Protein 5CL2 (pdb70)

Structure (mmCIF, N/CA/C/O backbone):
data_5CL2
#
_entry.id   5CL2
#
_cell.length_a   65.995
_cell.length_b   74.228
_cell.length_c   133.075
_cell.angle_alpha   90.00
_cell.angle_beta   90.00
_cell.angle_gamma   90.00
#
_symmetry.space_group_name_H-M   'P 21 21 21'
#
loop_
_entity.id
_entity.type
_entity.pdbx_description
1 polymer 'Sporulation-control protein spo0M'
2 non-polymer 'SODIUM ION'
3 water water
#
loop_
_atom_site.group_PDB
_atom_site.id
_atom_site.type_symbol
_atom_site.label_atom_id
_atom_site.label_alt_id
_atom_site.label_comp_id
_atom_site.label_asym_id
_atom_site.label_entity_id
_atom_site.label_seq_id
_atom_site.pdbx_PDB_ins_code
_atom_site.Cartn_x
_atom_site.Cartn_y
_atom_site.Cartn_z
_atom_site.occupancy
_atom_site.B_iso_or_equiv
_atom_site.auth_seq_id
_atom_site.auth_comp_id
_atom_site.auth_asym_id
_atom_site.auth_atom_id
_atom_site.pdbx_PDB_model_num
ATOM 1 N N . ILE A 1 7 ? -15.267 -10.243 -31.730 1.00 75.14 13 ILE A N 1
ATOM 2 C CA . ILE A 1 7 ? -16.498 -10.901 -31.310 1.00 79.28 13 ILE A CA 1
ATOM 3 C C . ILE A 1 7 ? -17.715 -10.087 -31.811 1.00 83.78 13 ILE A C 1
ATOM 4 O O . ILE A 1 7 ? -17.782 -8.864 -31.643 1.00 85.11 13 ILE A O 1
ATOM 9 N N . GLY A 1 8 ? -18.629 -10.763 -32.507 1.00 80.17 14 GLY A N 1
ATOM 10 C CA . GLY A 1 8 ? -19.898 -10.186 -32.927 1.00 69.60 14 GLY A CA 1
ATOM 11 C C . GLY A 1 8 ? -21.065 -10.713 -32.087 1.00 71.51 14 GLY A C 1
ATOM 12 O O . GLY A 1 8 ? -22.205 -10.738 -32.560 1.00 68.06 14 GLY A O 1
ATOM 13 N N . ALA A 1 9 ? -20.766 -11.173 -30.867 1.00 72.03 15 ALA A N 1
ATOM 14 C CA . ALA A 1 9 ? -21.732 -11.811 -29.936 1.00 70.17 15 ALA A CA 1
ATOM 15 C C . ALA A 1 9 ? -22.656 -10.871 -29.134 1.00 61.27 15 ALA A C 1
ATOM 16 O O . ALA A 1 9 ? -22.423 -9.657 -29.059 1.00 60.76 15 ALA A O 1
ATOM 18 N N . ALA A 1 10 ? -23.686 -11.448 -28.510 1.00 56.39 16 ALA A N 1
ATOM 19 C CA . ALA A 1 10 ? -24.650 -10.652 -27.737 1.00 57.65 16 ALA A CA 1
ATOM 20 C C . ALA A 1 10 ? -23.957 -9.958 -26.567 1.00 57.52 16 ALA A C 1
ATOM 21 O O . ALA A 1 10 ? -23.060 -10.514 -25.938 1.00 57.52 16 ALA A O 1
ATOM 23 N N . LYS A 1 11 ? -24.351 -8.713 -26.323 1.00 55.21 17 LYS A N 1
ATOM 24 C CA . LYS A 1 11 ? -23.644 -7.850 -25.385 1.00 58.32 17 LYS A CA 1
ATOM 25 C C . LYS A 1 11 ? -24.569 -7.247 -24.306 1.00 56.43 17 LYS A C 1
ATOM 26 O O . LYS A 1 11 ? -25.715 -6.882 -24.579 1.00 55.00 17 LYS A O 1
ATOM 32 N N . VAL A 1 12 ? -24.083 -7.150 -23.078 1.00 52.57 18 VAL A N 1
ATOM 33 C CA . VAL A 1 12 ? -24.870 -6.525 -22.036 1.00 51.00 18 VAL A CA 1
ATOM 34 C C . VAL A 1 12 ? -24.052 -5.439 -21.345 1.00 48.07 18 VAL A C 1
ATOM 35 O O . VAL A 1 12 ? -22.869 -5.599 -21.128 1.00 55.36 18 VAL A O 1
ATOM 39 N N . ASP A 1 13 ? -24.679 -4.305 -21.070 1.00 48.45 19 ASP A N 1
ATOM 40 C CA . ASP A 1 13 ? -24.021 -3.184 -20.428 1.00 50.48 19 ASP A CA 1
ATOM 41 C C . ASP A 1 13 ? -24.981 -2.542 -19.421 1.00 51.97 19 ASP A C 1
ATOM 42 O O . ASP A 1 13 ? -25.997 -2.005 -19.823 1.00 50.12 19 ASP A O 1
ATOM 47 N N . THR A 1 14 ? -24.648 -2.548 -18.130 1.00 52.80 20 THR A N 1
ATOM 48 C CA . THR A 1 14 ? -25.527 -1.951 -17.122 1.00 47.68 20 THR A CA 1
ATOM 49 C C . THR A 1 14 ? -24.988 -0.580 -16.750 1.00 49.09 20 THR A C 1
ATOM 50 O O . THR A 1 14 ? -23.790 -0.415 -16.551 1.00 52.19 20 THR A O 1
ATOM 54 N N . ILE A 1 15 ? -25.865 0.409 -16.655 1.00 49.17 21 ILE A N 1
ATOM 55 C CA . ILE A 1 15 ? -25.436 1.761 -16.325 1.00 51.55 21 ILE A CA 1
ATOM 56 C C . ILE A 1 15 ? -26.320 2.293 -15.205 1.00 55.87 21 ILE A C 1
ATOM 57 O O . ILE A 1 15 ? -27.538 2.413 -15.363 1.00 59.30 21 ILE A O 1
ATOM 62 N N . LEU A 1 16 ? -25.711 2.533 -14.048 1.00 59.12 22 LEU A N 1
ATOM 63 C CA . LEU A 1 16 ? -26.385 3.135 -12.909 1.00 58.39 22 LEU A CA 1
ATOM 64 C C . LEU A 1 16 ? -26.406 4.643 -13.055 1.00 60.99 22 LEU A C 1
ATOM 65 O O . LEU A 1 16 ? -25.540 5.194 -13.716 1.00 65.18 22 LEU A O 1
ATOM 70 N N . GLU A 1 17 ? -27.355 5.328 -12.426 1.00 64.90 23 GLU A N 1
ATOM 71 C CA . GLU A 1 17 ? -27.364 6.779 -12.555 1.00 68.01 23 GLU A CA 1
ATOM 72 C C . GLU A 1 17 ? -26.296 7.408 -11.668 1.00 74.48 23 GLU A C 1
ATOM 73 O O . GLU A 1 17 ? -25.715 8.428 -12.048 1.00 75.82 23 GLU A O 1
ATOM 79 N N . LYS A 1 18 ? -25.995 6.773 -10.530 1.00 75.44 24 LYS A N 1
ATOM 80 C CA . LYS A 1 18 ? -24.898 7.200 -9.651 1.00 71.71 24 LYS A CA 1
ATOM 81 C C . LYS A 1 18 ? -23.947 6.040 -9.366 1.00 73.46 24 LYS A C 1
ATOM 82 O O . LYS A 1 18 ? -24.317 4.874 -9.504 1.00 74.19 24 LYS A O 1
ATOM 88 N N . ASP A 1 19 ? -22.711 6.362 -9.005 1.00 72.35 25 ASP A N 1
ATOM 89 C CA . ASP A 1 19 ? -21.762 5.369 -8.513 1.00 72.76 25 ASP A CA 1
ATOM 90 C C . ASP A 1 19 ? -21.765 5.274 -6.958 1.00 71.47 25 ASP A C 1
ATOM 91 O O . ASP A 1 19 ? -21.170 4.352 -6.383 1.00 66.46 25 ASP A O 1
ATOM 96 N N . ALA A 1 20 ? -22.407 6.229 -6.277 1.00 73.43 26 ALA A N 1
ATOM 97 C CA . ALA A 1 20 ? -22.352 6.273 -4.803 1.00 66.40 26 ALA A CA 1
ATOM 98 C C . ALA A 1 20 ? -23.730 6.366 -4.150 1.00 67.85 26 ALA A C 1
ATOM 99 O O . ALA A 1 20 ? -24.561 7.200 -4.506 1.00 68.29 26 ALA A O 1
ATOM 101 N N . TYR A 1 21 ? -23.936 5.522 -3.145 1.00 63.59 27 TYR A N 1
ATOM 102 C CA . TYR A 1 21 ? -25.199 5.458 -2.421 1.00 68.22 27 TYR A CA 1
ATOM 103 C C . TYR A 1 21 ? -24.949 5.202 -0.934 1.00 66.35 27 TYR A C 1
ATOM 104 O O . TYR A 1 21 ? -23.895 4.693 -0.553 1.00 64.77 27 TYR A O 1
ATOM 113 N N . PHE A 1 22 ? -25.910 5.515 -0.080 1.00 66.59 28 PHE A N 1
ATOM 114 C CA . PHE A 1 22 ? -25.802 4.965 1.262 1.00 66.08 28 PHE A CA 1
ATOM 115 C C . PHE A 1 22 ? -27.024 4.084 1.506 1.00 64.43 28 PHE A C 1
ATOM 116 O O . PHE A 1 22 ? -27.993 4.163 0.743 1.00 64.29 28 PHE A O 1
ATOM 124 N N . PRO A 1 23 ? -26.942 3.173 2.501 1.00 63.41 29 PRO A N 1
ATOM 125 C CA . PRO A 1 23 ? -28.038 2.229 2.754 1.00 57.28 29 PRO A CA 1
ATOM 126 C C . PRO A 1 23 ? -29.405 2.883 2.880 1.00 59.88 29 PRO A C 1
ATOM 127 O O . PRO A 1 23 ? -29.546 3.934 3.516 1.00 62.00 29 PRO A O 1
ATOM 131 N N . GLY A 1 24 ? -30.402 2.257 2.258 1.00 55.59 30 GLY A N 1
ATOM 132 C CA . GLY A 1 24 ? -31.761 2.760 2.311 1.00 58.99 30 GLY A CA 1
ATOM 133 C C . GLY A 1 24 ? -32.109 3.579 1.083 1.00 63.40 30 GLY A C 1
ATOM 134 O O . GLY A 1 24 ? -33.277 3.755 0.753 1.00 70.74 30 GLY A O 1
ATOM 135 N N . GLU A 1 25 ? -31.087 4.073 0.397 1.00 63.86 31 GLU A N 1
ATOM 136 C CA . GLU A 1 25 ? -31.291 4.869 -0.796 1.00 61.29 31 GLU A CA 1
ATOM 137 C C . GLU A 1 25 ? -31.664 3.953 -1.958 1.00 63.94 31 GLU A C 1
ATOM 138 O O . GLU A 1 25 ? -31.279 2.783 -1.984 1.00 58.95 31 GLU A O 1
ATOM 144 N N . GLU A 1 26 ? -32.435 4.486 -2.902 1.00 64.01 32 GLU A N 1
ATOM 145 C CA . GLU A 1 26 ? -32.835 3.742 -4.091 1.00 64.59 32 GLU A CA 1
ATOM 146 C C . GLU A 1 26 ? -31.791 3.826 -5.189 1.00 60.19 32 GLU A C 1
ATOM 147 O O . GLU A 1 26 ? -31.381 4.913 -5.583 1.00 63.05 32 GLU A O 1
ATOM 153 N N . VAL A 1 27 ? -31.345 2.672 -5.663 1.00 57.48 33 VAL A N 1
ATOM 154 C CA . VAL A 1 27 ? -30.474 2.593 -6.829 1.00 59.57 33 VAL A CA 1
ATOM 155 C C . VAL A 1 27 ? -31.321 2.508 -8.112 1.00 59.03 33 VAL A C 1
ATOM 156 O O . VAL A 1 27 ? -32.232 1.672 -8.221 1.00 56.21 33 VAL A O 1
ATOM 160 N N . GLN A 1 28 ? -31.042 3.397 -9.063 1.00 60.52 34 GLN A N 1
ATOM 161 C CA . GLN A 1 28 ? -31.728 3.353 -10.352 1.00 57.71 34 GLN A CA 1
ATOM 162 C C . GLN A 1 28 ? -30.757 3.180 -11.499 1.00 57.53 34 GLN A C 1
ATOM 163 O O . GLN A 1 28 ? -29.622 3.657 -11.462 1.00 58.71 34 GLN A O 1
ATOM 169 N N . GLY A 1 29 ? -31.206 2.508 -12.545 1.00 58.01 35 GLY A N 1
ATOM 170 C CA . GLY A 1 29 ? -30.334 2.375 -13.697 1.00 54.89 35 GLY A CA 1
ATOM 171 C C . GLY A 1 29 ? -31.024 1.722 -14.859 1.00 51.83 35 GLY A C 1
ATOM 172 O O . GLY A 1 29 ? -32.247 1.570 -14.879 1.00 50.30 35 GLY A O 1
ATOM 173 N N . THR A 1 30 ? -30.224 1.337 -15.838 1.00 52.30 36 THR A N 1
ATOM 174 C CA . THR A 1 30 ? -30.743 0.692 -17.018 1.00 51.11 36 THR A CA 1
ATOM 175 C C . THR A 1 30 ? -29.820 -0.432 -17.415 1.00 46.14 36 THR A C 1
ATOM 176 O O . THR A 1 30 ? -28.613 -0.264 -17.409 1.00 47.91 36 THR A O 1
ATOM 180 N N . VAL A 1 31 ? -30.388 -1.586 -17.731 1.00 43.70 37 VAL A N 1
ATOM 181 C CA . VAL A 1 31 ? -29.634 -2.647 -18.392 1.00 49.74 37 VAL A CA 1
ATOM 182 C C . VAL A 1 31 ? -29.787 -2.507 -19.932 1.00 49.88 37 VAL A C 1
ATOM 183 O O . VAL A 1 31 ? -30.890 -2.602 -20.455 1.00 50.73 37 VAL A O 1
ATOM 187 N N . HIS A 1 32 ? -28.692 -2.272 -20.648 1.00 49.12 38 HIS A N 1
ATOM 188 C CA . HIS A 1 32 ? -28.709 -2.246 -22.118 1.00 53.59 38 HIS A CA 1
ATOM 189 C C . HIS A 1 32 ? -28.255 -3.572 -22.704 1.00 51.93 38 HIS A C 1
ATOM 190 O O . HIS A 1 32 ? -27.221 -4.113 -22.312 1.00 45.64 38 HIS A O 1
ATOM 197 N N . VAL A 1 33 ? -29.045 -4.109 -23.626 1.00 49.39 39 VAL A N 1
ATOM 198 C CA . VAL A 1 33 ? -28.707 -5.376 -24.254 1.00 47.07 39 VAL A CA 1
ATOM 199 C C . VAL A 1 33 ? -28.636 -5.168 -25.784 1.00 52.17 39 VAL A C 1
ATOM 200 O O . VAL A 1 33 ? -29.457 -4.448 -26.360 1.00 49.94 39 VAL A O 1
ATOM 204 N N . LYS A 1 34 ? -27.627 -5.745 -26.430 1.00 50.19 40 LYS A N 1
ATOM 205 C CA . LYS A 1 34 ? -27.491 -5.648 -27.882 1.00 47.83 40 LYS A CA 1
ATOM 206 C C . LYS A 1 34 ? -27.329 -7.045 -28.472 1.00 52.61 40 LYS A C 1
ATOM 207 O O . LYS A 1 34 ? -26.484 -7.814 -28.025 1.00 48.69 40 LYS A O 1
ATOM 213 N N . GLY A 1 35 ? -28.159 -7.401 -29.449 1.00 47.93 41 GLY A N 1
ATOM 214 C CA . GLY A 1 35 ? -28.098 -8.760 -29.954 1.00 47.88 41 GLY A CA 1
ATOM 215 C C . GLY A 1 35 ? -26.802 -8.975 -30.705 1.00 50.15 41 GLY A C 1
ATOM 216 O O . GLY A 1 35 ? -26.182 -8.023 -31.182 1.00 48.85 41 GLY A O 1
ATOM 217 N N . GLY A 1 36 ? -26.374 -10.225 -30.808 1.00 48.71 42 GLY A N 1
ATOM 218 C CA . GLY A 1 36 ? -25.166 -10.492 -31.544 1.00 50.75 42 GLY A CA 1
ATOM 219 C C . GLY A 1 36 ? -25.529 -10.752 -32.991 1.00 56.77 42 GLY A C 1
ATOM 220 O O . GLY A 1 36 ? -26.585 -10.346 -33.456 1.00 51.21 42 GLY A O 1
ATOM 221 N N . LYS A 1 37 ? -24.645 -11.435 -33.699 1.00 58.30 43 LYS A N 1
ATOM 222 C CA . LYS A 1 37 ? -24.844 -11.753 -35.107 1.00 63.17 43 LYS A CA 1
ATOM 223 C C . LYS A 1 37 ? -26.050 -12.666 -35.344 1.00 66.48 43 LYS A C 1
ATOM 224 O O . LYS A 1 37 ? -26.743 -12.542 -36.358 1.00 62.75 43 LYS A O 1
ATOM 230 N N . ILE A 1 38 ? -26.309 -13.565 -34.396 1.00 62.90 44 ILE A N 1
ATOM 231 C CA . ILE A 1 38 ? -27.387 -14.531 -34.542 1.00 58.75 44 ILE A CA 1
ATOM 232 C C . ILE A 1 38 ? -28.417 -14.384 -33.442 1.00 61.77 44 ILE A C 1
ATOM 233 O O . ILE A 1 38 ? -28.075 -14.029 -32.318 1.00 61.33 44 ILE A O 1
ATOM 238 N N . ALA A 1 39 ? -29.675 -14.683 -33.755 1.00 60.18 45 ALA A N 1
ATOM 239 C CA . ALA A 1 39 ? -30.760 -14.352 -32.845 1.00 59.25 45 ALA A CA 1
ATOM 240 C C . ALA A 1 39 ? -30.660 -15.262 -31.628 1.00 58.03 45 ALA A C 1
ATOM 241 O O . ALA A 1 39 ? -30.281 -16.431 -31.734 1.00 57.33 45 ALA A O 1
ATOM 243 N N . GLN A 1 40 ? -30.899 -14.727 -30.443 1.00 59.18 46 GLN A N 1
ATOM 244 C CA . GLN A 1 40 ? -30.838 -15.613 -29.285 1.00 54.81 46 GLN A CA 1
ATOM 245 C C . GLN A 1 40 ? -32.021 -15.476 -28.358 1.00 55.74 46 GLN A C 1
ATOM 246 O O . GLN A 1 40 ? -32.694 -14.438 -28.319 1.00 51.83 46 GLN A O 1
ATOM 252 N N . ASP A 1 41 ? -32.265 -16.558 -27.625 1.00 59.33 47 ASP A N 1
ATOM 253 C CA . ASP A 1 41 ? -33.336 -16.628 -26.645 1.00 56.34 47 ASP A CA 1
ATOM 254 C C . ASP A 1 41 ? -32.758 -16.360 -25.277 1.00 55.76 47 ASP A C 1
ATOM 255 O O . ASP A 1 41 ? -31.947 -17.137 -24.780 1.00 54.38 47 ASP A O 1
ATOM 260 N N . ILE A 1 42 ? -33.173 -15.248 -24.687 1.00 53.38 48 ILE A N 1
ATOM 261 C CA . ILE A 1 42 ? -32.737 -14.851 -23.369 1.00 49.83 48 ILE A CA 1
ATOM 262 C C . ILE A 1 42 ? -33.743 -15.284 -22.287 1.00 51.91 48 ILE A C 1
ATOM 263 O O . ILE A 1 42 ? -34.913 -14.918 -22.341 1.00 48.19 48 ILE A O 1
ATOM 268 N N . ARG A 1 43 ? -33.287 -16.064 -21.309 1.00 52.35 49 ARG A N 1
ATOM 269 C CA . ARG A 1 43 ? -34.197 -16.588 -20.272 1.00 50.92 49 ARG A CA 1
ATOM 270 C C . ARG A 1 43 ? -34.572 -15.521 -19.241 1.00 43.91 49 ARG A C 1
ATOM 271 O O . ARG A 1 43 ? -35.736 -15.388 -18.887 1.00 47.31 49 ARG A O 1
ATOM 279 N N . TYR A 1 44 ? -33.625 -14.678 -18.855 1.00 43.58 50 TYR A N 1
ATOM 280 C CA . TYR A 1 44 ? -33.914 -13.642 -17.880 1.00 44.86 50 TYR A CA 1
ATOM 281 C C . TYR A 1 44 ? -32.711 -12.730 -17.735 1.00 42.39 50 TYR A C 1
ATOM 282 O O . TYR A 1 44 ? -31.608 -13.100 -18.108 1.00 43.38 50 TYR A O 1
ATOM 291 N N . ILE A 1 45 ? -32.931 -11.557 -17.145 1.00 45.94 51 ILE A N 1
ATOM 292 C CA . ILE A 1 45 ? -31.848 -10.702 -16.691 1.00 44.59 51 ILE A CA 1
ATOM 293 C C . ILE A 1 45 ? -32.034 -10.416 -15.189 1.00 47.39 51 ILE A C 1
ATOM 294 O O . ILE A 1 45 ? -33.051 -9.815 -14.778 1.00 46.80 51 ILE A O 1
ATOM 299 N N . ASP A 1 46 ? -31.046 -10.854 -14.401 1.00 45.92 52 ASP A N 1
ATOM 300 C CA . ASP A 1 46 ? -30.989 -10.651 -12.946 1.00 48.55 52 ASP A CA 1
ATOM 301 C C . ASP A 1 46 ? -29.895 -9.652 -12.617 1.00 48.43 52 ASP A C 1
ATOM 302 O O . ASP A 1 46 ? -28.890 -9.546 -13.341 1.00 49.17 52 ASP A O 1
ATOM 307 N N . LEU A 1 47 ? -30.122 -8.907 -11.540 1.00 45.41 53 LEU A N 1
ATOM 308 C CA . LEU A 1 47 ? -29.122 -8.047 -10.920 1.00 48.12 53 LEU A CA 1
ATOM 309 C C . LEU A 1 47 ? -28.802 -8.616 -9.542 1.00 50.59 53 LEU A C 1
ATOM 310 O O . LEU A 1 47 ? -29.702 -9.103 -8.848 1.00 44.29 53 LEU A O 1
ATOM 315 N N . GLN A 1 48 ? -27.536 -8.539 -9.143 1.00 53.52 54 GLN A N 1
ATOM 316 C CA . GLN A 1 48 ? -27.123 -8.979 -7.811 1.00 49.40 54 GLN A CA 1
ATOM 317 C C . GLN A 1 48 ? -26.240 -7.946 -7.167 1.00 47.00 54 GLN A C 1
ATOM 318 O O . GLN A 1 48 ? -25.279 -7.478 -7.777 1.00 44.70 54 GLN A O 1
ATOM 324 N N . LEU A 1 49 ? -26.535 -7.651 -5.904 1.00 48.79 55 LEU A N 1
ATOM 325 C CA . LEU A 1 49 ? -25.680 -6.802 -5.083 1.00 46.32 55 LEU A CA 1
ATOM 326 C C . LEU A 1 49 ? -24.840 -7.755 -4.236 1.00 44.70 55 LEU A C 1
ATOM 327 O O . LEU A 1 49 ? -25.368 -8.649 -3.592 1.00 45.01 55 LEU A O 1
ATOM 332 N N . SER A 1 50 ? -23.524 -7.611 -4.290 1.00 43.40 56 SER A N 1
ATOM 333 C CA . SER A 1 50 ? -22.683 -8.549 -3.573 1.00 46.62 56 SER A CA 1
ATOM 334 C C . SER A 1 50 ? -21.449 -7.919 -2.965 1.00 47.79 56 SER A C 1
ATOM 335 O O . SER A 1 50 ? -21.041 -6.804 -3.302 1.00 42.85 56 SER A O 1
ATOM 338 N N . THR A 1 51 ? -20.873 -8.648 -2.025 1.00 47.33 57 THR A N 1
ATOM 339 C CA . THR A 1 51 ? -19.636 -8.206 -1.423 1.00 51.13 57 THR A CA 1
ATOM 340 C C . THR A 1 51 ? -18.855 -9.466 -1.100 1.00 48.94 57 THR A C 1
ATOM 341 O O . THR A 1 51 ? -19.208 -10.540 -1.614 1.00 49.08 57 THR A O 1
ATOM 345 N N . ARG A 1 52 ? -17.754 -9.325 -0.359 1.00 40.09 58 ARG A N 1
ATOM 346 C CA . ARG A 1 52 ? -16.972 -10.463 0.099 1.00 44.69 58 ARG A CA 1
ATOM 347 C C . ARG A 1 52 ? -16.737 -10.341 1.607 1.00 50.15 58 ARG A C 1
ATOM 348 O O . ARG A 1 52 ? -16.740 -9.245 2.162 1.00 48.61 58 ARG A O 1
ATOM 356 N N . TYR A 1 53 ? -16.524 -11.459 2.275 1.00 44.80 59 TYR A N 1
ATOM 357 C CA . TYR A 1 53 ? -16.214 -11.386 3.686 1.00 51.66 59 TYR A CA 1
ATOM 358 C C . TYR A 1 53 ? -15.136 -12.381 4.040 1.00 50.95 59 TYR A C 1
ATOM 359 O O . TYR A 1 53 ? -14.911 -13.353 3.306 1.00 44.46 59 TYR A O 1
ATOM 368 N N . VAL A 1 54 ? -14.457 -12.121 5.158 1.00 53.51 60 VAL A N 1
ATOM 369 C CA . VAL A 1 54 ? -13.295 -12.924 5.526 1.00 50.77 60 VAL A CA 1
ATOM 370 C C . VAL A 1 54 ? -13.715 -14.050 6.450 1.00 51.01 60 VAL A C 1
ATOM 371 O O . VAL A 1 54 ? -14.531 -13.873 7.362 1.00 51.37 60 VAL A O 1
ATOM 375 N N . ILE A 1 55 ? -13.169 -15.220 6.157 1.00 50.49 61 ILE A N 1
ATOM 376 C CA . ILE A 1 55 ? -13.232 -16.394 7.006 1.00 49.73 61 ILE A CA 1
ATOM 377 C C . ILE A 1 55 ? -11.807 -16.832 7.335 1.00 53.72 61 ILE A C 1
ATOM 378 O O . ILE A 1 55 ? -11.014 -17.127 6.438 1.00 57.37 61 ILE A O 1
ATOM 383 N N . VAL A 1 56 ? -11.469 -16.854 8.619 1.00 56.24 62 VAL A N 1
ATOM 384 C CA . VAL A 1 56 ? -10.132 -17.265 9.021 1.00 55.89 62 VAL A CA 1
ATOM 385 C C . VAL A 1 56 ? -10.146 -18.693 9.557 1.00 53.88 62 VAL A C 1
ATOM 386 O O . VAL A 1 56 ? -10.940 -19.030 10.425 1.00 57.58 62 VAL A O 1
ATOM 390 N N . LYS A 1 57 ? -9.316 -19.543 8.963 1.00 59.02 63 LYS A N 1
ATOM 391 C CA . LYS A 1 57 ? -9.119 -20.906 9.456 1.00 64.91 63 LYS A CA 1
ATOM 392 C C . LYS A 1 57 ? -7.641 -21.189 9.640 1.00 64.74 63 LYS A C 1
ATOM 393 O O . LYS A 1 57 ? -6.865 -21.023 8.705 1.00 63.71 63 LYS A O 1
ATOM 399 N N . ASP A 1 58 ? -7.260 -21.615 10.841 1.00 57.78 64 ASP A N 1
ATOM 400 C CA . ASP A 1 58 ? -5.865 -21.933 11.144 1.00 56.60 64 ASP A CA 1
ATOM 401 C C . ASP A 1 58 ? -4.942 -20.782 10.767 1.00 55.25 64 ASP A C 1
ATOM 402 O O . ASP A 1 58 ? -3.896 -20.998 10.164 1.00 58.90 64 ASP A O 1
ATOM 407 N N . ASP A 1 59 ? -5.357 -19.569 11.126 1.00 58.00 65 ASP A N 1
ATOM 408 C CA . ASP A 1 59 ? -4.657 -18.321 10.800 1.00 60.94 65 ASP A CA 1
ATOM 409 C C . ASP A 1 59 ? -4.392 -18.084 9.294 1.00 64.93 65 ASP A C 1
ATOM 410 O O . ASP A 1 59 ? -3.388 -17.458 8.935 1.00 67.15 65 ASP A O 1
ATOM 415 N N . GLU A 1 60 ? -5.286 -18.538 8.417 1.00 63.27 66 GLU A N 1
ATOM 416 C CA . GLU A 1 60 ? -5.222 -18.038 7.041 1.00 65.83 66 GLU A CA 1
ATOM 417 C C . GLU A 1 60 ? -6.577 -17.458 6.665 1.00 59.87 66 GLU A C 1
ATOM 418 O O . GLU A 1 60 ? -7.646 -17.985 7.049 1.00 55.49 66 GLU A O 1
ATOM 424 N N . GLU A 1 61 ? -6.498 -16.333 5.961 1.00 57.01 67 GLU A N 1
ATOM 425 C CA . GLU A 1 61 ? -7.652 -15.626 5.432 1.00 60.17 67 GLU A CA 1
ATOM 426 C C . GLU A 1 61 ? -8.135 -16.262 4.129 1.00 58.78 67 GLU A C 1
ATOM 427 O O . GLU A 1 61 ? -7.352 -16.480 3.205 1.00 58.50 67 GLU A O 1
ATOM 433 N N . HIS A 1 62 ? -9.420 -16.596 4.099 1.00 62.53 68 HIS A N 1
ATOM 434 C CA . HIS A 1 62 ? -10.145 -16.986 2.890 1.00 61.15 68 HIS A CA 1
ATOM 435 C C . HIS A 1 62 ? -11.214 -15.924 2.699 1.00 58.02 68 HIS A C 1
ATOM 436 O O . HIS A 1 62 ? -11.930 -15.632 3.658 1.00 53.14 68 HIS A O 1
ATOM 443 N N . ARG A 1 63 ? -11.323 -15.319 1.520 1.00 50.55 69 ARG A N 1
ATOM 444 C CA . ARG A 1 63 ? -12.444 -14.419 1.262 1.00 46.93 69 ARG A CA 1
ATOM 445 C C . ARG A 1 63 ? -13.512 -15.098 0.402 1.00 51.16 69 ARG A C 1
ATOM 446 O O . ARG A 1 63 ? -13.214 -15.746 -0.604 1.00 46.25 69 ARG A O 1
ATOM 454 N N . LYS A 1 64 ? -14.757 -14.944 0.845 1.00 50.24 70 LYS A N 1
ATOM 455 C CA . LYS A 1 64 ? -15.908 -15.635 0.302 1.00 47.64 70 LYS A CA 1
ATOM 456 C C . LYS A 1 64 ? -16.928 -14.635 -0.197 1.00 51.42 70 LYS A C 1
ATOM 457 O O . LYS A 1 64 ? -17.211 -13.642 0.484 1.00 45.00 70 LYS A O 1
ATOM 463 N N . TYR A 1 65 ? -17.447 -14.905 -1.397 1.00 49.62 71 TYR A N 1
ATOM 464 C CA . TYR A 1 65 ? -18.426 -14.071 -2.082 1.00 45.65 71 TYR A CA 1
ATOM 465 C C . TYR A 1 65 ? -19.788 -14.199 -1.389 1.00 48.92 71 TYR A C 1
ATOM 466 O O . TYR A 1 65 ? -20.175 -15.284 -0.919 1.00 46.79 71 TYR A O 1
ATOM 475 N N . ALA A 1 66 ? -20.520 -13.095 -1.309 1.00 49.19 72 ALA A N 1
ATOM 476 C CA . ALA A 1 66 ? -21.812 -13.116 -0.615 1.00 51.75 72 ALA A CA 1
ATOM 477 C C . ALA A 1 66 ? -22.824 -12.218 -1.293 1.00 46.45 72 ALA A C 1
ATOM 478 O O . ALA A 1 66 ? -22.504 -11.072 -1.633 1.00 48.22 72 ALA A O 1
ATOM 480 N N . THR A 1 67 ? -24.049 -12.716 -1.436 1.00 45.77 73 THR A N 1
ATOM 481 C CA . THR A 1 67 ? -25.099 -11.964 -2.109 1.00 48.25 73 THR A CA 1
ATOM 482 C C . THR A 1 67 ? -25.915 -11.141 -1.126 1.00 45.02 73 THR A C 1
ATOM 483 O O . THR A 1 67 ? -26.565 -11.688 -0.243 1.00 49.84 73 THR A O 1
ATOM 487 N N . ILE A 1 68 ? -25.879 -9.821 -1.275 1.00 43.90 74 ILE A N 1
ATOM 488 C CA . ILE A 1 68 ? -26.618 -8.909 -0.396 1.00 42.03 74 ILE A CA 1
ATOM 489 C C . ILE A 1 68 ? -28.083 -8.772 -0.803 1.00 49.84 74 ILE A C 1
ATOM 490 O O . ILE A 1 68 ? -28.999 -8.657 0.040 1.00 45.96 74 ILE A O 1
ATOM 495 N N . HIS A 1 69 ? -28.302 -8.716 -2.111 1.00 45.81 75 HIS A N 1
ATOM 496 C CA . HIS A 1 69 ? -29.650 -8.575 -2.645 1.00 43.41 75 HIS A CA 1
ATOM 497 C C . HIS A 1 69 ? -29.697 -9.137 -4.038 1.00 46.97 75 HIS A C 1
ATOM 498 O O . HIS A 1 69 ? -28.704 -9.085 -4.769 1.00 48.37 75 HIS A O 1
ATOM 505 N N . SER A 1 70 ? -30.846 -9.663 -4.427 1.00 51.07 76 SER A N 1
ATOM 506 C CA . SER A 1 70 ? -30.982 -10.233 -5.753 1.00 47.04 76 SER A CA 1
ATOM 507 C C . SER A 1 70 ? -32.414 -10.018 -6.211 1.00 48.14 76 SER A C 1
ATOM 508 O O . SER A 1 70 ? -33.317 -10.079 -5.392 1.00 46.30 76 SER A O 1
ATOM 511 N N . PHE A 1 71 ? -32.613 -9.688 -7.491 1.00 46.94 77 PHE A N 1
ATOM 512 C CA . PHE A 1 71 ? -33.950 -9.591 -8.077 1.00 46.82 77 PHE A CA 1
ATOM 513 C C . PHE A 1 71 ? -33.914 -9.711 -9.611 1.00 48.05 77 PHE A C 1
ATOM 514 O O . PHE A 1 71 ? -32.867 -9.519 -10.235 1.00 43.43 77 PHE A O 1
ATOM 522 N N . ARG A 1 72 ? -35.063 -10.000 -10.218 1.00 49.08 78 ARG A N 1
ATOM 523 C CA . ARG A 1 72 ? -35.123 -10.207 -11.677 1.00 48.00 78 ARG A CA 1
ATOM 524 C C . ARG A 1 72 ? -35.468 -8.932 -12.441 1.00 42.78 78 ARG A C 1
ATOM 525 O O . ARG A 1 72 ? -36.529 -8.354 -12.247 1.00 46.18 78 ARG A O 1
ATOM 533 N N . VAL A 1 73 ? -34.568 -8.485 -13.309 1.00 46.77 79 VAL A N 1
ATOM 534 C CA . VAL A 1 73 ? -34.853 -7.279 -14.087 1.00 49.55 79 VAL A CA 1
ATOM 535 C C . VAL A 1 73 ? -35.892 -7.616 -15.156 1.00 45.88 79 VAL A C 1
ATOM 536 O O . VAL A 1 73 ? -36.868 -6.887 -15.344 1.00 45.08 79 VAL A O 1
ATOM 540 N N . THR A 1 74 ? -35.709 -8.727 -15.848 1.00 41.93 80 THR A N 1
ATOM 541 C CA . THR A 1 74 ? -36.723 -9.066 -16.830 1.00 46.80 80 THR A CA 1
ATOM 542 C C . THR A 1 74 ? -36.737 -10.555 -17.073 1.00 46.00 80 THR A C 1
ATOM 543 O O . THR A 1 74 ? -35.765 -11.240 -16.778 1.00 45.67 80 THR A O 1
ATOM 547 N N . GLY A 1 75 ? -37.843 -11.036 -17.627 1.00 46.10 81 GLY A N 1
ATOM 548 C CA . GLY A 1 75 ? -37.997 -12.431 -17.957 1.00 44.64 81 GLY A CA 1
ATOM 549 C C . GLY A 1 75 ? -37.616 -12.662 -19.409 1.00 53.44 81 GLY A C 1
ATOM 550 O O . GLY A 1 75 ? -37.027 -11.803 -20.062 1.00 51.39 81 GLY A O 1
ATOM 551 N N . SER A 1 76 ? -37.955 -13.850 -19.893 1.00 48.39 82 SER A N 1
ATOM 552 C CA . SER A 1 76 ? -37.580 -14.340 -21.196 1.00 50.81 82 SER A CA 1
ATOM 553 C C . SER A 1 76 ? -38.049 -13.478 -22.397 1.00 52.80 82 SER A C 1
ATOM 554 O O . SER A 1 76 ? -39.134 -12.887 -22.372 1.00 43.33 82 SER A O 1
ATOM 557 N N . PHE A 1 77 ? -37.162 -13.342 -23.387 1.00 48.14 83 PHE A N 1
ATOM 558 C CA . PHE A 1 77 ? -37.483 -12.705 -24.668 1.00 49.74 83 PHE A CA 1
ATOM 559 C C . PHE A 1 77 ? -36.463 -13.135 -25.719 1.00 52.06 83 PHE A C 1
ATOM 560 O O . PHE A 1 77 ? -35.379 -13.581 -25.380 1.00 54.73 83 PHE A O 1
ATOM 568 N N . THR A 1 78 ? -36.798 -13.001 -26.993 1.00 57.02 84 THR A N 1
ATOM 569 C CA . THR A 1 78 ? -35.827 -13.286 -28.046 1.00 56.63 84 THR A CA 1
ATOM 570 C C . THR A 1 78 ? -35.272 -11.984 -28.594 1.00 53.56 84 THR A C 1
ATOM 571 O O . THR A 1 78 ? -36.011 -11.024 -28.825 1.00 53.53 84 THR A O 1
ATOM 575 N N . ILE A 1 79 ? -33.955 -11.936 -28.737 1.00 51.41 85 ILE A N 1
ATOM 576 C CA . ILE A 1 79 ? -33.314 -10.741 -29.234 1.00 52.62 85 ILE A CA 1
ATOM 577 C C . ILE A 1 79 ? -32.800 -11.055 -30.627 1.00 56.14 85 ILE A C 1
ATOM 578 O O . ILE A 1 79 ? -32.136 -12.096 -30.837 1.00 52.55 85 ILE A O 1
ATOM 583 N N . GLN A 1 80 ? -33.098 -10.161 -31.578 1.00 56.40 86 GLN A N 1
ATOM 584 C CA . GLN A 1 80 ? -32.691 -10.386 -32.965 1.00 57.08 86 GLN A CA 1
ATOM 585 C C . GLN A 1 80 ? -31.314 -9.794 -33.167 1.00 55.88 86 GLN A C 1
ATOM 586 O O . GLN A 1 80 ? -30.851 -9.007 -32.326 1.00 50.61 86 GLN A O 1
ATOM 592 N N . PRO A 1 81 ? -30.639 -10.190 -34.269 1.00 58.14 87 PRO A N 1
ATOM 593 C CA . PRO A 1 81 ? -29.250 -9.769 -34.461 1.00 55.94 87 PRO A CA 1
ATOM 594 C C . PRO A 1 81 ? -29.070 -8.259 -34.441 1.00 54.02 87 PRO A C 1
ATOM 595 O O . PRO A 1 81 ? -29.788 -7.546 -35.143 1.00 55.31 87 PRO A O 1
ATOM 599 N N . GLY A 1 82 ? -28.118 -7.803 -33.628 1.00 50.37 88 GLY A N 1
ATOM 600 C CA . GLY A 1 82 ? -27.753 -6.400 -33.508 1.00 47.22 88 GLY A CA 1
ATOM 601 C C . GLY A 1 82 ? -28.794 -5.545 -32.809 1.00 48.59 88 GLY A C 1
ATOM 602 O O . GLY A 1 82 ? -28.592 -4.344 -32.623 1.00 48.94 88 GLY A O 1
ATOM 603 N N . GLU A 1 83 ? -29.897 -6.164 -32.395 1.00 52.09 89 GLU A N 1
ATOM 604 C CA . GLU A 1 83 ? -31.026 -5.448 -31.798 1.00 51.95 89 GLU A CA 1
ATOM 605 C C . GLU A 1 83 ? -30.754 -4.942 -30.370 1.00 53.47 89 GLU A C 1
ATOM 606 O O . GLU A 1 83 ? -30.152 -5.638 -29.556 1.00 49.65 89 GLU A O 1
ATOM 612 N N . GLU A 1 84 ? -31.262 -3.748 -30.067 1.00 53.13 90 GLU A N 1
ATOM 613 C CA . GLU A 1 84 ? -31.001 -3.069 -28.813 1.00 48.76 90 GLU A CA 1
ATOM 614 C C . GLU A 1 84 ? -32.269 -2.993 -27.972 1.00 55.80 90 GLU A C 1
ATOM 615 O O . GLU A 1 84 ? -33.346 -2.668 -28.471 1.00 56.51 90 GLU A O 1
ATOM 621 N N . HIS A 1 85 ? -32.128 -3.355 -26.701 1.00 54.04 91 HIS A N 1
ATOM 622 C CA . HIS A 1 85 ? -33.219 -3.357 -25.735 1.00 51.46 91 HIS A CA 1
ATOM 623 C C . HIS A 1 85 ? -32.745 -2.588 -24.498 1.00 51.88 91 HIS A C 1
ATOM 624 O O . HIS A 1 85 ? -31.564 -2.672 -24.151 1.00 50.39 91 HIS A O 1
ATOM 631 N N . GLN A 1 86 ? -33.637 -1.830 -23.859 1.00 51.66 92 GLN A N 1
ATOM 632 C CA . GLN A 1 86 ? -33.301 -1.113 -22.636 1.00 49.72 92 GLN A CA 1
ATOM 633 C C . GLN A 1 86 ? -34.245 -1.546 -21.532 1.00 53.66 92 GLN A C 1
ATOM 634 O O . GLN A 1 86 ? -35.456 -1.396 -21.654 1.00 49.88 92 GLN A O 1
ATOM 640 N N . PHE A 1 87 ? -33.696 -2.085 -20.451 1.00 50.83 93 PHE A N 1
ATOM 641 C CA . PHE A 1 87 ? -34.526 -2.413 -19.312 1.00 49.41 93 PHE A CA 1
ATOM 642 C C . PHE A 1 87 ? -34.170 -1.532 -18.130 1.00 49.65 93 PHE A C 1
ATOM 643 O O . PHE A 1 87 ? -33.190 -1.777 -17.464 1.00 54.33 93 PHE A O 1
ATOM 651 N N . PRO A 1 88 ? -34.988 -0.508 -17.854 1.00 51.20 94 PRO A N 1
ATOM 652 C CA . PRO A 1 88 ? -34.767 0.324 -16.664 1.00 52.25 94 PRO A CA 1
ATOM 653 C C . PRO A 1 88 ? -35.192 -0.384 -15.380 1.00 54.02 94 PRO A C 1
ATOM 654 O O . PRO A 1 88 ? -36.133 -1.182 -15.395 1.00 48.97 94 PRO A O 1
ATOM 658 N N . PHE A 1 89 ? -34.493 -0.102 -14.281 1.00 53.69 95 PHE A N 1
ATOM 659 C CA . PHE A 1 89 ? -34.773 -0.767 -13.012 1.00 47.51 95 PHE A CA 1
ATOM 660 C C . PHE A 1 89 ? -34.546 0.136 -11.807 1.00 57.34 95 PHE A C 1
ATOM 661 O O . PHE A 1 89 ? -33.813 1.142 -11.873 1.00 55.90 95 PHE A O 1
ATOM 669 N N . THR A 1 90 ? -35.138 -0.276 -10.685 1.00 58.33 96 THR A N 1
ATOM 670 C CA . THR A 1 90 ? -34.903 0.366 -9.410 1.00 57.58 96 THR A CA 1
ATOM 671 C C . THR A 1 90 ? -34.945 -0.667 -8.264 1.00 58.79 96 THR A C 1
ATOM 672 O O . THR A 1 90 ? -35.749 -1.615 -8.277 1.00 54.02 96 THR A O 1
ATOM 676 N N . PHE A 1 91 ? -34.072 -0.489 -7.273 1.00 56.82 97 PHE A N 1
ATOM 677 C CA . PHE A 1 91 ? -34.136 -1.328 -6.073 1.00 54.23 97 PHE A CA 1
ATOM 678 C C . PHE A 1 91 ? -33.584 -0.563 -4.897 1.00 55.25 97 PHE A C 1
ATOM 679 O O . PHE A 1 91 ? -32.832 0.389 -5.058 1.00 56.50 97 PHE A O 1
ATOM 687 N N . THR A 1 92 ? -33.952 -0.986 -3.704 1.00 51.63 98 THR A N 1
ATOM 688 C CA . THR A 1 92 ? -33.483 -0.303 -2.529 1.00 52.89 98 THR A CA 1
ATOM 689 C C . THR A 1 92 ? -32.278 -1.022 -1.965 1.00 50.33 98 THR A C 1
ATOM 690 O O . THR A 1 92 ? -32.293 -2.244 -1.816 1.00 51.12 98 THR A O 1
ATOM 694 N N . LEU A 1 93 ? -31.237 -0.254 -1.667 1.00 50.97 99 LEU A N 1
ATOM 695 C CA . LEU A 1 93 ? -30.052 -0.765 -0.988 1.00 49.21 99 LEU A CA 1
A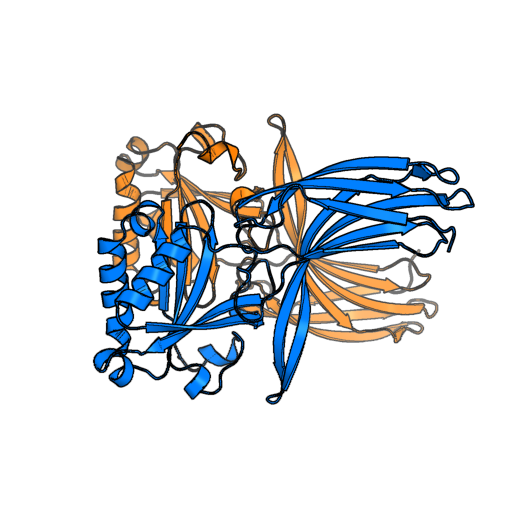TOM 696 C C . LEU A 1 93 ? -30.449 -1.196 0.416 1.00 52.58 99 LEU A C 1
ATOM 697 O O . LEU A 1 93 ? -30.865 -0.358 1.223 1.00 49.19 99 LEU A O 1
ATOM 702 N N . PRO A 1 94 ? -30.321 -2.499 0.716 1.00 52.32 100 PRO A N 1
ATOM 703 C CA . PRO A 1 94 ? -30.655 -3.022 2.056 1.00 48.13 100 PRO A CA 1
ATOM 704 C C . PRO A 1 94 ? -29.895 -2.274 3.150 1.00 47.45 100 PRO A C 1
ATOM 705 O O . PRO A 1 94 ? -28.807 -1.774 2.882 1.00 46.88 100 PRO A O 1
ATOM 709 N N . LEU A 1 95 ? -30.463 -2.169 4.346 1.00 48.05 101 LEU A N 1
ATOM 710 C CA . LEU A 1 95 ? -29.809 -1.432 5.431 1.00 50.15 101 LEU A CA 1
ATOM 711 C C . LEU A 1 95 ? -28.563 -2.123 5.988 1.00 46.59 101 LEU A C 1
ATOM 712 O O . LEU A 1 95 ? -27.760 -1.492 6.693 1.00 47.59 101 LEU A O 1
ATOM 717 N N . ASP A 1 96 ? -28.391 -3.409 5.700 1.00 42.38 102 ASP A N 1
ATOM 718 C CA . ASP A 1 96 ? -27.191 -4.115 6.168 1.00 46.79 102 ASP A CA 1
ATOM 719 C C . ASP A 1 96 ? -26.085 -4.140 5.086 1.00 53.51 102 ASP A C 1
ATOM 720 O O . ASP A 1 96 ? -25.106 -4.875 5.228 1.00 54.16 102 ASP A O 1
ATOM 725 N N . THR A 1 97 ? -26.269 -3.405 3.983 1.00 46.60 103 THR A N 1
ATOM 726 C CA . THR A 1 97 ? -25.194 -3.218 3.001 1.00 46.62 103 THR A CA 1
ATOM 727 C C . THR A 1 97 ? -23.967 -2.589 3.668 1.00 49.77 103 THR A C 1
ATOM 728 O O . THR A 1 97 ? -24.084 -1.528 4.285 1.00 46.88 103 THR A O 1
ATOM 732 N N . PRO A 1 98 ? -22.782 -3.206 3.509 1.00 47.55 104 PRO A N 1
ATOM 733 C CA . PRO A 1 98 ? -21.589 -2.685 4.181 1.00 48.56 104 PRO A CA 1
ATOM 734 C C . PRO A 1 98 ? -21.144 -1.379 3.549 1.00 53.45 104 PRO A C 1
ATOM 735 O O . PRO A 1 98 ? -21.455 -1.112 2.380 1.00 48.10 104 PRO A O 1
ATOM 739 N N . ILE A 1 99 ? -20.430 -0.578 4.328 1.00 47.79 105 ILE A N 1
ATOM 740 C CA . ILE A 1 99 ? -19.872 0.696 3.895 1.00 52.20 105 ILE A CA 1
ATOM 741 C C . ILE A 1 99 ? -18.598 0.420 3.109 1.00 55.75 105 ILE A C 1
ATOM 742 O O . ILE A 1 99 ? -17.809 -0.445 3.504 1.00 52.37 105 ILE A O 1
ATOM 747 N N . THR A 1 100 ? -18.382 1.141 2.008 1.00 54.40 106 THR A N 1
ATOM 748 C CA . THR A 1 100 ? -17.200 0.863 1.209 1.00 57.58 106 THR A CA 1
ATOM 749 C C . THR A 1 100 ? -16.081 1.722 1.752 1.00 62.59 106 THR A C 1
ATOM 750 O O . THR A 1 100 ? -15.960 2.909 1.433 1.00 65.35 106 THR A O 1
ATOM 754 N N . VAL A 1 101 ? -15.231 1.074 2.538 1.00 65.70 107 VAL A N 1
ATOM 755 C CA . VAL A 1 101 ? -14.095 1.705 3.183 1.00 63.09 107 VAL A CA 1
ATOM 756 C C . VAL A 1 101 ? -13.190 0.541 3.539 1.00 63.89 107 VAL A C 1
ATOM 757 O O . VAL A 1 101 ? -13.665 -0.596 3.646 1.00 62.28 107 VAL A O 1
ATOM 761 N N . GLY A 1 102 ? -11.901 0.811 3.721 1.00 65.07 108 GLY A N 1
ATOM 762 C CA . GLY A 1 102 ? -10.943 -0.250 3.953 1.00 61.68 108 GLY A CA 1
ATOM 763 C C . GLY A 1 102 ? -10.864 -1.224 2.788 1.00 64.23 108 GLY A C 1
ATOM 764 O O . GLY A 1 102 ? -10.638 -0.839 1.630 1.00 65.66 108 GLY A O 1
ATOM 765 N N . LYS A 1 103 ? -11.036 -2.501 3.100 1.00 60.93 109 LYS A N 1
ATOM 766 C CA . LYS A 1 103 ? -10.917 -3.554 2.104 1.00 66.88 109 LYS A CA 1
ATOM 767 C C . LYS A 1 103 ? -12.269 -3.962 1.454 1.00 63.32 109 LYS A C 1
ATOM 768 O O . LYS A 1 103 ? -12.307 -4.761 0.511 1.00 59.86 109 LYS A O 1
ATOM 774 N N . VAL A 1 104 ? -13.362 -3.372 1.925 1.00 54.93 110 VAL A N 1
ATOM 775 C CA . VAL A 1 104 ? -14.694 -3.775 1.496 1.00 55.72 110 VAL A CA 1
ATOM 776 C C . VAL A 1 104 ? -15.079 -3.307 0.085 1.00 59.02 110 VAL A C 1
ATOM 777 O O . VAL A 1 104 ? -15.031 -2.114 -0.229 1.00 58.45 110 VAL A O 1
ATOM 781 N N . GLU A 1 105 ? -15.458 -4.251 -0.767 1.00 51.67 111 GLU A N 1
ATOM 782 C CA . GLU A 1 105 ? -16.041 -3.857 -2.052 1.00 65.65 111 GLU A CA 1
ATOM 783 C C . GLU A 1 105 ? -17.496 -4.319 -2.182 1.00 54.57 111 GLU A C 1
ATOM 784 O O . GLU A 1 105 ? -17.858 -5.428 -1.773 1.00 53.89 111 GLU A O 1
ATOM 790 N N . VAL A 1 106 ? -18.322 -3.438 -2.735 1.00 53.86 112 VAL A N 1
ATOM 791 C CA . VAL A 1 106 ? -19.710 -3.752 -3.052 1.00 51.13 112 VAL A CA 1
ATOM 792 C C . VAL A 1 106 ? -19.905 -3.592 -4.555 1.00 55.41 112 VAL A C 1
ATOM 793 O O . VAL A 1 106 ? -19.592 -2.548 -5.134 1.00 56.00 112 VAL A O 1
ATOM 797 N N . ALA A 1 107 ? -20.409 -4.638 -5.188 1.00 51.64 113 ALA A N 1
ATOM 798 C CA . ALA A 1 107 ? -20.585 -4.631 -6.616 1.00 56.05 113 ALA A CA 1
ATOM 799 C C . ALA A 1 107 ? -22.025 -4.962 -7.008 1.00 51.01 113 ALA A C 1
ATOM 800 O O . ALA A 1 107 ? -22.667 -5.787 -6.370 1.00 50.77 113 ALA A O 1
ATOM 802 N N . VAL A 1 108 ? -22.509 -4.300 -8.056 1.00 50.27 114 VAL A N 1
ATOM 803 C CA . VAL A 1 108 ? -23.735 -4.676 -8.767 1.00 49.68 114 VAL A CA 1
ATOM 804 C C . VAL A 1 108 ? -23.370 -5.560 -9.963 1.00 48.08 114 VAL A C 1
ATOM 805 O O . VAL A 1 108 ? -22.610 -5.168 -10.838 1.00 47.97 114 VAL A O 1
ATOM 809 N N . VAL A 1 109 ? -23.857 -6.788 -9.950 1.00 44.51 115 VAL A N 1
ATOM 810 C CA . VAL A 1 109 ? -23.535 -7.763 -10.972 1.00 41.45 115 VAL A CA 1
ATOM 811 C C . VAL A 1 109 ? -24.761 -8.059 -11.809 1.00 47.20 115 VAL A C 1
ATOM 812 O O . VAL A 1 109 ? -25.816 -8.379 -11.278 1.00 47.73 115 VAL A O 1
ATOM 816 N N . THR A 1 110 ? -24.613 -7.926 -13.122 1.00 48.67 116 THR A N 1
ATOM 817 C CA . THR A 1 110 ? -25.665 -8.236 -14.064 1.00 45.58 116 THR A CA 1
ATOM 818 C C . THR A 1 110 ? -25.424 -9.633 -14.595 1.00 47.67 116 THR A C 1
ATOM 819 O O . THR A 1 110 ? -24.326 -9.957 -15.038 1.00 52.69 116 THR A O 1
ATOM 823 N N . ASP A 1 111 ? -26.453 -10.462 -14.496 1.00 50.79 117 ASP A N 1
ATOM 824 C CA . ASP A 1 111 ? -26.459 -11.815 -15.033 1.00 50.39 117 ASP A CA 1
ATOM 825 C C . ASP A 1 111 ? -27.509 -11.914 -16.153 1.00 51.24 117 ASP A C 1
ATOM 826 O O . ASP A 1 111 ? -28.709 -11.882 -15.893 1.00 50.51 117 ASP A O 1
ATOM 831 N N . LEU A 1 112 ? -27.062 -12.028 -17.399 1.00 50.16 118 LEU A N 1
ATOM 832 C CA . LEU A 1 112 ? -27.993 -12.237 -18.516 1.00 53.49 118 LEU A CA 1
ATOM 833 C C . LEU A 1 112 ? -27.874 -13.689 -18.966 1.00 49.47 118 LEU A C 1
ATOM 834 O O . LEU A 1 112 ? -26.854 -14.097 -19.507 1.00 52.84 118 LEU A O 1
ATOM 839 N N . ASP A 1 113 ? -28.913 -14.470 -18.709 1.00 47.82 119 ASP A N 1
ATOM 840 C CA . ASP A 1 113 ? -28.859 -15.899 -18.951 1.00 53.10 119 ASP A CA 1
ATOM 841 C C . ASP A 1 113 ? -29.415 -16.171 -20.341 1.00 54.49 119 ASP A C 1
ATOM 842 O O . ASP A 1 113 ? -30.515 -15.749 -20.669 1.00 53.63 119 ASP A O 1
ATOM 847 N N . ILE A 1 114 ? -28.623 -16.850 -21.160 1.00 56.03 120 ILE A N 1
ATOM 848 C CA . ILE A 1 114 ? -29.003 -17.134 -22.536 1.00 59.08 120 ILE A CA 1
ATOM 849 C C . ILE A 1 114 ? -29.193 -18.624 -22.645 1.00 59.33 120 ILE A C 1
ATOM 850 O O . ILE A 1 114 ? -28.364 -19.398 -22.151 1.00 61.36 120 ILE A O 1
ATOM 855 N N . GLN A 1 115 ? -30.288 -19.047 -23.260 1.00 59.87 121 GLN A N 1
ATOM 856 C CA . GLN A 1 115 ? -30.487 -20.477 -23.356 1.00 66.75 121 GLN A CA 1
ATOM 857 C C . GLN A 1 115 ? -29.613 -21.063 -24.463 1.00 65.44 121 GLN A C 1
ATOM 858 O O . GLN A 1 115 ? -29.752 -20.737 -25.630 1.00 59.80 121 GLN A O 1
ATOM 864 N N . GLY A 1 116 ? -28.666 -21.887 -24.031 1.00 73.18 122 GLY A N 1
ATOM 865 C CA . GLY A 1 116 ? -27.812 -22.687 -24.885 1.00 72.10 122 GLY A CA 1
ATOM 866 C C . GLY A 1 116 ? -27.104 -22.140 -26.113 1.00 72.25 122 GLY A C 1
ATOM 867 O O . GLY A 1 116 ? -27.244 -22.756 -27.161 1.00 73.13 122 GLY A O 1
ATOM 868 N N . GLY A 1 117 ? -26.338 -21.050 -26.077 1.00 72.07 123 GLY A N 1
ATOM 869 C CA . GLY A 1 117 ? -26.127 -20.088 -25.014 1.00 68.91 123 GLY A CA 1
ATOM 870 C C . GLY A 1 117 ? -24.828 -20.193 -24.223 1.00 71.98 123 GLY A C 1
ATOM 871 O O . GLY A 1 117 ? -24.447 -21.237 -23.692 1.00 71.73 123 GLY A O 1
ATOM 872 N N . ILE A 1 118 ? -24.224 -19.021 -24.060 1.00 66.48 124 ILE A N 1
ATOM 873 C CA . ILE A 1 118 ? -23.094 -18.759 -23.197 1.00 63.43 124 ILE A CA 1
ATOM 874 C C . ILE A 1 118 ? -23.496 -17.478 -22.495 1.00 64.37 124 ILE A C 1
ATOM 875 O O . ILE A 1 118 ? -23.688 -16.441 -23.137 1.00 60.32 124 ILE A O 1
ATOM 880 N N . ASP A 1 119 ? -23.671 -17.551 -21.180 1.00 60.82 125 ASP A N 1
ATOM 881 C CA . ASP A 1 119 ? -24.343 -16.471 -20.484 1.00 56.05 125 ASP A CA 1
ATOM 882 C C . ASP A 1 119 ? -23.440 -15.242 -20.493 1.00 55.21 125 ASP A C 1
ATOM 883 O O . ASP A 1 119 ? -22.244 -15.356 -20.734 1.00 57.73 125 ASP A O 1
ATOM 888 N N . LYS A 1 120 ? -24.034 -14.061 -20.363 1.00 53.43 126 LYS A N 1
ATOM 889 C CA . LYS A 1 120 ? -23.268 -12.813 -20.385 1.00 47.98 126 LYS A CA 1
ATOM 890 C C . LYS A 1 120 ? -23.351 -12.098 -19.069 1.00 49.32 126 LYS A C 1
ATOM 891 O O . LYS A 1 120 ? -24.339 -12.229 -18.340 1.00 53.64 126 LYS A O 1
ATOM 897 N N . SER A 1 121 ? -22.347 -11.299 -18.755 1.00 45.48 127 SER A N 1
ATOM 898 C CA . SER A 1 121 ? -22.368 -10.660 -17.461 1.00 49.55 127 SER A CA 1
ATOM 899 C C . SER A 1 121 ? -21.869 -9.238 -17.520 1.00 45.85 127 SER A C 1
ATOM 900 O O . SER A 1 121 ? -21.223 -8.847 -18.472 1.00 50.90 127 SER A O 1
ATOM 903 N N . ASP A 1 122 ? -22.188 -8.466 -16.491 1.00 49.88 128 ASP A N 1
ATOM 904 C CA . ASP A 1 122 ? -21.555 -7.166 -16.302 1.00 51.19 128 ASP A CA 1
ATOM 905 C C . ASP A 1 122 ? -21.259 -6.940 -14.811 1.00 50.09 128 ASP A C 1
ATOM 906 O O . ASP A 1 122 ? -21.904 -7.529 -13.971 1.00 48.98 128 ASP A O 1
ATOM 911 N N . HIS A 1 123 ? -20.304 -6.062 -14.514 1.00 52.83 129 HIS A N 1
ATOM 912 C CA . HIS A 1 123 ? -19.877 -5.752 -13.150 1.00 58.48 129 HIS A CA 1
ATOM 913 C C . HIS A 1 123 ? -19.741 -4.237 -12.965 1.00 54.90 129 HIS A C 1
ATOM 914 O O . HIS A 1 123 ? -18.954 -3.586 -13.667 1.00 52.73 129 HIS A O 1
ATOM 921 N N . ASP A 1 124 ? -20.492 -3.679 -12.023 1.00 47.85 130 ASP A N 1
ATOM 922 C CA . ASP A 1 124 ? -20.398 -2.255 -11.724 1.00 50.69 130 ASP A CA 1
ATOM 923 C C . ASP A 1 124 ? -20.158 -2.081 -10.220 1.00 55.24 130 ASP A C 1
ATOM 924 O O . ASP A 1 124 ? -21.026 -2.316 -9.396 1.00 58.09 130 ASP A O 1
ATOM 929 N N . ARG A 1 125 ? -18.984 -1.636 -9.851 1.00 54.09 131 ARG A N 1
ATOM 930 C CA . ARG A 1 125 ? -18.739 -1.311 -8.472 1.00 60.28 131 ARG A CA 1
ATOM 931 C C . ARG A 1 125 ? -19.594 -0.144 -8.016 1.00 58.28 131 ARG A C 1
ATOM 932 O O . ARG A 1 125 ? -19.842 0.783 -8.781 1.00 57.43 131 ARG A O 1
ATOM 940 N N . ILE A 1 126 ? -20.046 -0.189 -6.766 1.00 59.60 132 ILE A N 1
ATOM 941 C CA . ILE A 1 126 ? -20.611 1.005 -6.157 1.00 59.95 132 ILE A CA 1
ATOM 942 C C . ILE A 1 126 ? -19.924 1.355 -4.845 1.00 62.82 132 ILE A C 1
ATOM 943 O O . ILE A 1 126 ? -19.409 0.491 -4.123 1.00 63.87 132 ILE A O 1
ATOM 948 N N . PHE A 1 127 ? -19.829 2.648 -4.581 1.00 63.81 133 PHE A N 1
ATOM 949 C CA . PHE A 1 127 ? -19.272 3.071 -3.320 1.00 62.43 133 PHE A CA 1
ATOM 950 C C . PHE A 1 127 ? -20.466 3.242 -2.398 1.00 61.05 133 PHE A C 1
ATOM 951 O O . PHE A 1 127 ? -21.432 3.929 -2.748 1.00 58.88 133 PHE A O 1
ATOM 959 N N . VAL A 1 128 ? -20.413 2.587 -1.238 1.00 60.15 134 VAL A N 1
ATOM 960 C CA . VAL A 1 128 ? -21.485 2.684 -0.251 1.00 57.29 134 VAL A CA 1
ATOM 961 C C . VAL A 1 128 ? -21.036 3.532 0.920 1.00 57.78 134 VAL A C 1
ATOM 962 O O . VAL A 1 128 ? -20.163 3.132 1.688 1.00 56.14 134 VAL A O 1
ATOM 966 N N . GLU A 1 129 ? -21.632 4.710 1.052 1.00 61.73 135 GLU A N 1
ATOM 967 C CA . GLU A 1 129 ? -21.221 5.650 2.086 1.00 63.34 135 GLU A CA 1
ATOM 968 C C . GLU A 1 129 ? -21.794 5.346 3.453 1.00 62.38 135 GLU A C 1
ATOM 969 O O . GLU A 1 129 ? -22.845 4.725 3.562 1.00 59.65 135 GLU A O 1
ATOM 975 N N . ALA A 1 130 ? -21.095 5.787 4.495 1.00 57.08 136 ALA A N 1
ATOM 976 C CA . ALA A 1 130 ? -21.651 5.691 5.832 1.00 63.40 136 ALA A CA 1
ATOM 977 C C . ALA A 1 130 ? -22.933 6.498 5.937 1.00 58.33 136 ALA A C 1
ATOM 978 O O . ALA A 1 130 ? -22.981 7.672 5.592 1.00 61.67 136 ALA A O 1
ATOM 980 N N . HIS A 1 131 ? -23.972 5.843 6.418 1.00 54.36 137 HIS A N 1
ATOM 981 C CA . HIS A 1 131 ? -25.214 6.504 6.739 1.00 57.39 137 HIS A CA 1
ATOM 982 C C . HIS A 1 131 ? -24.905 7.527 7.832 1.00 64.18 137 HIS A C 1
ATOM 983 O O . HIS A 1 131 ? -24.075 7.269 8.707 1.00 64.84 137 HIS A O 1
ATOM 990 N N . PRO A 1 132 ? -25.558 8.693 7.780 1.00 66.71 138 PRO A N 1
ATOM 991 C CA . PRO A 1 132 ? -25.320 9.804 8.712 1.00 63.73 138 PRO A CA 1
ATOM 992 C C . PRO A 1 132 ? -25.274 9.428 10.202 1.00 65.51 138 PRO A C 1
ATOM 993 O O . PRO A 1 132 ? -24.418 9.964 10.894 1.00 65.23 138 PRO A O 1
ATOM 997 N N . TRP A 1 133 ? -26.166 8.573 10.697 1.00 66.46 139 TRP A N 1
ATOM 998 C CA . TRP A 1 133 ? -26.085 8.150 12.102 1.00 62.96 139 TRP A CA 1
ATOM 999 C C . TRP A 1 133 ? -24.763 7.452 12.387 1.00 64.20 139 TRP A C 1
ATOM 1000 O O . TRP A 1 133 ? -24.155 7.670 13.443 1.00 65.50 139 TRP A O 1
ATOM 1011 N N . ILE A 1 134 ? -24.336 6.590 11.460 1.00 61.54 140 ILE A N 1
ATOM 1012 C CA . ILE A 1 134 ? -23.079 5.871 11.614 1.00 57.75 140 ILE A CA 1
ATOM 1013 C C . ILE A 1 134 ? -21.933 6.863 11.559 1.00 60.51 140 ILE A C 1
ATOM 1014 O O . ILE A 1 134 ? -20.983 6.759 12.327 1.00 62.08 140 ILE A O 1
ATOM 1019 N N . GLU A 1 135 ? -22.017 7.827 10.651 1.00 61.77 141 GLU A N 1
ATOM 1020 C CA . GLU A 1 135 ? -20.961 8.824 10.531 1.00 63.49 141 GLU A CA 1
ATOM 1021 C C . GLU A 1 135 ? -20.888 9.699 11.793 1.00 64.46 141 GLU A C 1
ATOM 1022 O O . GLU A 1 135 ? -19.807 10.140 12.198 1.00 65.38 141 GLU A O 1
ATOM 1028 N N . ASN A 1 136 ? -22.034 9.899 12.437 1.00 62.37 142 ASN A N 1
ATOM 1029 C CA . ASN A 1 136 ? -22.085 10.571 13.725 1.00 62.64 142 ASN A CA 1
ATOM 1030 C C . ASN A 1 136 ? -21.352 9.747 14.768 1.00 63.98 142 ASN A C 1
ATOM 1031 O O . ASN A 1 136 ? -20.547 10.288 15.531 1.00 68.42 142 ASN A O 1
ATOM 1036 N N . VAL A 1 137 ? -21.622 8.442 14.806 1.00 60.62 143 VAL A N 1
ATOM 1037 C CA . VAL A 1 137 ? -20.941 7.583 15.774 1.00 62.88 143 VAL A CA 1
ATOM 1038 C C . VAL A 1 137 ? -19.428 7.587 15.533 1.00 61.26 143 VAL A C 1
ATOM 1039 O O . VAL A 1 137 ? -18.644 7.636 16.476 1.00 62.33 143 VAL A O 1
ATOM 1043 N N . LEU A 1 138 ? -19.028 7.565 14.270 1.00 60.75 144 LEU A N 1
ATOM 1044 C CA . LEU A 1 138 ? -17.613 7.482 13.896 1.00 62.48 144 LEU A CA 1
ATOM 1045 C C . LEU A 1 138 ? -16.868 8.743 14.310 1.00 63.06 144 LEU A C 1
ATOM 1046 O O . LEU A 1 138 ? -15.767 8.685 14.876 1.00 58.83 144 LEU A O 1
ATOM 1051 N N . GLU A 1 139 ? -17.481 9.885 14.011 1.00 66.10 145 GLU A N 1
ATOM 1052 C CA . GLU A 1 139 ? -16.919 11.161 14.411 1.00 66.61 145 GLU A CA 1
ATOM 1053 C C . GLU A 1 139 ? -16.843 11.266 15.927 1.00 65.65 145 GLU A C 1
ATOM 1054 O O . GLU A 1 139 ? -15.822 11.692 16.472 1.00 67.61 145 GLU A O 1
ATOM 1060 N N . ALA A 1 140 ? -17.908 10.838 16.602 1.00 65.26 146 ALA A N 1
ATOM 1061 C CA . ALA A 1 140 ? -17.958 10.827 18.064 1.00 64.32 146 ALA A CA 1
ATOM 1062 C C . ALA A 1 140 ? -16.830 10.005 18.680 1.00 60.45 146 ALA A C 1
ATOM 1063 O O . ALA A 1 140 ? -16.200 10.441 19.636 1.00 65.67 146 ALA A O 1
ATOM 1065 N N . ILE A 1 141 ? -16.604 8.810 18.148 1.00 59.25 147 ILE A N 1
ATOM 1066 C CA . ILE A 1 141 ? -15.549 7.928 18.632 1.00 59.27 147 ILE A CA 1
ATOM 1067 C C . ILE A 1 141 ? -14.168 8.546 18.396 1.00 60.75 147 ILE A C 1
ATOM 1068 O O . ILE A 1 141 ? -13.309 8.537 19.295 1.00 58.01 147 ILE A O 1
ATOM 1073 N N . GLU A 1 142 ? -13.943 9.122 17.214 1.00 63.25 148 GLU A N 1
ATOM 1074 C CA . GLU A 1 142 ? -12.616 9.694 16.988 1.00 64.11 148 GLU A CA 1
ATOM 1075 C C . GLU A 1 142 ? -12.382 10.920 17.882 1.00 65.31 148 GLU A C 1
ATOM 1076 O O . GLU A 1 142 ? -11.267 11.126 18.369 1.00 64.05 148 GLU A O 1
ATOM 1082 N N . ASN A 1 143 ? -13.436 11.686 18.153 1.00 62.41 149 ASN A N 1
ATOM 1083 C CA . ASN A 1 143 ? -13.301 12.857 19.019 1.00 67.21 149 ASN A CA 1
ATOM 1084 C C . ASN A 1 143 ? -12.845 12.482 20.417 1.00 62.44 149 ASN A C 1
ATOM 1085 O O . ASN A 1 143 ? -12.098 13.226 21.041 1.00 67.72 149 ASN A O 1
ATOM 1090 N N . LEU A 1 144 ? -13.254 11.306 20.884 1.00 59.97 150 LEU A N 1
ATOM 1091 C CA . LEU A 1 144 ? -12.857 10.834 22.201 1.00 60.74 150 LEU A CA 1
ATOM 1092 C C . LEU A 1 144 ? -11.378 10.486 22.249 1.00 59.59 150 LEU A C 1
ATOM 1093 O O . LEU A 1 144 ? -10.850 10.243 23.328 1.00 60.68 150 LEU A O 1
ATOM 1098 N N . GLY A 1 145 ? -10.679 10.548 21.115 1.00 62.63 151 GLY A N 1
ATOM 1099 C CA . GLY A 1 145 ? -9.332 10.000 21.066 1.00 53.50 151 GLY A CA 1
ATOM 1100 C C . GLY A 1 145 ? -9.099 8.659 20.397 1.00 52.82 151 GLY A C 1
ATOM 1101 O O . GLY A 1 145 ? -8.257 7.890 20.833 1.00 49.10 151 GLY A O 1
ATOM 1102 N N . PHE A 1 146 ? -9.889 8.336 19.379 1.00 59.00 152 PHE A N 1
ATOM 1103 C CA . PHE A 1 146 ? -9.604 7.163 18.554 1.00 53.11 152 PHE A CA 1
ATOM 1104 C C . PHE A 1 146 ? -9.360 7.542 17.101 1.00 57.59 152 PHE A C 1
ATOM 1105 O O . PHE A 1 146 ? -9.714 8.638 16.673 1.00 62.38 152 PHE A O 1
ATOM 1113 N N . ARG A 1 147 ? -8.750 6.638 16.338 1.00 54.46 153 ARG A N 1
ATOM 1114 C CA . ARG A 1 147 ? -8.626 6.860 14.901 1.00 57.45 153 ARG A CA 1
ATOM 1115 C C . ARG A 1 147 ? -9.052 5.565 14.180 1.00 53.39 153 ARG A C 1
ATOM 1116 O O . ARG A 1 147 ? -8.641 4.463 14.569 1.00 48.33 153 ARG A O 1
ATOM 1124 N N . LEU A 1 148 ? -9.886 5.688 13.146 1.00 53.67 154 LEU A N 1
ATOM 1125 C CA . LEU A 1 148 ? -10.355 4.492 12.439 1.00 49.10 154 LEU A CA 1
ATOM 1126 C C . LEU A 1 148 ? -9.193 3.825 11.735 1.00 53.21 154 LEU A C 1
ATOM 1127 O O . LEU A 1 148 ? -8.493 4.448 10.940 1.00 51.82 154 LEU A O 1
ATOM 1132 N N . ASN A 1 149 ? -8.975 2.555 12.047 1.00 53.46 155 ASN A N 1
ATOM 1133 C CA . ASN A 1 149 ? -7.808 1.854 11.526 1.00 56.53 155 ASN A CA 1
ATOM 1134 C C . ASN A 1 149 ? -8.165 0.913 10.397 1.00 59.28 155 ASN A C 1
ATOM 1135 O O . ASN A 1 149 ? -7.603 0.987 9.294 1.00 63.22 155 ASN A O 1
ATOM 1140 N N . GLU A 1 150 ? -9.089 0.006 10.686 1.00 57.08 156 GLU A N 1
ATOM 1141 C CA . GLU A 1 150 ? -9.491 -0.975 9.695 1.00 53.64 156 GLU A CA 1
ATOM 1142 C C . GLU A 1 150 ? -10.994 -1.120 9.664 1.00 57.46 156 GLU A C 1
ATOM 1143 O O . GLU A 1 150 ? -11.686 -0.743 10.604 1.00 53.31 156 GLU A O 1
ATOM 1149 N N . ALA A 1 151 ? -11.508 -1.595 8.542 1.00 50.38 157 ALA A N 1
ATOM 1150 C CA . ALA A 1 151 ? -12.912 -1.969 8.438 1.00 51.03 157 ALA A CA 1
ATOM 1151 C C . ALA A 1 151 ? -12.977 -3.132 7.480 1.00 55.02 157 ALA A C 1
ATOM 1152 O O . ALA A 1 151 ? -12.304 -3.115 6.443 1.00 59.49 157 ALA A O 1
ATOM 1154 N N . ASP A 1 152 ? -13.703 -4.179 7.837 1.00 51.30 158 ASP A N 1
ATOM 1155 C CA . ASP A 1 152 ? -13.827 -5.290 6.898 1.00 46.77 158 ASP A CA 1
ATOM 1156 C C . ASP A 1 152 ? -15.072 -6.088 7.203 1.00 49.60 158 ASP A C 1
ATOM 1157 O O . ASP A 1 152 ? -15.654 -5.961 8.283 1.00 51.88 158 ASP A O 1
ATOM 1162 N N . CYS A 1 153 ? -15.502 -6.900 6.252 1.00 47.67 159 CYS A N 1
ATOM 1163 C CA . CYS A 1 153 ? -16.635 -7.784 6.498 1.00 49.47 159 CYS A CA 1
ATOM 1164 C C . CYS A 1 153 ? -16.112 -9.127 7.002 1.00 47.75 159 CYS A C 1
ATOM 1165 O O . CYS A 1 153 ? -15.272 -9.770 6.353 1.00 48.91 159 CYS A O 1
ATOM 1168 N N . GLU A 1 154 ? -16.587 -9.518 8.180 1.00 47.41 160 GLU A N 1
ATOM 1169 C CA . GLU A 1 154 ? -16.068 -10.683 8.877 1.00 44.72 160 GLU A CA 1
ATOM 1170 C C . GLU A 1 154 ? -17.172 -11.709 9.040 1.00 43.50 160 GLU A 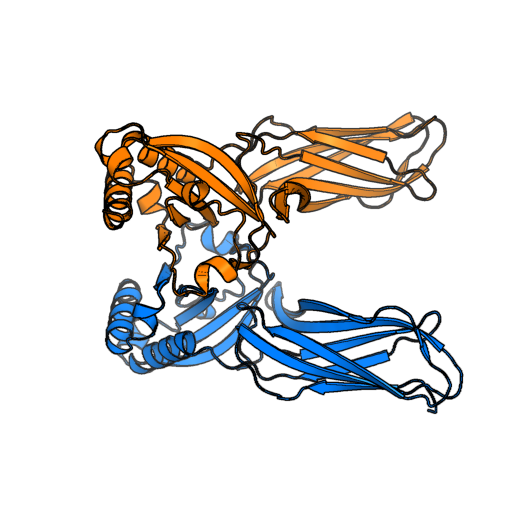C 1
ATOM 1171 O O . GLU A 1 154 ? -18.336 -11.365 9.287 1.00 42.26 160 GLU A O 1
ATOM 1177 N N . GLN A 1 155 ? -16.805 -12.971 8.900 1.00 40.99 161 GLN A N 1
ATOM 1178 C CA . GLN A 1 155 ? -17.714 -14.071 9.153 1.00 45.10 161 GLN A CA 1
ATOM 1179 C C . GLN A 1 155 ? -18.360 -13.909 10.541 1.00 50.86 161 GLN A C 1
ATOM 1180 O O . GLN A 1 155 ? -17.645 -13.652 11.527 1.00 44.43 161 GLN A O 1
ATOM 1186 N N . ALA A 1 156 ? -19.691 -13.984 10.633 1.00 47.42 162 ALA A N 1
ATOM 1187 C CA . ALA A 1 156 ? -20.333 -13.815 11.947 1.00 44.74 162 ALA A CA 1
ATOM 1188 C C . ALA A 1 156 ? -21.597 -14.672 12.210 1.00 43.57 162 ALA A C 1
ATOM 1189 O O . ALA A 1 156 ? -22.668 -14.136 12.531 1.00 41.13 162 ALA A O 1
ATOM 1191 N N . PRO A 1 157 ? -21.454 -16.008 12.187 1.00 41.38 163 PRO A N 1
ATOM 1192 C CA . PRO A 1 157 ? -22.601 -16.868 12.504 1.00 44.28 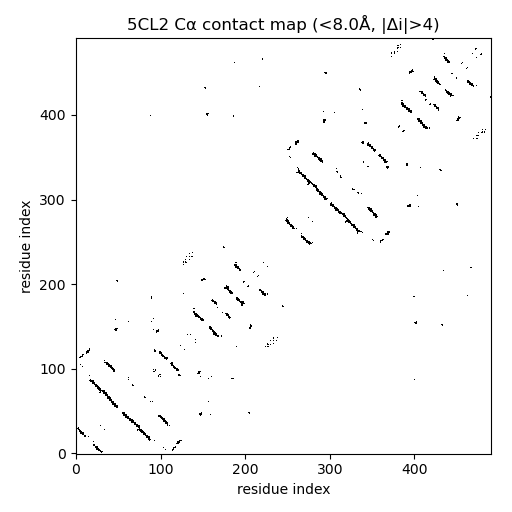163 PRO A CA 1
ATOM 1193 C C . PRO A 1 157 ? -23.152 -16.632 13.898 1.00 47.28 163 PRO A C 1
ATOM 1194 O O . PRO A 1 157 ? -24.346 -16.843 14.099 1.00 49.18 163 PRO A O 1
ATOM 1198 N N . TYR A 1 158 ? -22.317 -16.186 14.836 1.00 46.44 164 TYR A N 1
ATOM 1199 C CA . TYR A 1 158 ? -22.761 -15.964 16.218 1.00 45.93 164 TYR A CA 1
ATOM 1200 C C . TYR A 1 158 ? -23.961 -15.031 16.359 1.00 47.18 164 TYR A C 1
ATOM 1201 O O . TYR A 1 158 ? -24.824 -15.256 17.209 1.00 46.36 164 TYR A O 1
ATOM 1210 N N . PHE A 1 159 ? -24.040 -14.004 15.512 1.00 48.24 165 PHE A N 1
ATOM 1211 C CA . PHE A 1 159 ? -25.130 -13.024 15.587 1.00 44.39 165 PHE A CA 1
ATOM 1212 C C . PHE A 1 159 ? -26.383 -13.435 14.807 1.00 48.23 165 PHE A C 1
ATOM 1213 O O . PHE A 1 159 ? -27.446 -12.808 14.936 1.00 47.22 165 PHE A O 1
ATOM 1221 N N . GLN A 1 160 ? -26.266 -14.496 14.012 1.00 44.88 166 GLN A N 1
ATOM 1222 C CA . GLN A 1 160 ? -27.418 -15.029 13.276 1.00 49.80 166 GLN A CA 1
ATOM 1223 C C . GLN A 1 160 ? -28.229 -13.957 12.528 1.00 49.52 166 GLN A C 1
ATOM 1224 O O . GLN A 1 160 ? -29.458 -13.941 12.596 1.00 50.56 166 GLN A O 1
ATOM 1230 N N . ARG A 1 161 ? -27.536 -13.071 11.817 1.00 43.53 167 ARG A N 1
ATOM 1231 C CA . ARG A 1 161 ? -28.202 -12.013 11.054 1.00 50.25 167 ARG A CA 1
ATOM 1232 C C . ARG A 1 161 ? -28.688 -12.527 9.682 1.00 47.47 167 ARG A C 1
ATOM 1233 O O . ARG A 1 161 ? -28.460 -13.688 9.306 1.00 39.33 167 ARG A O 1
ATOM 1241 N N . ARG A 1 162 ? -29.317 -11.634 8.927 1.00 50.27 168 ARG A N 1
ATOM 1242 C CA . ARG A 1 162 ? -29.765 -11.952 7.582 1.00 44.29 168 ARG A CA 1
ATOM 1243 C C . ARG A 1 162 ? -28.567 -12.370 6.727 1.00 44.22 168 ARG A C 1
ATOM 1244 O O . ARG A 1 162 ? -28.592 -13.420 6.076 1.00 44.24 168 ARG A O 1
ATOM 1252 N N . LEU A 1 163 ? -27.495 -11.585 6.783 1.00 44.51 169 LEU A N 1
ATOM 1253 C CA . LEU A 1 163 ? -26.252 -11.919 6.085 1.00 43.62 169 LEU A CA 1
ATOM 1254 C C . LEU A 1 163 ? -25.313 -12.725 7.004 1.00 49.63 169 LEU A C 1
ATOM 1255 O O . LEU A 1 163 ? -25.385 -12.618 8.210 1.00 41.91 169 LEU A O 1
ATOM 1260 N N . PRO A 1 164 ? -24.448 -13.553 6.417 1.00 48.78 170 PRO A N 1
ATOM 1261 C CA . PRO A 1 164 ? -23.466 -14.381 7.125 1.00 36.62 170 PRO A CA 1
ATOM 1262 C C . PRO A 1 164 ? -22.320 -13.597 7.764 1.00 45.62 170 PRO A C 1
ATOM 1263 O O . PRO A 1 164 ? -21.537 -14.174 8.533 1.00 45.98 170 PRO A O 1
ATOM 1267 N N . PHE A 1 165 ? -22.199 -12.318 7.426 1.00 45.74 171 PHE A N 1
ATOM 1268 C CA . PHE A 1 165 ? -21.101 -11.489 7.913 1.00 44.57 171 PHE A CA 1
ATOM 1269 C C . PHE A 1 165 ? -21.554 -10.228 8.646 1.00 43.03 171 PHE A C 1
ATOM 1270 O O . PHE A 1 165 ? -22.703 -9.835 8.554 1.00 46.50 171 PHE A O 1
ATOM 1278 N N . VAL A 1 166 ? -20.649 -9.578 9.374 1.00 43.19 172 VAL A N 1
ATOM 1279 C CA . VAL A 1 166 ? -20.940 -8.214 9.817 1.00 44.36 172 VAL A CA 1
ATOM 1280 C C . VAL A 1 166 ? -19.790 -7.302 9.429 1.00 43.25 172 VAL A C 1
ATOM 1281 O O . VAL A 1 166 ? -18.668 -7.771 9.240 1.00 45.80 172 VAL A O 1
ATOM 1285 N N . GLN A 1 167 ? -20.047 -6.004 9.298 1.00 43.42 173 GLN A N 1
ATOM 1286 C CA . GLN A 1 167 ? -18.926 -5.112 9.056 1.00 46.80 173 GLN A CA 1
ATOM 1287 C C . GLN A 1 167 ? -18.320 -4.697 10.411 1.00 47.75 173 GLN A C 1
ATOM 1288 O O . GLN A 1 167 ? -18.980 -4.100 11.247 1.00 45.51 173 GLN A O 1
ATOM 1294 N N . GLU A 1 168 ? -17.058 -5.046 10.611 1.00 48.60 174 GLU A N 1
ATOM 1295 C CA . GLU A 1 168 ? -16.335 -4.754 11.834 1.00 48.37 174 GLU A CA 1
ATOM 1296 C C . GLU A 1 168 ? -15.403 -3.557 11.624 1.00 48.61 174 GLU A C 1
ATOM 1297 O O . GLU A 1 168 ? -14.520 -3.586 10.747 1.00 48.34 174 GLU A O 1
ATOM 1303 N N . PHE A 1 169 ? -15.649 -2.500 12.405 1.00 52.31 175 PHE A N 1
ATOM 1304 C CA . PHE A 1 169 ? -14.810 -1.299 12.427 1.00 50.14 175 PHE A CA 1
ATOM 1305 C C . PHE A 1 169 ? -13.807 -1.381 13.571 1.00 53.03 175 PHE A C 1
ATOM 1306 O O . PHE A 1 169 ? -14.196 -1.560 14.726 1.00 47.57 175 PHE A O 1
ATOM 1314 N N . GLU A 1 170 ? -12.523 -1.251 13.253 1.00 50.90 176 GLU A N 1
ATOM 1315 C CA . GLU A 1 170 ? -11.458 -1.301 14.255 1.00 52.09 176 GLU A CA 1
ATOM 1316 C C . GLU A 1 170 ? -10.755 0.047 14.366 1.00 52.67 176 GLU A C 1
ATOM 1317 O O . GLU A 1 170 ? -10.251 0.592 13.371 1.00 51.26 176 GLU A O 1
ATOM 1323 N N . PHE A 1 171 ? -10.780 0.584 15.585 1.00 50.07 177 PHE A N 1
ATOM 1324 C CA . PHE A 1 171 ? -10.193 1.861 15.938 1.00 49.19 177 PHE A CA 1
ATOM 1325 C C . PHE A 1 171 ? -8.952 1.657 16.789 1.00 47.87 177 PHE A C 1
ATOM 1326 O O . PHE A 1 171 ? -8.878 0.703 17.577 1.00 48.87 177 PHE A O 1
ATOM 1334 N N . VAL A 1 172 ? -8.021 2.598 16.683 1.00 48.51 178 VAL A N 1
ATOM 1335 C CA . VAL A 1 172 ? -6.799 2.589 17.464 1.00 50.14 178 VAL A CA 1
ATOM 1336 C C . VAL A 1 172 ? -6.813 3.803 18.411 1.00 49.54 178 VAL A C 1
ATOM 1337 O O . VAL A 1 172 ? -7.225 4.904 18.014 1.00 49.27 178 VAL A O 1
ATOM 1341 N N . PRO A 1 173 ? -6.381 3.600 19.669 1.00 45.99 179 PRO A N 1
ATOM 1342 C CA . PRO A 1 173 ? -6.425 4.699 20.652 1.00 50.05 179 PRO A CA 1
ATOM 1343 C C . PRO A 1 173 ? -5.397 5.750 20.290 1.00 49.32 179 PRO A C 1
ATOM 1344 O O . PRO A 1 173 ? -4.253 5.388 20.047 1.00 51.95 179 PRO A O 1
ATOM 1348 N N . THR A 1 174 ? -5.797 7.011 20.205 1.00 48.51 180 THR A N 1
ATOM 1349 C CA . THR A 1 174 ? -4.844 8.086 19.954 1.00 52.79 180 THR A CA 1
ATOM 1350 C C . THR A 1 174 ? -4.470 8.950 21.156 1.00 58.93 180 THR A C 1
ATOM 1351 O O . THR A 1 174 ? -3.635 9.838 21.027 1.00 59.64 180 THR A O 1
ATOM 1355 N N . SER A 1 175 ? -5.089 8.711 22.310 1.00 56.95 181 SER A N 1
ATOM 1356 C CA . SER A 1 175 ? -4.798 9.494 23.517 1.00 55.53 181 SER A CA 1
ATOM 1357 C C . SER A 1 175 ? -4.187 8.615 24.597 1.00 54.43 181 SER A C 1
ATOM 1358 O O . SER A 1 175 ? -4.371 7.394 24.572 1.00 52.90 181 SER A O 1
ATOM 1361 N N . GLY A 1 176 ? -3.444 9.225 25.526 1.00 52.56 182 GLY A N 1
ATOM 1362 C CA . GLY A 1 176 ? -2.855 8.474 26.614 1.00 44.17 182 GLY A CA 1
ATOM 1363 C C . GLY A 1 176 ? -3.901 7.693 27.390 1.00 48.25 182 GLY A C 1
ATOM 1364 O O . GLY A 1 176 ? -3.688 6.522 27.735 1.00 45.30 182 GLY A O 1
ATOM 1365 N N . TYR A 1 177 ? -5.058 8.309 27.619 1.00 50.65 183 TYR A N 1
ATOM 1366 C CA . TYR A 1 177 ? -6.108 7.658 28.404 1.00 53.40 183 TYR A CA 1
ATOM 1367 C C . TYR A 1 177 ? -6.550 6.368 27.720 1.00 53.23 183 TYR A C 1
ATOM 1368 O O . TYR A 1 177 ? -6.585 5.280 28.322 1.00 54.37 183 TYR A O 1
ATOM 1377 N N . TYR A 1 178 ? -6.852 6.481 26.432 1.00 52.13 184 TYR A N 1
ATOM 1378 C CA . TYR A 1 178 ? -7.390 5.325 25.739 1.00 52.71 184 TYR A CA 1
ATOM 1379 C C . TYR A 1 178 ? -6.307 4.286 25.414 1.00 47.59 184 TYR A C 1
ATOM 1380 O O . TYR A 1 178 ? -6.587 3.089 25.470 1.00 50.49 184 TYR A O 1
ATOM 1389 N N . ARG A 1 179 ? -5.067 4.715 25.191 1.00 44.25 185 ARG A N 1
ATOM 1390 C CA . ARG A 1 179 ? -3.938 3.776 25.125 1.00 44.32 185 ARG A CA 1
ATOM 1391 C C . ARG A 1 179 ? -3.821 2.960 26.403 1.00 51.47 185 ARG A C 1
ATOM 1392 O O . ARG A 1 179 ? -3.562 1.759 26.368 1.00 52.08 185 ARG A O 1
ATOM 1400 N N . GLN A 1 180 ? -4.025 3.625 27.540 1.00 49.54 186 GLN A N 1
ATOM 1401 C CA . GLN A 1 180 ? -3.954 2.941 28.810 1.00 51.57 186 GLN A CA 1
ATOM 1402 C C . GLN A 1 180 ? -5.115 1.951 28.905 1.00 46.77 186 GLN A C 1
ATOM 1403 O O . GLN A 1 180 ? -4.963 0.863 29.468 1.00 45.39 186 GLN A O 1
ATOM 1409 N N . MET A 1 181 ? -6.265 2.322 28.349 1.00 42.49 187 MET A N 1
ATOM 1410 C CA . MET A 1 181 ? -7.434 1.426 28.348 1.00 45.95 187 MET A CA 1
ATOM 1411 C C . MET A 1 181 ? -7.347 0.163 27.471 1.00 49.83 187 MET A C 1
ATOM 1412 O O . MET A 1 181 ? -7.781 -0.927 27.871 1.00 43.60 187 MET A O 1
ATOM 1417 N N . LEU A 1 182 ? -6.843 0.317 26.247 1.00 45.74 188 LEU A N 1
ATOM 1418 C CA . LEU A 1 182 ? -6.916 -0.776 25.294 1.00 47.31 188 LEU A CA 1
ATOM 1419 C C . LEU A 1 182 ? -5.900 -0.668 24.155 1.00 50.73 188 LEU A C 1
ATOM 1420 O O . LEU A 1 182 ? -5.333 0.402 23.898 1.00 47.95 188 LEU A O 1
ATOM 1425 N N . ASP A 1 183 ? -5.659 -1.778 23.476 1.00 48.00 189 ASP A N 1
ATOM 1426 C CA . ASP A 1 183 ? -4.866 -1.718 22.255 1.00 50.91 189 ASP A CA 1
ATOM 1427 C C . ASP A 1 183 ? -5.737 -1.341 21.050 1.00 52.04 189 ASP A C 1
ATOM 1428 O O . ASP A 1 183 ? -5.326 -0.554 20.186 1.00 48.23 189 ASP A O 1
ATOM 1433 N N . GLU A 1 184 ? -6.959 -1.862 20.993 1.00 47.25 190 GLU A N 1
ATOM 1434 C CA . GLU A 1 184 ? -7.883 -1.305 20.022 1.00 50.76 190 GLU A CA 1
ATOM 1435 C C . GLU A 1 184 ? -9.329 -1.604 20.361 1.00 45.28 190 GLU A C 1
ATOM 1436 O O . GLU A 1 184 ? -9.622 -2.540 21.101 1.00 48.46 190 GLU A O 1
ATOM 1442 N N . LEU A 1 185 ? -10.211 -0.801 19.762 1.00 45.81 191 LEU A N 1
ATOM 1443 C CA . LEU A 1 185 ? -11.652 -0.879 19.913 1.00 43.16 191 LEU A CA 1
ATOM 1444 C C . LEU A 1 185 ? -12.343 -1.411 18.628 1.00 50.14 191 LEU A C 1
ATOM 1445 O O . LEU A 1 185 ? -11.952 -1.064 17.532 1.00 49.17 191 LEU A O 1
ATOM 1450 N N . GLU A 1 186 ? -13.361 -2.249 18.777 1.00 47.10 192 GLU A N 1
ATOM 1451 C CA . GLU A 1 186 ? -14.094 -2.790 17.648 1.00 47.13 192 GLU A CA 1
ATOM 1452 C C . GLU A 1 186 ? -15.565 -2.487 17.813 1.00 47.79 192 GLU A C 1
ATOM 1453 O O . GLU A 1 186 ? -16.135 -2.778 18.870 1.00 52.19 192 GLU A O 1
ATOM 1459 N N . LEU A 1 187 ? -16.175 -1.943 16.757 1.00 47.34 193 LEU A N 1
ATOM 1460 C CA . LEU A 1 187 ? -17.596 -1.629 16.712 1.00 44.80 193 LEU A CA 1
ATOM 1461 C C . LEU A 1 187 ? -18.264 -2.350 15.550 1.00 50.92 193 LEU A C 1
ATOM 1462 O O . LEU A 1 187 ? -17.687 -2.499 14.459 1.00 50.77 193 LEU A O 1
ATOM 1467 N N . ILE A 1 188 ? -19.465 -2.841 15.809 1.00 48.51 194 ILE A N 1
ATOM 1468 C CA . ILE A 1 188 ? -20.332 -3.327 14.756 1.00 48.22 194 ILE A CA 1
ATOM 1469 C C . ILE A 1 188 ? -21.611 -2.507 14.758 1.00 49.94 194 ILE A C 1
ATOM 1470 O O . ILE A 1 188 ? -22.258 -2.358 15.798 1.00 50.64 194 ILE A O 1
ATOM 1475 N N . PHE A 1 189 ? -21.966 -1.961 13.603 1.00 47.72 195 PHE A N 1
ATOM 1476 C CA . PHE A 1 189 ? -23.234 -1.257 13.459 1.00 49.16 195 PHE A CA 1
ATOM 1477 C C . PHE A 1 189 ? -24.290 -2.151 12.825 1.00 53.77 195 PHE A C 1
ATOM 1478 O O . PHE A 1 189 ? -24.071 -2.716 11.747 1.00 56.39 195 PHE A O 1
ATOM 1486 N N . LEU A 1 190 ? -25.428 -2.273 13.487 1.00 49.77 196 LEU A N 1
ATOM 1487 C CA . LEU A 1 190 ? -26.592 -2.913 12.900 1.00 53.23 196 LEU A CA 1
ATOM 1488 C C . LEU A 1 190 ? -27.661 -1.849 12.691 1.00 54.16 196 LEU A C 1
ATOM 1489 O O . LEU A 1 190 ? -28.325 -1.411 13.636 1.00 57.55 196 LEU A O 1
ATOM 1494 N N . LEU A 1 191 ? -27.825 -1.450 11.438 1.00 56.85 197 LEU A N 1
ATOM 1495 C CA . LEU A 1 191 ? -28.674 -0.336 11.088 1.00 53.38 197 LEU A CA 1
ATOM 1496 C C . LEU A 1 191 ? -30.058 -0.829 10.744 1.00 56.96 197 LEU A C 1
ATOM 1497 O O . LEU A 1 191 ? -30.207 -1.769 9.968 1.00 63.82 197 LEU A O 1
ATOM 1502 N N . ASP A 1 192 ? -31.069 -0.208 11.335 1.00 57.74 198 ASP A N 1
ATOM 1503 C CA . ASP A 1 192 ? -32.451 -0.457 10.956 1.00 55.07 198 ASP A CA 1
ATOM 1504 C C . ASP A 1 192 ? -33.147 0.886 10.751 1.00 59.58 198 ASP A C 1
ATOM 1505 O O . ASP A 1 192 ? -32.496 1.942 10.786 1.00 57.70 198 ASP A O 1
ATOM 1510 N N . GLU A 1 193 ? -34.449 0.836 10.478 1.00 57.67 199 GLU A N 1
ATOM 1511 C CA . GLU A 1 193 ? -35.225 2.021 10.109 1.00 59.87 199 GLU A CA 1
ATOM 1512 C C . GLU A 1 193 ? -35.430 3.017 11.264 1.00 62.96 199 GLU A C 1
ATOM 1513 O O . GLU A 1 193 ? -35.528 4.226 11.050 1.00 59.69 199 GLU A O 1
ATOM 1519 N N . ASP A 1 194 ? -35.545 2.505 12.484 1.00 64.00 200 ASP A N 1
ATOM 1520 C CA . ASP A 1 194 ? -35.864 3.370 13.631 1.00 72.35 200 ASP A CA 1
ATOM 1521 C C . ASP A 1 194 ? -34.680 3.772 14.486 1.00 65.81 200 ASP A C 1
ATOM 1522 O O . ASP A 1 194 ? -34.824 4.538 15.429 1.00 68.82 200 ASP A O 1
ATOM 1527 N N . GLY A 1 195 ? -33.505 3.285 14.131 1.00 66.18 201 GLY A N 1
ATOM 1528 C CA . GLY A 1 195 ? -32.333 3.543 14.927 1.00 64.14 201 GLY A CA 1
ATOM 1529 C C . GLY A 1 195 ? -31.193 2.621 14.572 1.00 65.24 201 GLY A C 1
ATOM 1530 O O . GLY A 1 195 ? -31.118 2.062 13.466 1.00 63.03 201 GLY A O 1
ATOM 1531 N N . LEU A 1 196 ? -30.292 2.463 15.524 1.00 63.67 202 LEU A N 1
ATOM 1532 C CA . LEU A 1 196 ? -29.039 1.791 15.255 1.00 59.43 202 LEU A CA 1
ATOM 1533 C C . LEU A 1 196 ? -28.563 1.028 16.489 1.00 62.81 202 LEU A C 1
ATOM 1534 O O . LEU A 1 196 ? -28.626 1.546 17.607 1.00 55.85 202 LEU A O 1
ATOM 1539 N N . GLU A 1 197 ? -28.086 -0.196 16.295 1.00 59.34 203 GLU A N 1
ATOM 1540 C CA . GLU A 1 197 ? -27.499 -0.957 17.402 1.00 58.19 203 GLU A CA 1
ATOM 1541 C C . GLU A 1 197 ? -25.974 -1.054 17.275 1.00 56.50 203 GLU A C 1
ATOM 1542 O O . GLU A 1 197 ? -25.454 -1.333 16.195 1.00 56.05 203 GLU A O 1
ATOM 1548 N N . ILE A 1 198 ? -25.259 -0.829 18.372 1.00 54.59 204 ILE A N 1
ATOM 1549 C CA . ILE A 1 198 ? -23.798 -0.924 18.367 1.00 50.45 204 ILE A CA 1
ATOM 1550 C C . ILE A 1 198 ? -23.301 -2.050 19.243 1.00 49.67 204 ILE A C 1
ATOM 1551 O O . ILE A 1 198 ? -23.746 -2.209 20.386 1.00 54.20 204 ILE A O 1
ATOM 1556 N N . ILE A 1 199 ? -22.418 -2.867 18.678 1.00 48.29 205 ILE A N 1
ATOM 1557 C CA . ILE A 1 199 ? -21.750 -3.908 19.438 1.00 47.77 205 ILE A CA 1
ATOM 1558 C C . ILE A 1 199 ? -20.321 -3.440 19.689 1.00 49.44 205 ILE A C 1
ATOM 1559 O O . ILE A 1 199 ? -19.629 -2.986 18.772 1.00 49.81 205 ILE A O 1
ATOM 1564 N N . PHE A 1 200 ? -19.913 -3.493 20.950 1.00 52.07 206 PHE A N 1
ATOM 1565 C CA . PHE A 1 200 ? -18.611 -3.011 21.392 1.00 47.96 206 PHE A CA 1
ATOM 1566 C C . PHE A 1 200 ? -17.772 -4.196 21.794 1.00 49.36 206 PHE A C 1
ATOM 1567 O O . PHE A 1 200 ? -18.259 -5.122 22.434 1.00 51.06 206 PHE A O 1
ATOM 1575 N N . GLU A 1 201 ? -16.504 -4.169 21.432 1.00 47.18 207 GLU A N 1
ATOM 1576 C CA . GLU A 1 201 ? -15.590 -5.180 21.921 1.00 47.36 207 GLU A CA 1
ATOM 1577 C C . GLU A 1 201 ? -14.202 -4.514 21.973 1.00 51.32 207 GLU A C 1
ATOM 1578 O O . GLU A 1 201 ? -13.998 -3.484 21.332 1.00 50.48 207 GLU A O 1
ATOM 1584 N N . VAL A 1 202 ? -13.279 -5.023 22.792 1.00 49.73 208 VAL A N 1
ATOM 1585 C CA . VAL A 1 202 ? -11.951 -4.427 22.849 1.00 47.35 208 VAL A CA 1
ATOM 1586 C C . VAL A 1 202 ? -10.900 -5.508 22.704 1.00 48.90 208 VAL A C 1
ATOM 1587 O O . VAL A 1 202 ? -11.152 -6.669 23.029 1.00 49.14 208 VAL A O 1
ATOM 1591 N N . ASP A 1 203 ? -9.742 -5.120 22.171 1.00 47.09 209 ASP A N 1
ATOM 1592 C CA . ASP A 1 203 ? -8.545 -5.967 22.159 1.00 49.86 209 ASP A CA 1
ATOM 1593 C C . ASP A 1 203 ? -8.735 -7.290 21.412 1.00 52.48 209 ASP A C 1
ATOM 1594 O O . ASP A 1 203 ? -8.054 -8.269 21.712 1.00 52.47 209 ASP A O 1
ATOM 1599 N N . ARG A 1 204 ? -9.597 -7.308 20.394 1.00 56.59 210 ARG A N 1
ATOM 1600 C CA . ARG A 1 204 ? -9.751 -8.508 19.561 1.00 54.24 210 ARG A CA 1
ATOM 1601 C C . ARG A 1 204 ? -8.461 -8.836 18.807 1.00 47.93 210 ARG A C 1
ATOM 1602 O O . ARG A 1 204 ? -8.072 -10.010 18.727 1.00 45.04 210 ARG A O 1
ATOM 1610 N N . ARG A 1 205 ? -7.768 -7.821 18.294 1.00 47.48 211 ARG A N 1
ATOM 1611 C CA . ARG A 1 205 ? -6.518 -8.095 17.587 1.00 48.02 211 ARG A CA 1
ATOM 1612 C C . ARG A 1 205 ? -5.466 -8.564 18.560 1.00 52.57 211 ARG A C 1
ATOM 1613 O O . ARG A 1 205 ? -4.764 -9.527 18.267 1.00 53.53 211 ARG A O 1
ATOM 1621 N N . ALA A 1 206 ? -5.372 -7.907 19.723 1.00 50.76 212 ALA A N 1
ATOM 1622 C CA . ALA A 1 206 ? -4.416 -8.324 20.743 1.00 53.57 212 ALA A CA 1
ATOM 1623 C C . ALA A 1 206 ? -4.664 -9.777 21.097 1.00 53.72 212 ALA A C 1
ATOM 1624 O O . ALA A 1 206 ? -3.730 -10.542 21.293 1.00 54.92 212 ALA A O 1
ATOM 1626 N N . ARG A 1 207 ? -5.933 -10.157 21.171 1.00 51.27 213 ARG A N 1
ATOM 1627 C CA . ARG A 1 207 ? -6.285 -11.521 21.554 1.00 54.06 213 ARG A CA 1
ATOM 1628 C C . ARG A 1 207 ? -6.263 -12.484 20.353 1.00 50.73 213 ARG A C 1
ATOM 1629 O O . ARG A 1 207 ? -6.529 -13.677 20.494 1.00 55.38 213 ARG A O 1
ATOM 1637 N N . GLY A 1 208 ? -5.933 -11.965 19.177 1.00 56.32 214 GLY A N 1
ATOM 1638 C CA . GLY A 1 208 ? -5.884 -12.775 17.962 1.00 56.53 214 GLY A CA 1
ATOM 1639 C C . GLY A 1 208 ? -7.216 -13.410 17.586 1.00 53.17 214 GLY A C 1
ATOM 1640 O O . GLY A 1 208 ? -7.269 -14.550 17.119 1.00 53.23 214 GLY A O 1
ATOM 1641 N N . LEU A 1 209 ? -8.296 -12.669 17.810 1.00 53.20 215 LEU A N 1
ATOM 1642 C CA . LEU A 1 209 ? -9.644 -13.114 17.444 1.00 55.30 215 LEU A CA 1
ATOM 1643 C C . LEU A 1 209 ? -10.044 -12.552 16.075 1.00 52.25 215 LEU A C 1
ATOM 1644 O O . LEU A 1 209 ? -9.853 -11.363 15.813 1.00 51.49 215 LEU A O 1
ATOM 1649 N N . ARG A 1 210 ? -10.579 -13.417 15.211 1.00 52.72 216 ARG A N 1
ATOM 1650 C CA . ARG A 1 210 ? -11.140 -13.016 13.914 1.00 51.02 216 ARG A CA 1
ATOM 1651 C C . ARG A 1 210 ? -12.503 -13.664 13.754 1.00 52.16 216 ARG A C 1
ATOM 1652 O O . ARG A 1 210 ? -12.694 -14.837 14.107 1.00 52.58 216 ARG A O 1
ATOM 1660 N N . GLY A 1 211 ? -13.463 -12.896 13.254 1.00 47.46 217 GLY A N 1
ATOM 1661 C CA . GLY A 1 211 ? -14.807 -13.412 13.078 1.00 47.87 217 GLY A CA 1
ATOM 1662 C C . GLY A 1 211 ? -15.544 -13.509 14.397 1.00 50.59 217 GLY A C 1
ATOM 1663 O O . GLY A 1 211 ? -14.930 -13.414 15.459 1.00 47.20 217 GLY A O 1
ATOM 1664 N N . TRP A 1 212 ? -16.857 -13.723 14.334 1.00 46.37 218 TRP A N 1
ATOM 1665 C CA . TRP A 1 212 ? -17.683 -13.736 15.531 1.00 47.40 218 TRP A CA 1
ATOM 1666 C C . TRP A 1 212 ? -18.368 -15.083 15.699 1.00 52.21 218 TRP A C 1
ATOM 1667 O O . TRP A 1 212 ? -19.317 -15.406 14.961 1.00 49.16 218 TRP A O 1
ATOM 1678 N N . LEU A 1 213 ? -17.896 -15.853 16.688 1.00 48.40 219 LEU A N 1
ATOM 1679 C CA . LEU A 1 213 ? -18.259 -17.266 16.822 1.00 51.17 219 LEU A CA 1
ATOM 1680 C C . LEU A 1 213 ? -18.656 -17.650 18.243 1.00 59.16 219 LEU A C 1
ATOM 1681 O O . LEU A 1 213 ? -18.205 -17.042 19.220 1.00 58.95 219 LEU A O 1
ATOM 1686 N N . GLU A 1 214 ? -19.490 -18.681 18.341 1.00 61.20 220 GLU A N 1
ATOM 1687 C CA . GLU A 1 214 ? -19.988 -19.193 19.609 1.00 64.22 220 GLU A CA 1
ATOM 1688 C C . GLU A 1 214 ? -18.884 -19.436 20.641 1.00 68.44 220 GLU A C 1
ATOM 1689 O O . GLU A 1 214 ? -19.009 -19.034 21.792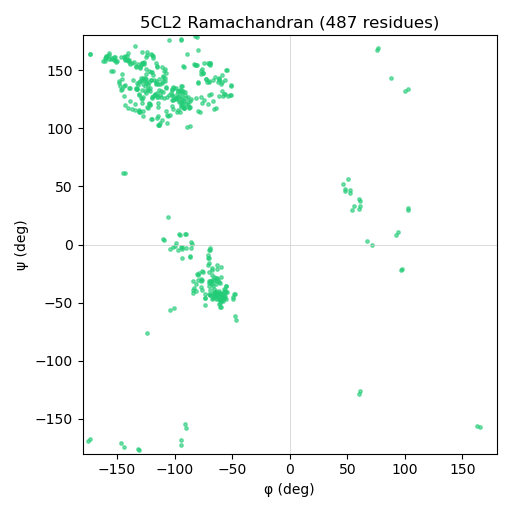 1.00 68.15 220 GLU A O 1
ATOM 1695 N N . GLU A 1 215 ? -17.811 -20.094 20.208 1.00 67.31 221 GLU A N 1
ATOM 1696 C CA . GLU A 1 215 ? -16.702 -20.455 21.084 1.00 67.71 221 GLU A CA 1
ATOM 1697 C C . GLU A 1 215 ? -15.956 -19.255 21.693 1.00 68.92 221 GLU A C 1
ATOM 1698 O O . GLU A 1 215 ? -15.201 -19.418 22.652 1.00 72.12 221 GLU A O 1
ATOM 1704 N N . MET A 1 216 ? -16.124 -18.067 21.123 1.00 67.40 222 MET A N 1
ATOM 1705 C CA . MET A 1 216 ? -15.524 -16.866 21.701 1.00 62.07 222 MET A CA 1
ATOM 1706 C C . MET A 1 216 ? -16.290 -16.314 22.904 1.00 63.27 222 MET A C 1
ATOM 1707 O O . MET A 1 216 ? -15.760 -15.493 23.639 1.00 57.46 222 MET A O 1
ATOM 1712 N N . TYR A 1 217 ? -17.583 -16.608 22.979 1.00 64.53 223 TYR A N 1
ATOM 1713 C CA . TYR A 1 217 ? -18.423 -16.195 24.100 1.00 66.23 223 TYR A CA 1
ATOM 1714 C C . TYR A 1 217 ? -18.930 -17.299 25.061 1.00 71.06 223 TYR A C 1
ATOM 1715 O O . TYR A 1 217 ? -19.761 -17.027 25.936 1.00 68.64 223 TYR A O 1
ATOM 1724 N N . ASN A 1 218 ? -18.492 -18.541 24.852 1.00 69.46 224 ASN A N 1
ATOM 1725 C CA . ASN A 1 218 ? -18.910 -19.657 25.704 1.00 76.13 224 ASN A CA 1
ATOM 1726 C C . ASN A 1 218 ? -18.233 -19.740 27.093 1.00 82.16 224 ASN A C 1
ATOM 1727 O O . ASN A 1 218 ? -18.787 -20.335 28.027 1.00 86.72 224 ASN A O 1
ATOM 1732 N N . ASP A 1 219 ? -17.054 -19.136 27.230 1.00 82.21 225 ASP A N 1
ATOM 1733 C CA . ASP A 1 219 ? -16.249 -19.251 28.452 1.00 82.33 225 ASP A CA 1
ATOM 1734 C C . ASP A 1 219 ? -16.612 -18.116 29.428 1.00 81.39 225 ASP A C 1
ATOM 1735 O O . ASP A 1 219 ? -15.958 -17.910 30.447 1.00 81.93 225 ASP A O 1
ATOM 1740 N N . GLY A 1 220 ? -17.666 -17.376 29.111 1.00 80.04 226 GLY A N 1
ATOM 1741 C CA . GLY A 1 220 ? -18.103 -16.314 29.992 1.00 79.26 226 GLY A CA 1
ATOM 1742 C C . GLY A 1 220 ? -17.510 -14.968 29.615 1.00 78.18 226 GLY A C 1
ATOM 1743 O O . GLY A 1 220 ? -17.626 -14.003 30.378 1.00 77.23 226 GLY A O 1
ATOM 1744 N N . GLU A 1 221 ? -16.875 -14.895 28.441 1.00 77.66 227 GLU A N 1
ATOM 1745 C CA . GLU A 1 221 ? -16.574 -13.589 27.857 1.00 73.75 227 GLU A CA 1
ATOM 1746 C C . GLU A 1 221 ? -17.914 -12.908 27.706 1.00 73.33 227 GLU A C 1
ATOM 1747 O O . GLU A 1 221 ? -18.927 -13.562 27.439 1.00 71.55 227 GLU A O 1
ATOM 1753 N N . GLN A 1 222 ? -17.937 -11.599 27.884 1.00 74.74 228 GLN A N 1
ATOM 1754 C CA . GLN A 1 222 ? -19.171 -10.903 27.618 1.00 75.98 228 GLN A CA 1
ATOM 1755 C C . GLN A 1 222 ? -18.954 -9.727 26.692 1.00 70.91 228 GLN A C 1
ATOM 1756 O O . GLN A 1 222 ? -17.829 -9.296 26.426 1.00 69.17 228 GLN A O 1
ATOM 1762 N N . LEU A 1 223 ? -20.074 -9.249 26.183 1.00 66.89 229 LEU A N 1
ATOM 1763 C CA . LEU A 1 223 ? -20.109 -8.417 25.006 1.00 67.30 229 LEU A CA 1
ATOM 1764 C C . LEU A 1 223 ? -21.023 -7.242 25.296 1.00 62.13 229 LEU A C 1
ATOM 1765 O O . LEU A 1 223 ? -22.098 -7.430 25.868 1.00 62.75 229 LEU A O 1
ATOM 1770 N N . VAL A 1 224 ? -20.600 -6.034 24.947 1.00 57.86 230 VAL A N 1
ATOM 1771 C CA . VAL A 1 224 ? -21.460 -4.873 25.159 1.00 54.99 230 VAL A CA 1
ATOM 1772 C C . VAL A 1 224 ? -22.347 -4.603 23.950 1.00 57.26 230 VAL A C 1
ATOM 1773 O O . VAL A 1 224 ? -21.855 -4.404 22.834 1.00 53.47 230 VAL A O 1
ATOM 1777 N N . ARG A 1 225 ? -23.655 -4.624 24.162 1.00 54.67 231 ARG A N 1
ATOM 1778 C CA . ARG A 1 225 ? -24.580 -4.449 23.061 1.00 56.32 231 ARG A CA 1
ATOM 1779 C C . ARG A 1 225 ? -25.634 -3.399 23.384 1.00 56.11 231 ARG A C 1
ATOM 1780 O O . ARG A 1 225 ? -26.481 -3.619 24.232 1.00 62.20 231 ARG A O 1
ATOM 1788 N N . VAL A 1 226 ? -25.615 -2.276 22.668 1.00 58.60 232 VAL A N 1
ATOM 1789 C CA . VAL A 1 226 ? -26.467 -1.143 23.034 1.00 59.61 232 VAL A CA 1
ATOM 1790 C C . VAL A 1 226 ? -27.271 -0.555 21.866 1.00 60.85 232 VAL A C 1
ATOM 1791 O O . VAL A 1 226 ? -26.704 -0.218 20.819 1.00 57.56 232 VAL A O 1
ATOM 1795 N N . ARG A 1 227 ? -28.583 -0.392 22.057 1.00 61.69 233 ARG A N 1
ATOM 1796 C CA . ARG A 1 227 ? -29.398 0.256 21.030 1.00 61.07 233 ARG A CA 1
ATOM 1797 C C . ARG A 1 227 ? -29.540 1.763 21.257 1.00 59.74 233 ARG A C 1
ATOM 1798 O O . ARG A 1 227 ? -29.813 2.209 22.369 1.00 72.57 233 ARG A O 1
ATOM 1806 N N . PHE A 1 228 ? -29.314 2.528 20.201 1.00 58.08 234 PHE A N 1
ATOM 1807 C CA . PHE A 1 228 ? -29.567 3.965 20.126 1.00 61.91 234 PHE A CA 1
ATOM 1808 C C . PHE A 1 228 ? -30.745 4.235 19.198 1.00 69.07 234 PHE A C 1
ATOM 1809 O O . PHE A 1 228 ? -30.903 3.565 18.165 1.00 70.81 234 PHE A O 1
ATOM 1817 N N . SER A 1 229 ? -31.549 5.240 19.520 1.00 73.11 235 SER A N 1
ATOM 1818 C CA . SER A 1 229 ? -32.644 5.607 18.634 1.00 72.05 235 SER A CA 1
ATOM 1819 C C . SER A 1 229 ? -32.195 6.718 17.722 1.00 69.12 235 SER A C 1
ATOM 1820 O O . SER A 1 229 ? -31.103 7.248 17.885 1.00 70.54 235 SER A O 1
ATOM 1823 N N . GLN A 1 230 ? -33.070 7.103 16.799 1.00 72.59 236 GLN A N 1
ATOM 1824 C CA . GLN A 1 230 ? -32.788 8.192 15.869 1.00 72.02 236 GLN A CA 1
ATOM 1825 C C . GLN A 1 230 ? -32.461 9.516 16.578 1.00 73.72 236 GLN A C 1
ATOM 1826 O O . GLN A 1 230 ? -31.513 10.212 16.193 1.00 71.18 236 GLN A O 1
ATOM 1832 N N . SER A 1 231 ? -33.250 9.864 17.598 1.00 69.91 237 SER A N 1
ATOM 1833 C CA . SER A 1 231 ? -33.062 11.137 18.303 1.00 79.62 237 SER A CA 1
ATOM 1834 C C . SER A 1 231 ? -31.669 11.209 18.927 1.00 74.25 237 SER A C 1
ATOM 1835 O O . SER A 1 231 ? -30.965 12.211 18.786 1.00 75.74 237 SER A O 1
ATOM 1838 N N . GLU A 1 232 ? -31.291 10.140 19.622 1.00 67.41 238 GLU A N 1
ATOM 1839 C CA . GLU A 1 232 ? -29.991 10.076 20.254 1.00 73.45 238 GLU A CA 1
ATOM 1840 C C . GLU A 1 232 ? -28.871 10.192 19.211 1.00 76.31 238 GLU A C 1
ATOM 1841 O O . GLU A 1 232 ? -27.888 10.918 19.413 1.00 72.70 238 GLU A O 1
ATOM 1847 N N . LEU A 1 233 ? -29.028 9.498 18.084 1.00 75.21 239 LEU A N 1
ATOM 1848 C CA . LEU A 1 233 ? -27.987 9.483 17.061 1.00 68.84 239 LEU A CA 1
ATOM 1849 C C . LEU A 1 233 ? -27.828 10.844 16.414 1.00 71.17 239 LEU A C 1
ATOM 1850 O O . LEU A 1 233 ? -26.729 11.210 15.994 1.00 73.88 239 LEU A O 1
ATOM 1855 N N . GLU A 1 234 ? -28.914 11.605 16.335 1.00 71.94 240 GLU A N 1
ATOM 1856 C CA . GLU A 1 234 ? -28.828 12.900 15.670 1.00 75.82 240 GLU A CA 1
ATOM 1857 C C . GLU A 1 234 ? -28.462 14.072 16.599 1.00 78.18 240 GLU A C 1
ATOM 1858 O O . GLU A 1 234 ? -28.294 15.199 16.131 1.00 79.35 240 GLU A O 1
ATOM 1864 N N . ASP A 1 235 ? -28.321 13.831 17.901 1.00 79.95 241 ASP A N 1
ATOM 1865 C CA . ASP A 1 235 ? -27.769 14.888 18.750 1.00 82.64 241 ASP A CA 1
ATOM 1866 C C . ASP A 1 235 ? -26.379 14.475 19.226 1.00 81.72 241 ASP A C 1
ATOM 1867 O O . ASP A 1 235 ? -26.218 13.653 20.136 1.00 79.95 241 ASP A O 1
ATOM 1872 N N . THR A 1 236 ? -25.390 15.137 18.642 1.00 83.65 242 THR A N 1
ATOM 1873 C CA . THR A 1 236 ? -24.024 14.645 18.573 1.00 81.08 242 THR A CA 1
ATOM 1874 C C . THR A 1 236 ? -23.259 14.712 19.899 1.00 80.88 242 THR A C 1
ATOM 1875 O O . THR A 1 236 ? -22.537 13.764 20.251 1.00 79.70 242 THR A O 1
ATOM 1879 N N . GLU A 1 237 ? -23.410 15.829 20.614 1.00 85.52 243 GLU A N 1
ATOM 1880 C CA . GLU A 1 237 ? -22.920 15.980 21.998 1.00 83.87 243 GLU A CA 1
ATOM 1881 C C . GLU A 1 237 ? -23.269 14.818 22.905 1.00 77.30 243 GLU A C 1
ATOM 1882 O O . GLU A 1 237 ? -22.386 14.102 23.445 1.00 76.93 243 GLU A O 1
ATOM 1888 N N . GLU A 1 238 ? -24.573 14.625 23.054 1.00 77.23 244 GLU A N 1
ATOM 1889 C CA . GLU A 1 238 ? -25.078 13.671 24.013 1.00 75.46 244 GLU A CA 1
ATOM 1890 C C . GLU A 1 238 ? -24.621 12.286 23.595 1.00 74.90 244 GLU A C 1
ATOM 1891 O O . GLU A 1 238 ? -24.367 11.421 24.444 1.00 73.12 244 GLU A O 1
ATOM 1897 N N . LEU A 1 239 ? -24.430 12.126 22.284 1.00 72.23 245 LEU A N 1
ATOM 1898 C CA . LEU A 1 239 ? -23.842 10.931 21.692 1.00 70.18 245 LEU A CA 1
ATOM 1899 C C . LEU A 1 239 ? -22.413 10.674 22.183 1.00 65.52 245 LEU A C 1
ATOM 1900 O O . LEU A 1 239 ? -22.124 9.574 22.678 1.00 58.74 245 LEU A O 1
ATOM 1905 N N . GLU A 1 240 ? -21.515 11.659 22.061 1.00 64.40 246 GLU A N 1
ATOM 1906 C CA . GLU A 1 240 ? -20.161 11.412 22.549 1.00 62.75 246 GLU A CA 1
ATOM 1907 C C . GLU A 1 240 ? -20.120 11.107 24.022 1.00 67.99 246 GLU A C 1
ATOM 1908 O O . GLU A 1 240 ? -19.257 10.332 24.449 1.00 63.49 246 GLU A O 1
ATOM 1914 N N . GLU A 1 241 ? -21.020 11.699 24.817 1.00 66.74 247 GLU A N 1
ATOM 1915 C CA . GLU A 1 241 ? -20.869 11.451 26.249 1.00 66.63 247 GLU A CA 1
ATOM 1916 C C . GLU A 1 241 ? -21.458 10.090 26.599 1.00 63.67 247 GLU A C 1
ATOM 1917 O O . GLU A 1 241 ? -20.949 9.404 27.496 1.00 60.00 247 GLU A O 1
ATOM 1923 N N . VAL A 1 242 ? -22.480 9.665 25.855 1.00 63.28 248 VAL A N 1
ATOM 1924 C CA . VAL A 1 242 ? -22.993 8.316 26.054 1.00 63.70 248 VAL A CA 1
ATOM 1925 C C . VAL A 1 242 ? -21.924 7.290 25.680 1.00 60.77 248 VAL A C 1
ATOM 1926 O O . VAL A 1 242 ? -21.713 6.301 26.390 1.00 58.88 248 VAL A O 1
ATOM 1930 N N . LEU A 1 243 ? -21.221 7.553 24.586 1.00 59.49 249 LEU A N 1
ATOM 1931 C CA . LEU A 1 243 ? -20.162 6.657 24.133 1.00 61.57 249 LEU A CA 1
ATOM 1932 C C . LEU A 1 243 ? -19.003 6.621 25.138 1.00 55.75 249 LEU A C 1
ATOM 1933 O O . LEU A 1 243 ? -18.486 5.543 25.471 1.00 52.30 249 LEU A O 1
ATOM 1938 N N . GLU A 1 244 ? -18.628 7.790 25.653 1.00 63.53 250 GLU A N 1
ATOM 1939 C CA . GLU A 1 244 ? -17.606 7.883 26.720 1.00 63.26 250 GLU A CA 1
ATOM 1940 C C . GLU A 1 244 ? -17.990 7.021 27.945 1.00 57.55 250 GLU A C 1
ATOM 1941 O O . GLU A 1 244 ? -17.171 6.243 28.471 1.00 58.63 250 GLU A O 1
ATOM 1947 N N . GLU A 1 245 ? -19.249 7.138 28.370 1.00 61.26 251 GLU A N 1
ATOM 1948 C CA . GLU A 1 245 ? -19.773 6.309 29.471 1.00 61.10 251 GLU A CA 1
ATOM 1949 C C . GLU A 1 245 ? -19.716 4.808 29.183 1.00 57.41 251 GLU A C 1
ATOM 1950 O O . GLU A 1 245 ? -19.334 4.020 30.059 1.00 51.05 251 GLU A O 1
ATOM 1956 N N . ILE A 1 246 ? -20.157 4.414 27.982 1.00 53.49 252 ILE A N 1
ATOM 1957 C CA . ILE A 1 246 ? -20.122 3.008 27.582 1.00 53.63 252 ILE A CA 1
ATOM 1958 C C . ILE A 1 246 ? -18.696 2.468 27.623 1.00 50.29 252 ILE A C 1
ATOM 1959 O O . ILE A 1 246 ? -18.453 1.374 28.144 1.00 51.75 252 ILE A O 1
ATOM 1964 N N . LEU A 1 247 ? -17.756 3.244 27.087 1.00 49.33 253 LEU A N 1
ATOM 1965 C CA . LEU A 1 247 ? -16.346 2.842 27.073 1.00 51.30 253 LEU A CA 1
ATOM 1966 C C . LEU A 1 247 ? -15.736 2.810 28.481 1.00 57.81 253 LEU A C 1
ATOM 1967 O O . LEU A 1 247 ? -14.746 2.102 28.697 1.00 53.22 253 LEU A O 1
ATOM 1972 N N . ASP A 1 248 ? -16.326 3.542 29.437 1.00 52.12 254 ASP A N 1
ATOM 1973 C CA . ASP A 1 248 ? -15.710 3.623 30.765 1.00 59.10 254 ASP A CA 1
ATOM 1974 C C . ASP A 1 248 ? -15.670 2.270 31.436 1.00 57.33 254 ASP A C 1
ATOM 1975 O O . ASP A 1 248 ? -14.838 2.031 32.308 1.00 62.71 254 ASP A O 1
ATOM 1980 N N . GLN A 1 249 ? -16.521 1.352 31.007 1.00 52.79 255 GLN A N 1
ATOM 1981 C CA . GLN A 1 249 ? -16.536 0.065 31.672 1.00 52.37 255 GLN A CA 1
ATOM 1982 C C . GLN A 1 249 ? -15.302 -0.760 31.361 1.00 57.35 255 GLN A C 1
ATOM 1983 O O . GLN A 1 249 ? -15.095 -1.811 31.969 1.00 58.72 255 GLN A O 1
ATOM 1989 N N . TYR A 1 250 ? -14.495 -0.290 30.406 1.00 57.43 256 TYR A N 1
ATOM 1990 C CA . TYR A 1 250 ? -13.251 -0.965 30.032 1.00 56.68 256 TYR A CA 1
ATOM 1991 C C . TYR A 1 250 ? -12.010 -0.356 30.720 1.00 56.31 256 TYR A C 1
ATOM 1992 O O . TYR A 1 250 ? -10.906 -0.905 30.616 1.00 52.87 256 TYR A O 1
ATOM 2001 N N . ALA A 1 251 ? -12.189 0.732 31.469 1.00 54.48 257 ALA A N 1
ATOM 2002 C CA . ALA A 1 251 ? -11.031 1.389 32.103 1.00 60.82 257 ALA A CA 1
ATOM 2003 C C . ALA A 1 251 ? -10.481 0.483 33.190 1.00 58.28 257 ALA A C 1
ATOM 2004 O O . ALA A 1 251 ? -9.265 0.434 33.405 1.00 58.22 257 ALA A O 1
ATOM 2006 N N . GLU A 1 252 ? -11.386 -0.265 33.819 1.00 56.95 258 GLU A N 1
ATOM 2007 C CA . GLU A 1 252 ? -11.046 -1.321 34.771 1.00 71.73 258 GLU A CA 1
ATOM 2008 C C . GLU A 1 252 ? -9.828 -2.153 34.365 1.00 76.12 258 GLU A C 1
ATOM 2009 O O . GLU A 1 252 ? -9.227 -2.840 35.201 1.00 80.96 258 GLU A O 1
ATOM 2015 N N . ILE B 1 7 ? -46.308 -48.280 -6.743 1.00 98.55 13 ILE B N 1
ATOM 2016 C CA . ILE B 1 7 ? -47.007 -48.178 -5.464 1.00 98.70 13 ILE B CA 1
ATOM 2017 C C . ILE B 1 7 ? -45.983 -47.966 -4.319 1.00 99.63 13 ILE B C 1
ATOM 2018 O O . ILE B 1 7 ? -46.281 -48.152 -3.142 1.00 103.33 13 ILE B O 1
ATOM 2023 N N . GLY B 1 8 ? -44.772 -47.563 -4.690 1.00 95.93 14 GLY B N 1
ATOM 2024 C CA . GLY B 1 8 ? -43.724 -47.169 -3.754 1.00 94.77 14 GLY B CA 1
ATOM 2025 C C . GLY B 1 8 ? -42.841 -48.298 -3.246 1.00 102.48 14 GLY B C 1
ATOM 2026 O O . GLY B 1 8 ? -43.322 -49.400 -2.987 1.00 104.48 14 GLY B O 1
ATOM 2027 N N . ALA B 1 9 ? -41.553 -48.010 -3.057 1.00 101.18 15 ALA B N 1
ATOM 2028 C CA . ALA B 1 9 ? -40.591 -49.033 -2.644 1.00 99.43 15 ALA B CA 1
ATOM 2029 C C . ALA B 1 9 ? -39.866 -48.647 -1.362 1.00 99.61 15 ALA B C 1
ATOM 2030 O O . ALA B 1 9 ? -40.147 -49.185 -0.287 1.00 102.08 15 ALA B O 1
ATOM 2032 N N . ALA B 1 10 ? -38.908 -47.731 -1.494 1.00 97.14 16 ALA B N 1
ATOM 2033 C CA . ALA B 1 10 ? -38.138 -47.225 -0.359 1.00 95.79 16 ALA B CA 1
ATOM 2034 C C . ALA B 1 10 ? -38.971 -46.305 0.541 1.00 93.37 16 ALA B C 1
ATOM 2035 O O . ALA B 1 10 ? -39.764 -45.501 0.053 1.00 93.17 16 ALA B O 1
ATOM 2037 N N . LYS B 1 11 ? -38.795 -46.444 1.853 1.00 89.65 17 LYS B N 1
ATOM 2038 C CA . LYS B 1 11 ? -39.599 -45.723 2.832 1.00 89.58 17 LYS B CA 1
ATOM 2039 C C . LYS B 1 11 ? -38.669 -44.956 3.769 1.00 86.90 17 LYS B C 1
ATOM 2040 O O . LYS B 1 11 ? -37.578 -45.434 4.098 1.00 86.83 17 LYS B O 1
ATOM 2046 N N . VAL B 1 12 ? -39.079 -43.754 4.169 1.00 81.85 18 VAL B N 1
ATOM 2047 C CA . VAL B 1 12 ? -38.246 -42.932 5.038 1.00 80.59 18 VAL B CA 1
ATOM 2048 C C . VAL B 1 12 ? -39.013 -42.504 6.291 1.00 75.73 18 VAL B C 1
ATOM 2049 O O . VAL B 1 12 ? -40.197 -42.166 6.225 1.00 73.94 18 VAL B O 1
ATOM 2053 N N . ASP B 1 13 ? -38.354 -42.580 7.444 1.00 73.75 19 ASP B N 1
ATOM 2054 C CA . ASP B 1 13 ? -38.994 -42.193 8.692 1.00 73.45 19 ASP B CA 1
ATOM 2055 C C . ASP B 1 13 ? -38.025 -41.484 9.652 1.00 72.57 19 ASP B C 1
ATOM 2056 O O . ASP B 1 13 ? -37.041 -42.075 10.095 1.00 70.18 19 ASP B O 1
ATOM 2061 N N . THR B 1 14 ? -38.326 -40.245 10.025 1.00 73.19 20 THR B N 1
ATOM 2062 C CA . THR B 1 14 ? -37.459 -39.484 10.931 1.00 69.11 20 THR B CA 1
ATOM 2063 C C . THR B 1 14 ? -37.982 -39.542 12.370 1.00 70.95 20 THR B C 1
ATOM 2064 O O . THR B 1 14 ? -39.191 -39.411 12.589 1.00 70.37 20 THR B O 1
ATOM 2068 N N . ILE B 1 15 ? -37.088 -39.782 13.338 1.00 69.55 21 ILE B N 1
ATOM 2069 C CA . ILE B 1 15 ? -37.466 -39.804 14.766 1.00 58.44 21 ILE B CA 1
ATOM 2070 C C . ILE B 1 15 ? -36.537 -38.930 15.592 1.00 56.16 21 ILE B C 1
ATOM 2071 O O . ILE B 1 15 ? -35.345 -39.199 15.710 1.00 59.77 21 ILE B O 1
ATOM 2076 N N . LEU B 1 16 ? -37.093 -37.862 16.138 1.00 54.96 22 LEU B N 1
ATOM 2077 C CA . LEU B 1 16 ? -36.369 -36.989 17.038 1.00 58.64 22 LEU B CA 1
ATOM 2078 C C . LEU B 1 16 ? -36.408 -37.625 18.420 1.00 65.52 22 LEU B C 1
ATOM 2079 O O . LEU B 1 16 ? -37.320 -38.395 18.728 1.00 64.06 22 LEU B O 1
ATOM 2084 N N . GLU B 1 17 ? -35.431 -37.306 19.252 1.00 66.07 23 GLU B N 1
ATOM 2085 C CA . GLU B 1 17 ? -35.345 -37.926 20.568 1.00 71.92 23 GLU B CA 1
ATOM 2086 C C . GLU B 1 17 ? -36.265 -37.304 21.608 1.00 72.88 23 GLU B C 1
ATOM 2087 O O . GLU B 1 17 ? -36.651 -37.961 22.581 1.00 80.83 23 GLU B O 1
ATOM 2093 N N . LYS B 1 18 ? -36.614 -36.038 21.415 1.00 72.54 24 LYS B N 1
ATOM 2094 C CA . LYS B 1 18 ? -37.542 -35.385 22.329 1.00 72.66 24 LYS B CA 1
ATOM 2095 C C . LYS B 1 18 ? -38.736 -34.809 21.602 1.00 74.94 24 LYS B C 1
ATOM 2096 O O . LYS B 1 18 ? -38.731 -34.629 20.382 1.00 69.34 24 LYS B O 1
ATOM 2102 N N . ASP B 1 19 ? -39.778 -34.559 22.379 1.00 79.43 25 ASP B N 1
ATOM 2103 C CA . ASP B 1 19 ? -40.987 -33.941 21.874 1.00 82.37 25 ASP B CA 1
ATOM 2104 C C . ASP B 1 19 ? -40.883 -32.407 21.842 1.00 77.84 25 ASP B C 1
ATOM 2105 O O . ASP B 1 19 ? -41.379 -31.771 20.895 1.00 81.54 25 ASP B O 1
ATOM 2110 N N . ALA B 1 20 ? -40.133 -31.832 22.777 1.00 70.09 26 ALA B N 1
ATOM 2111 C CA . ALA B 1 20 ? -40.118 -30.386 22.964 1.00 64.33 26 ALA B CA 1
ATOM 2112 C C . ALA B 1 20 ? -38.709 -29.826 23.045 1.00 62.85 26 ALA B C 1
ATOM 2113 O O . ALA B 1 20 ? -37.807 -30.430 23.636 1.00 65.17 26 ALA B O 1
ATOM 2115 N N . TYR B 1 21 ? -38.529 -28.671 22.417 1.00 59.18 27 TYR B N 1
ATOM 2116 C CA . TYR B 1 21 ? -37.257 -27.972 22.418 1.00 53.80 27 TYR B CA 1
ATOM 2117 C C . TYR B 1 21 ? -37.549 -26.488 22.548 1.00 51.56 27 TYR B C 1
ATOM 2118 O O . TYR B 1 21 ? -38.664 -26.069 22.263 1.00 52.98 27 TYR B O 1
ATOM 2127 N N . PHE B 1 22 ? -36.581 -25.689 22.993 1.00 53.40 28 PHE B N 1
ATOM 2128 C CA . PHE B 1 22 ? -36.688 -24.235 22.808 1.00 55.47 28 PHE B CA 1
ATOM 2129 C C . PHE B 1 22 ? -35.485 -23.709 21.979 1.00 57.18 28 PHE B C 1
ATOM 2130 O O . PHE B 1 22 ? -34.533 -24.453 21.743 1.00 58.28 28 PHE B O 1
ATOM 2138 N N . PRO B 1 23 ? -35.580 -22.476 21.433 1.00 50.73 29 PRO B N 1
ATOM 2139 C CA . PRO B 1 23 ? -34.497 -21.948 20.589 1.00 52.85 29 PRO B CA 1
ATOM 2140 C C . PRO B 1 23 ? -33.109 -22.052 21.233 1.00 55.83 29 PRO B C 1
ATOM 2141 O O . PRO B 1 23 ? -32.970 -21.732 22.406 1.00 57.17 29 PRO B O 1
ATOM 2145 N N . GLY B 1 24 ? -32.100 -22.472 20.477 1.00 56.10 30 GLY B N 1
ATOM 2146 C CA . GLY B 1 24 ? -30.753 -22.608 21.013 1.00 53.79 30 GLY B CA 1
ATOM 2147 C C . GLY B 1 24 ? -30.428 -24.032 21.447 1.00 56.15 30 GLY B C 1
ATOM 2148 O O . GLY B 1 24 ? -29.266 -24.406 21.541 1.00 63.11 30 GLY B O 1
ATOM 2149 N N . GLU B 1 25 ? -31.455 -24.829 21.708 1.00 54.47 31 GLU B N 1
ATOM 2150 C CA . GLU B 1 25 ? -31.271 -26.215 22.118 1.00 59.15 31 GLU B CA 1
ATOM 2151 C C . GLU B 1 25 ? -30.912 -27.116 20.961 1.00 58.93 31 GLU B C 1
ATOM 2152 O O . GLU B 1 25 ? -31.391 -26.924 19.842 1.00 63.26 31 GLU B O 1
ATOM 2158 N N . GLU B 1 26 ? -30.151 -28.161 21.242 1.00 58.84 32 GLU B N 1
ATOM 2159 C CA . GLU B 1 26 ? -29.772 -29.083 20.191 1.00 64.78 32 GLU B CA 1
ATOM 2160 C C . GLU B 1 26 ? -30.804 -30.176 19.959 1.00 64.42 32 GLU B C 1
ATOM 2161 O O . GLU B 1 26 ? -31.198 -30.895 20.870 1.00 68.31 32 GLU B O 1
ATOM 2167 N N . VAL B 1 27 ? -31.262 -30.259 18.717 1.00 63.99 33 VAL B N 1
ATOM 2168 C CA . VAL B 1 27 ? -32.151 -31.326 18.286 1.00 64.48 33 VAL B CA 1
ATOM 2169 C C . VAL B 1 27 ? -31.316 -32.483 17.764 1.00 64.37 33 VAL B C 1
ATOM 2170 O O . VAL B 1 27 ? -30.448 -32.295 16.906 1.00 63.76 33 VAL B O 1
ATOM 2174 N N . GLN B 1 28 ? -31.555 -33.669 18.304 1.00 64.43 34 GLN B N 1
ATOM 2175 C CA . GLN B 1 28 ? -30.886 -34.865 17.828 1.00 65.09 34 GLN B CA 1
ATOM 2176 C C . GLN B 1 28 ? -31.940 -35.860 17.391 1.00 64.75 34 GLN B C 1
ATOM 2177 O O . GLN B 1 28 ? -33.060 -35.855 17.907 1.00 63.61 34 GLN B O 1
ATOM 2183 N N . GLY B 1 29 ? -31.604 -36.688 16.411 1.00 63.11 35 GLY B N 1
ATOM 2184 C CA . GLY B 1 29 ? -32.535 -37.713 16.000 1.00 60.33 35 GLY B CA 1
ATOM 2185 C C . GLY B 1 29 ? -31.937 -38.617 14.954 1.00 60.38 35 GLY B C 1
ATOM 2186 O O . GLY B 1 29 ? -30.749 -38.547 14.664 1.00 61.11 35 GLY B O 1
ATOM 2187 N N . THR B 1 30 ? -32.776 -39.445 14.350 1.00 62.22 36 THR B N 1
ATOM 2188 C CA . THR B 1 30 ? -32.301 -40.370 13.337 1.00 67.52 36 THR B CA 1
ATOM 2189 C C . THR B 1 30 ? -33.254 -40.461 12.153 1.00 66.75 36 THR B C 1
ATOM 2190 O O . THR B 1 30 ? -34.470 -40.539 12.314 1.00 70.10 36 THR B O 1
ATOM 2194 N N . VAL B 1 31 ? -32.690 -40.424 10.956 1.00 69.10 37 VAL B N 1
ATOM 2195 C CA . VAL B 1 31 ? -33.453 -40.738 9.763 1.00 70.28 37 VAL B CA 1
ATOM 2196 C C . VAL B 1 31 ? -33.291 -42.227 9.465 1.00 74.26 37 VAL B C 1
ATOM 2197 O O . VAL B 1 31 ? -32.180 -42.716 9.241 1.00 72.51 37 VAL B O 1
ATOM 2201 N N . HIS B 1 32 ? -34.409 -42.945 9.506 1.00 75.89 38 HIS B N 1
ATOM 2202 C CA . HIS B 1 32 ? -34.450 -44.355 9.147 1.00 76.88 38 HIS B CA 1
ATOM 2203 C C . HIS B 1 32 ? -34.894 -44.531 7.714 1.00 80.03 38 HIS B C 1
ATOM 2204 O O . HIS B 1 32 ? -35.930 -44.014 7.311 1.00 78.06 38 HIS B O 1
ATOM 2211 N N . VAL B 1 33 ? -34.112 -45.272 6.943 1.00 85.77 39 VAL B N 1
ATOM 2212 C CA . VAL B 1 33 ? -34.454 -45.543 5.557 1.00 84.85 39 VAL B CA 1
ATOM 2213 C C . VAL B 1 33 ? -34.517 -47.043 5.328 1.00 88.10 39 VAL B C 1
ATOM 2214 O O . VAL B 1 33 ? -33.612 -47.777 5.726 1.00 92.04 39 VAL B O 1
ATOM 2218 N N . LYS B 1 34 ? -35.576 -47.497 4.672 1.00 89.18 40 LYS B N 1
ATOM 2219 C CA . LYS B 1 34 ? -35.691 -48.911 4.341 1.00 95.83 40 LYS B CA 1
ATOM 2220 C C . LYS B 1 34 ? -35.991 -49.106 2.859 1.00 97.10 40 LYS B C 1
ATOM 2221 O O . LYS B 1 34 ? -37.021 -48.646 2.360 1.00 95.63 40 LYS B O 1
ATOM 2227 N N . GLY B 1 35 ? -35.116 -49.837 2.173 1.00 101.85 41 GLY B N 1
ATOM 2228 C CA . GLY B 1 35 ? -35.229 -50.003 0.735 1.00 101.03 41 GLY B CA 1
ATOM 2229 C C . GLY B 1 35 ? -36.406 -50.864 0.352 1.00 101.11 41 GLY B C 1
ATOM 2230 O O . GLY B 1 35 ? -36.862 -51.711 1.115 1.00 102.14 41 GLY B O 1
ATOM 2231 N N . GLY B 1 36 ? -36.884 -50.663 -0.864 1.00 106.93 42 GLY B N 1
ATOM 2232 C CA . GLY B 1 36 ? -38.030 -51.402 -1.341 1.00 107.21 42 GLY B CA 1
ATOM 2233 C C . GLY B 1 36 ? -37.658 -52.679 -2.040 1.00 104.58 42 GLY B C 1
ATOM 2234 O O . GLY B 1 36 ? -36.594 -53.249 -1.794 1.00 102.71 42 GLY B O 1
ATOM 2235 N N . LYS B 1 37 ? -38.543 -53.110 -2.931 1.00 107.21 43 LYS B N 1
ATOM 2236 C CA . LYS B 1 37 ? -38.368 -54.362 -3.641 1.00 107.83 43 LYS B CA 1
ATOM 2237 C C . LYS B 1 37 ? -37.085 -54.370 -4.471 1.00 108.77 43 LYS B C 1
ATOM 2238 O O . LYS B 1 37 ? -36.309 -55.317 -4.413 1.00 109.43 43 LYS B O 1
ATOM 2244 N N . ILE B 1 38 ? -36.836 -53.303 -5.220 1.00 108.87 44 ILE B N 1
ATOM 2245 C CA . ILE B 1 38 ? -35.617 -53.234 -6.014 1.00 106.73 44 ILE B CA 1
ATOM 2246 C C . ILE B 1 38 ? -34.826 -51.970 -5.684 1.00 106.15 44 ILE B C 1
ATOM 2247 O O . ILE B 1 38 ? -35.382 -50.925 -5.337 1.00 106.43 44 ILE B O 1
ATOM 2252 N N . ALA B 1 39 ? -33.515 -52.075 -5.840 1.00 104.10 45 ALA B N 1
ATOM 2253 C CA . ALA B 1 39 ? -32.579 -51.110 -5.301 1.00 102.20 45 ALA B CA 1
ATOM 2254 C C . ALA B 1 39 ? -32.713 -49.767 -5.979 1.00 102.16 45 ALA B C 1
ATOM 2255 O O . ALA B 1 39 ? -32.978 -49.692 -7.177 1.00 101.36 45 ALA B O 1
ATOM 2257 N N . GLN B 1 40 ? -32.576 -48.705 -5.195 1.00 98.30 46 GLN B N 1
ATOM 2258 C CA . GLN B 1 40 ? -32.652 -47.374 -5.756 1.00 92.75 46 GLN B CA 1
ATOM 2259 C C . GLN B 1 40 ? -31.430 -46.564 -5.380 1.00 94.81 46 GLN B C 1
ATOM 2260 O O . GLN B 1 40 ? -30.763 -46.831 -4.376 1.00 94.66 46 GLN B O 1
ATOM 2266 N N . ASP B 1 41 ? -31.144 -45.571 -6.211 1.00 94.93 47 ASP B N 1
ATOM 2267 C CA . ASP B 1 41 ? -30.013 -44.695 -5.989 1.00 92.83 47 ASP B CA 1
ATOM 2268 C C . ASP B 1 41 ? -30.500 -43.452 -5.263 1.00 85.44 47 ASP B C 1
ATOM 2269 O O . ASP B 1 41 ? -31.297 -42.678 -5.807 1.00 81.75 47 ASP B O 1
ATOM 2274 N N . ILE B 1 42 ? -30.039 -43.289 -4.024 1.00 83.69 48 ILE B N 1
ATOM 2275 C CA . ILE B 1 42 ? -30.386 -42.126 -3.216 1.00 82.27 48 ILE B CA 1
ATOM 2276 C C . ILE B 1 42 ? -29.319 -41.041 -3.345 1.00 77.52 48 ILE B C 1
ATOM 2277 O O . ILE B 1 42 ? -28.153 -41.260 -3.012 1.00 78.19 48 ILE B O 1
ATOM 2282 N N . ARG B 1 43 ? -29.730 -39.870 -3.827 1.00 70.89 49 ARG B N 1
ATOM 2283 C CA . ARG B 1 43 ? -28.799 -38.771 -4.044 1.00 73.33 49 ARG B CA 1
ATOM 2284 C C . ARG B 1 43 ? -28.416 -38.065 -2.751 1.00 74.93 49 ARG B C 1
ATOM 2285 O O . ARG B 1 43 ? -27.252 -37.700 -2.570 1.00 73.28 49 ARG B O 1
ATOM 2293 N N . TYR B 1 44 ? -29.373 -37.930 -1.833 1.00 75.74 50 TYR B N 1
ATOM 2294 C CA . TYR B 1 44 ? -29.124 -37.260 -0.556 1.00 70.97 50 TYR B CA 1
ATOM 2295 C C . TYR B 1 44 ? -30.302 -37.364 0.407 1.00 71.82 50 TYR B C 1
ATOM 2296 O O . TYR B 1 44 ? -31.426 -37.697 0.010 1.00 66.37 50 TYR B O 1
ATOM 2305 N N . ILE B 1 45 ? -30.021 -37.080 1.680 1.00 67.83 51 ILE B N 1
ATOM 2306 C CA . ILE B 1 45 ? -31.070 -36.864 2.667 1.00 66.23 51 ILE B CA 1
ATOM 2307 C C . ILE B 1 45 ? -30.911 -35.494 3.322 1.00 62.34 51 ILE B C 1
ATOM 2308 O O . ILE B 1 45 ? -29.898 -35.224 3.983 1.00 61.83 51 ILE B O 1
ATOM 2313 N N . ASP B 1 46 ? -31.931 -34.657 3.118 1.00 61.78 52 ASP B N 1
ATOM 2314 C CA . ASP B 1 46 ? -32.027 -33.308 3.665 1.00 60.54 52 ASP B CA 1
ATOM 2315 C C . ASP B 1 46 ? -33.107 -33.192 4.736 1.00 56.10 52 ASP B C 1
ATOM 2316 O O . ASP B 1 46 ? -34.180 -33.789 4.624 1.00 54.91 52 ASP B O 1
ATOM 2321 N N . LEU B 1 47 ? -32.827 -32.378 5.746 1.00 56.14 53 LEU B N 1
ATOM 2322 C CA . LEU B 1 47 ? -33.814 -31.979 6.742 1.00 51.90 53 LEU B CA 1
ATOM 2323 C C . LEU B 1 47 ? -34.107 -30.506 6.745 1.00 49.99 53 LEU B C 1
ATOM 2324 O O . LEU B 1 47 ? -33.204 -29.666 6.672 1.00 53.35 53 LEU B O 1
ATOM 2329 N N . GLN B 1 48 ? -35.373 -30.198 6.928 1.00 48.37 54 GLN B N 1
ATOM 2330 C CA . GLN B 1 48 ? -35.781 -28.820 7.054 1.00 53.08 54 GLN B CA 1
ATOM 2331 C C . GLN B 1 48 ? -36.792 -28.547 8.164 1.00 50.21 54 GLN B C 1
ATOM 2332 O O . GLN B 1 48 ? -37.646 -29.358 8.459 1.00 51.38 54 GLN B O 1
ATOM 2338 N N . LEU B 1 49 ? -36.597 -27.417 8.822 1.00 45.06 55 LEU B N 1
ATOM 2339 C CA . LEU B 1 49 ? -37.525 -26.917 9.807 1.00 50.87 55 LEU B CA 1
ATOM 2340 C C . LEU B 1 49 ? -38.335 -25.831 9.130 1.00 46.85 55 LEU B C 1
ATOM 2341 O O . LEU B 1 49 ? -37.767 -24.944 8.512 1.00 47.10 55 LEU B O 1
ATOM 2346 N N . SER B 1 50 ? -39.655 -25.906 9.184 1.00 47.40 56 SER B N 1
ATOM 2347 C CA . SER B 1 50 ? -40.423 -24.870 8.524 1.00 48.75 56 SER B CA 1
ATOM 2348 C C . SER B 1 50 ? -41.672 -24.520 9.313 1.00 45.69 56 SER B C 1
ATOM 2349 O O . SER B 1 50 ? -42.150 -25.323 10.113 1.00 51.64 56 SER B O 1
ATOM 2352 N N . THR B 1 51 ? -42.204 -23.330 9.052 1.00 42.06 57 THR B N 1
ATOM 2353 C CA . THR B 1 51 ? -43.437 -22.882 9.674 1.00 48.02 57 THR B CA 1
ATOM 2354 C C . THR B 1 51 ? -44.168 -22.071 8.630 1.00 49.86 57 THR B C 1
ATOM 2355 O O . THR B 1 51 ? -43.725 -21.994 7.498 1.00 51.50 57 THR B O 1
ATOM 2359 N N . ARG B 1 52 ? -45.276 -21.445 8.990 1.00 51.20 58 ARG B N 1
ATOM 2360 C CA . ARG B 1 52 ? -45.948 -20.611 8.015 1.00 49.05 58 ARG B CA 1
ATOM 2361 C C . ARG B 1 52 ? -46.202 -19.219 8.549 1.00 55.65 58 ARG B C 1
ATOM 2362 O O . ARG B 1 52 ? -46.268 -19.007 9.771 1.00 53.44 58 ARG B O 1
ATOM 2370 N N . TYR B 1 53 ? -46.343 -18.258 7.638 1.00 52.21 59 TYR B N 1
ATOM 2371 C CA . TYR B 1 53 ? -46.654 -16.911 8.084 1.00 53.58 59 TYR B CA 1
ATOM 2372 C C . TYR B 1 53 ? -47.714 -16.250 7.225 1.00 55.86 59 TYR B C 1
ATOM 2373 O O . TYR B 1 53 ? -47.922 -16.620 6.070 1.00 53.85 59 TYR B O 1
ATOM 2382 N N . VAL B 1 54 ? -48.390 -15.275 7.818 1.00 53.38 60 VAL B N 1
ATOM 2383 C CA . VAL B 1 54 ? -49.544 -14.647 7.204 1.00 56.78 60 VAL B CA 1
ATOM 2384 C C . VAL B 1 54 ? -49.168 -13.391 6.444 1.00 58.27 60 VAL B C 1
ATOM 2385 O O . VAL B 1 54 ? -48.344 -12.588 6.892 1.00 56.92 60 VAL B O 1
ATOM 2389 N N . ILE B 1 55 ? -49.745 -13.280 5.254 1.00 57.01 61 ILE B N 1
ATOM 2390 C CA . ILE B 1 55 ? -49.730 -12.087 4.428 1.00 55.13 61 ILE B CA 1
ATOM 2391 C C . ILE B 1 55 ? -51.175 -11.686 4.188 1.00 60.78 61 ILE B C 1
ATOM 2392 O O . ILE B 1 55 ? -51.950 -12.479 3.666 1.00 60.98 61 ILE B O 1
ATOM 2397 N N . VAL B 1 56 ? -51.558 -10.482 4.587 1.00 60.97 62 VAL B N 1
ATOM 2398 C CA . VAL B 1 56 ? -52.930 -10.062 4.373 1.00 63.28 62 VAL B CA 1
ATOM 2399 C C . VAL B 1 56 ? -52.944 -9.149 3.166 1.00 64.67 62 VAL B C 1
ATOM 2400 O O . VAL B 1 56 ? -52.205 -8.166 3.119 1.00 64.18 62 VAL B O 1
ATOM 2404 N N . LYS B 1 57 ? -53.762 -9.506 2.179 1.00 66.47 63 LYS B N 1
ATOM 2405 C CA . LYS B 1 57 ? -53.930 -8.684 0.984 1.00 65.59 63 LYS B CA 1
ATOM 2406 C C . LYS B 1 57 ? -55.420 -8.455 0.730 1.00 65.82 63 LYS B C 1
ATOM 2407 O O . LYS B 1 57 ? -56.204 -9.409 0.692 1.00 66.78 63 LYS B O 1
ATOM 2413 N N . ASP B 1 58 ? -55.810 -7.188 0.612 1.00 62.22 64 ASP B N 1
ATOM 2414 C CA . ASP B 1 58 ? -57.212 -6.835 0.422 1.00 68.09 64 ASP B CA 1
ATOM 2415 C C . ASP B 1 58 ? -58.078 -7.481 1.494 1.00 72.03 64 ASP B C 1
ATOM 2416 O O . ASP B 1 58 ? -59.102 -8.091 1.197 1.00 73.51 64 ASP B O 1
ATOM 2421 N N . ASP B 1 59 ? -57.627 -7.365 2.741 1.00 74.70 65 ASP B N 1
ATOM 2422 C CA . ASP B 1 59 ? -58.317 -7.923 3.908 1.00 73.15 65 ASP B CA 1
ATOM 2423 C C . ASP B 1 59 ? -58.626 -9.415 3.793 1.00 74.25 65 ASP B C 1
ATOM 2424 O O . ASP B 1 59 ? -59.618 -9.886 4.353 1.00 70.32 65 ASP B O 1
ATOM 2429 N N . GLU B 1 60 ? -57.801 -10.167 3.068 1.00 75.50 66 GLU B N 1
ATOM 2430 C CA . GLU B 1 60 ? -57.870 -11.621 3.216 1.00 77.16 66 GLU B CA 1
ATOM 2431 C C . GLU B 1 60 ? -56.491 -12.245 3.447 1.00 74.92 66 GLU B C 1
ATOM 2432 O O . GLU B 1 60 ? -55.488 -11.830 2.841 1.00 69.71 66 GLU B O 1
ATOM 2438 N N . GLU B 1 61 ? -56.483 -13.244 4.337 1.00 69.72 67 GLU B N 1
ATOM 2439 C CA . GLU B 1 61 ? -55.288 -13.963 4.761 1.00 67.58 67 GLU B CA 1
ATOM 2440 C C . GLU B 1 61 ? -54.758 -15.006 3.764 1.00 65.59 67 GLU B C 1
ATOM 2441 O O . GLU B 1 61 ? -55.480 -15.906 3.341 1.00 68.44 67 GLU B O 1
ATOM 2447 N N . HIS B 1 62 ? -53.474 -14.885 3.434 1.00 63.73 68 HIS B N 1
ATOM 2448 C CA . HIS B 1 62 ? -52.715 -15.893 2.687 1.00 64.91 68 HIS B CA 1
ATOM 2449 C C . HIS B 1 62 ? -51.655 -16.475 3.644 1.00 65.18 68 HIS B C 1
ATOM 2450 O O . HIS B 1 62 ? -50.919 -15.716 4.266 1.00 64.40 68 HIS B O 1
ATOM 2457 N N . ARG B 1 63 ? -51.569 -17.799 3.783 1.00 63.47 69 ARG B N 1
ATOM 2458 C CA . ARG B 1 63 ? -50.479 -18.379 4.569 1.00 56.02 69 ARG B CA 1
ATOM 2459 C C . ARG B 1 63 ? -49.404 -18.951 3.665 1.00 53.83 69 ARG B C 1
ATOM 2460 O O . ARG B 1 63 ? -49.680 -19.718 2.750 1.00 53.35 69 ARG B O 1
ATOM 2468 N N . LYS B 1 64 ? -48.168 -18.579 3.959 1.00 56.34 70 LYS B N 1
ATOM 2469 C CA . LYS B 1 64 ? -47.026 -18.892 3.125 1.00 54.41 70 LYS B CA 1
ATOM 2470 C C . LYS B 1 64 ? -45.984 -19.684 3.897 1.00 54.49 70 LYS B C 1
ATOM 2471 O O . LYS B 1 64 ? -45.615 -19.303 5.002 1.00 53.38 70 LYS B O 1
ATOM 2477 N N . TYR B 1 65 ? -45.494 -20.776 3.324 1.00 50.59 71 TYR B N 1
ATOM 2478 C CA . TYR B 1 65 ? -44.516 -21.563 4.039 1.00 49.86 71 TYR B CA 1
ATOM 2479 C C . TYR B 1 65 ? -43.163 -20.892 4.028 1.00 46.96 71 TYR B C 1
ATOM 2480 O O . TYR B 1 65 ? -42.827 -20.150 3.123 1.00 51.27 71 TYR B O 1
ATOM 2489 N N . ALA B 1 66 ? -42.413 -21.090 5.100 1.00 46.86 72 ALA B N 1
ATOM 2490 C CA . ALA B 1 66 ? -41.080 -20.521 5.183 1.00 46.07 72 ALA B CA 1
ATOM 2491 C C . ALA B 1 66 ? -40.168 -21.494 5.884 1.00 46.31 72 ALA B C 1
ATOM 2492 O O . ALA B 1 66 ? -40.535 -22.106 6.917 1.00 49.18 72 ALA B O 1
ATOM 2494 N N . THR B 1 67 ? -38.976 -21.614 5.321 1.00 39.60 73 THR B N 1
ATOM 2495 C CA . THR B 1 67 ? -37.940 -22.486 5.822 1.00 43.45 73 THR B CA 1
ATOM 2496 C C . THR B 1 67 ? -37.112 -21.730 6.864 1.00 46.95 73 THR B C 1
ATOM 2497 O O . THR B 1 67 ? -36.596 -20.643 6.594 1.00 49.08 73 THR B O 1
ATOM 2501 N N . ILE B 1 68 ? -37.098 -22.268 8.081 1.00 45.57 74 ILE B N 1
ATOM 2502 C CA . ILE B 1 68 ? -36.349 -21.710 9.208 1.00 46.04 74 ILE B CA 1
ATOM 2503 C C . ILE B 1 68 ? -34.910 -22.160 9.203 1.00 45.29 74 ILE B C 1
ATOM 2504 O O . ILE B 1 68 ? -34.004 -21.389 9.496 1.00 54.88 74 ILE B O 1
ATOM 2509 N N . HIS B 1 69 ? -34.699 -23.433 8.901 1.00 46.94 75 HIS B N 1
ATOM 2510 C CA . HIS B 1 69 ? -33.358 -24.003 8.901 1.00 45.02 75 HIS B CA 1
ATOM 2511 C C . HIS B 1 69 ? -33.302 -25.192 7.927 1.00 49.59 75 HIS B C 1
ATOM 2512 O O . HIS B 1 69 ? -34.301 -25.878 7.692 1.00 48.50 75 HIS B O 1
ATOM 2519 N N . SER B 1 70 ? -32.140 -25.424 7.336 1.00 50.23 76 SER B N 1
ATOM 2520 C CA . SER B 1 70 ? -31.993 -26.532 6.404 1.00 47.88 76 SER B CA 1
ATOM 2521 C C . SER B 1 70 ? -30.598 -27.086 6.449 1.00 47.19 76 SER B C 1
ATOM 2522 O O . SER B 1 70 ? -29.637 -26.327 6.444 1.00 55.18 76 SER B O 1
ATOM 2525 N N . PHE B 1 71 ? -30.461 -28.400 6.404 1.00 49.06 77 PHE B N 1
ATOM 2526 C CA . PHE B 1 71 ? -29.125 -28.985 6.293 1.00 52.06 77 PHE B CA 1
ATOM 2527 C C . PHE B 1 71 ? -29.226 -30.380 5.701 1.00 54.57 77 PHE B C 1
ATOM 2528 O O . PHE B 1 71 ? -30.320 -30.951 5.619 1.00 57.13 77 PHE B O 1
ATOM 2536 N N . ARG B 1 72 ? -28.091 -30.902 5.247 1.00 54.88 78 ARG B N 1
ATOM 2537 C CA . ARG B 1 72 ? -28.035 -32.228 4.631 1.00 62.70 78 ARG B CA 1
ATOM 2538 C C . ARG B 1 72 ? -27.676 -33.307 5.646 1.00 54.33 78 ARG B C 1
ATOM 2539 O O . ARG B 1 72 ? -26.621 -33.267 6.253 1.00 59.32 78 ARG B O 1
ATOM 2547 N N . VAL B 1 73 ? -28.554 -34.285 5.817 1.00 60.45 79 VAL B N 1
ATOM 2548 C CA . VAL B 1 73 ? -28.278 -35.375 6.744 1.00 63.30 79 VAL B CA 1
ATOM 2549 C C . VAL B 1 73 ? -27.233 -36.300 6.145 1.00 65.03 79 VAL B C 1
ATOM 2550 O O . VAL B 1 73 ? -26.265 -36.661 6.802 1.00 66.78 79 VAL B O 1
ATOM 2554 N N . THR B 1 74 ? -27.395 -36.661 4.878 1.00 66.21 80 THR B N 1
ATOM 2555 C CA . THR B 1 74 ? -26.399 -37.554 4.298 1.00 66.64 80 THR B CA 1
ATOM 2556 C C . THR B 1 74 ? -26.257 -37.368 2.797 1.00 69.66 80 THR B C 1
ATOM 2557 O O . THR B 1 74 ? -27.129 -36.793 2.136 1.00 64.00 80 THR B O 1
ATOM 2561 N N . GLY B 1 75 ? -25.135 -37.840 2.269 1.00 70.55 81 GLY B N 1
ATOM 2562 C CA . GLY B 1 75 ? -24.895 -37.736 0.849 1.00 73.86 81 GLY B CA 1
ATOM 2563 C C . GLY B 1 75 ? -25.323 -39.003 0.147 1.00 77.39 81 GLY B C 1
ATOM 2564 O O . GLY B 1 75 ? -25.895 -39.904 0.772 1.00 77.28 81 GLY B O 1
ATOM 2565 N N . SER B 1 76 ? -25.004 -39.076 -1.144 1.00 79.70 82 SER B N 1
ATOM 2566 C CA . SER B 1 76 ? -25.450 -40.163 -2.014 1.00 80.54 82 SER B CA 1
ATOM 2567 C C . SER B 1 76 ? -24.981 -41.539 -1.557 1.00 80.60 82 SER B C 1
ATOM 2568 O O . SER B 1 76 ? -23.846 -41.730 -1.124 1.00 78.28 82 SER B O 1
ATOM 2571 N N . PHE B 1 77 ? -25.902 -42.488 -1.646 1.00 81.88 83 PHE B N 1
ATOM 2572 C CA . PHE B 1 77 ? -25.619 -43.893 -1.412 1.00 85.63 83 PHE B CA 1
ATOM 2573 C C . PHE B 1 77 ? -26.683 -44.692 -2.133 1.00 89.62 83 PHE B C 1
ATOM 2574 O O . PHE B 1 77 ? -27.764 -44.178 -2.429 1.00 87.24 83 PHE B O 1
ATOM 2582 N N . THR B 1 78 ? -26.389 -45.956 -2.397 1.00 93.26 84 THR B N 1
ATOM 2583 C CA . THR B 1 78 ? -27.372 -46.820 -3.020 1.00 96.44 84 THR B CA 1
ATOM 2584 C C . THR B 1 78 ? -28.020 -47.704 -1.963 1.00 98.10 84 THR B C 1
ATOM 2585 O O . THR B 1 78 ? -27.338 -48.249 -1.094 1.00 100.24 84 THR B O 1
ATOM 2589 N N . ILE B 1 79 ? -29.345 -47.811 -2.025 1.00 98.50 85 ILE B N 1
ATOM 2590 C CA . ILE B 1 79 ? -30.097 -48.635 -1.081 1.00 101.47 85 ILE B CA 1
ATOM 2591 C C . ILE B 1 79 ? -30.567 -49.884 -1.820 1.00 104.29 85 ILE B C 1
ATOM 2592 O O . ILE B 1 79 ? -31.170 -49.787 -2.888 1.00 104.88 85 ILE B O 1
ATOM 2597 N N . GLN B 1 80 ? -30.272 -51.064 -1.272 1.00 106.71 86 GLN B N 1
ATOM 2598 C CA . GLN B 1 80 ? -30.621 -52.324 -1.954 1.00 107.13 86 GLN B CA 1
ATOM 2599 C C . GLN B 1 80 ? -31.853 -53.020 -1.304 1.00 107.32 86 GLN B C 1
ATOM 2600 O O . GLN B 1 80 ? -32.355 -52.497 -0.325 1.00 105.44 86 GLN B O 1
ATOM 2606 N N . PRO B 1 81 ? -32.368 -54.150 -1.863 1.00 109.55 87 PRO B N 1
ATOM 2607 C CA . PRO B 1 81 ? -33.672 -54.613 -1.358 1.00 108.67 87 PRO B CA 1
ATOM 2608 C C . PRO B 1 81 ? -33.814 -54.817 0.151 1.00 106.94 87 PRO B C 1
ATOM 2609 O O . PRO B 1 81 ? -32.988 -55.495 0.770 1.00 109.95 87 PRO B O 1
ATOM 2613 N N . GLY B 1 82 ? -34.846 -54.206 0.734 1.00 107.23 88 GLY B N 1
ATOM 2614 C CA . GLY B 1 82 ? -35.191 -54.440 2.129 1.00 101.47 88 GLY B CA 1
ATOM 2615 C C . GLY B 1 82 ? -34.162 -53.922 3.112 1.00 102.99 88 GLY B C 1
ATOM 2616 O O . GLY B 1 82 ? -34.287 -54.106 4.321 1.00 105.59 88 GLY B O 1
ATOM 2617 N N . GLU B 1 83 ? -33.132 -53.280 2.582 1.00 102.17 89 GLU B N 1
ATOM 2618 C CA . GLU B 1 83 ? -31.975 -52.874 3.358 1.00 100.61 89 GLU B CA 1
ATOM 2619 C C . GLU B 1 83 ? -32.335 -51.745 4.316 1.00 101.68 89 GLU B C 1
ATOM 2620 O O . GLU B 1 83 ? -33.112 -50.861 3.968 1.00 102.94 89 GLU B O 1
ATOM 2626 N N . GLU B 1 84 ? -31.794 -51.791 5.533 1.00 98.94 90 GLU B N 1
ATOM 2627 C CA . GLU B 1 84 ? -32.114 -50.785 6.549 1.00 97.91 90 GLU B CA 1
ATOM 2628 C C . GLU B 1 84 ? -30.912 -49.922 6.924 1.00 98.63 90 GLU B C 1
ATOM 2629 O O . GLU B 1 84 ? -29.867 -50.426 7.326 1.00 99.86 90 GLU B O 1
ATOM 2635 N N . HIS B 1 85 ? -31.096 -48.609 6.837 1.00 96.14 91 HIS B N 1
ATOM 2636 C CA . HIS B 1 85 ? -30.032 -47.649 7.103 1.00 92.92 91 HIS B CA 1
ATOM 2637 C C . HIS B 1 85 ? -30.486 -46.607 8.102 1.00 86.42 91 HIS B C 1
ATOM 2638 O O . HIS B 1 85 ? -31.622 -46.144 8.064 1.00 86.63 91 HIS B O 1
ATOM 2645 N N . GLN B 1 86 ? -29.573 -46.227 8.983 1.00 87.50 92 GLN B N 1
ATOM 2646 C CA . GLN B 1 86 ? -29.829 -45.193 9.978 1.00 83.40 92 GLN B CA 1
ATOM 2647 C C . GLN B 1 86 ? -28.827 -44.059 9.831 1.00 81.74 92 GLN B C 1
ATOM 2648 O O . GLN B 1 86 ? -27.608 -44.274 9.895 1.00 79.96 92 GLN B O 1
ATOM 2654 N N . PHE B 1 87 ? -29.340 -42.854 9.608 1.00 77.77 93 PHE B N 1
ATOM 2655 C CA . PHE B 1 87 ? -28.486 -41.684 9.592 1.00 73.23 93 PHE B CA 1
ATOM 2656 C C . PHE B 1 87 ? -28.833 -40.781 10.770 1.00 70.44 93 PHE B C 1
ATOM 2657 O O . PHE B 1 87 ? -29.841 -40.063 10.753 1.00 65.64 93 PHE B O 1
ATOM 2665 N N . PRO B 1 88 ? -27.994 -40.824 11.811 1.00 67.85 94 PRO B N 1
ATOM 2666 C CA . PRO B 1 88 ? -28.190 -39.943 12.958 1.00 63.92 94 PRO B CA 1
ATOM 2667 C C . PRO B 1 88 ? -27.724 -38.516 12.669 1.00 60.68 94 PRO B C 1
ATOM 2668 O O . PRO B 1 88 ? -26.746 -38.301 11.965 1.00 61.93 94 PRO B O 1
ATOM 2672 N N . PHE B 1 89 ? -28.414 -37.552 13.258 1.00 57.57 95 PHE B N 1
ATOM 2673 C CA . PHE B 1 89 ? -28.128 -36.154 13.024 1.00 53.61 95 PHE B CA 1
ATOM 2674 C C . PHE B 1 89 ? -28.325 -35.354 14.284 1.00 58.36 95 PHE B C 1
ATOM 2675 O O . PHE B 1 89 ? -29.021 -35.765 15.231 1.00 59.42 95 PHE B O 1
ATOM 2683 N N . THR B 1 90 ? -27.729 -34.178 14.256 1.00 56.51 96 THR B N 1
ATOM 2684 C CA . THR B 1 90 ? -27.963 -33.178 15.257 1.00 58.79 96 THR B CA 1
ATOM 2685 C C . THR B 1 90 ? -27.891 -31.845 14.555 1.00 55.24 96 THR B C 1
ATOM 2686 O O . THR B 1 90 ? -27.176 -31.694 13.573 1.00 59.08 96 THR B O 1
ATOM 2690 N N . PHE B 1 91 ? -28.689 -30.899 15.018 1.00 54.41 97 PHE B N 1
ATOM 2691 C CA . PHE B 1 91 ? -28.582 -29.528 14.555 1.00 55.20 97 PHE B CA 1
ATOM 2692 C C . PHE B 1 91 ? -29.082 -28.652 15.680 1.00 53.94 97 PHE B C 1
ATOM 2693 O O . PHE B 1 91 ? -29.834 -29.104 16.506 1.00 54.64 97 PHE B O 1
ATOM 2701 N N . THR B 1 92 ? -28.700 -27.388 15.674 1.00 55.13 98 THR B N 1
ATOM 2702 C CA . THR B 1 92 ? -29.165 -26.462 16.674 1.00 52.62 98 THR B CA 1
ATOM 2703 C C . THR B 1 92 ? -30.394 -25.700 16.172 1.00 52.33 98 THR B C 1
ATOM 2704 O O . THR B 1 92 ? -30.437 -25.225 15.031 1.00 54.43 98 THR B O 1
ATOM 2708 N N . LEU B 1 93 ? -31.411 -25.627 17.029 1.00 53.85 99 LEU B N 1
ATOM 2709 C CA . LEU B 1 93 ? -32.595 -24.826 16.774 1.00 48.27 99 LEU B CA 1
ATOM 2710 C C . LEU B 1 93 ? -32.234 -23.353 16.708 1.00 51.35 99 LEU B C 1
ATOM 2711 O O . LEU B 1 93 ? -31.733 -22.798 17.679 1.00 54.17 99 LEU B O 1
ATOM 2716 N N . PRO B 1 94 ? -32.454 -22.716 15.548 1.00 49.98 100 PRO B N 1
ATOM 2717 C CA . PRO B 1 94 ? -32.172 -21.279 15.437 1.00 50.17 100 PRO B CA 1
ATOM 2718 C C . PRO B 1 94 ? -32.906 -20.452 16.495 1.00 53.71 100 PRO B C 1
ATOM 2719 O O . PRO B 1 94 ? -34.008 -20.831 16.924 1.00 50.94 100 PRO B O 1
ATOM 2723 N N . LEU B 1 95 ? -32.305 -19.334 16.898 1.00 53.55 101 LEU B N 1
ATOM 2724 C CA . LEU B 1 95 ? -32.880 -18.490 17.940 1.00 51.32 101 LEU B CA 1
ATOM 2725 C C . LEU B 1 95 ? -34.139 -17.738 17.506 1.00 53.55 101 LEU B C 1
ATOM 2726 O O . LEU B 1 95 ? -34.867 -17.241 18.355 1.00 50.57 101 LEU B O 1
ATOM 2731 N N . ASP B 1 96 ? -34.377 -17.621 16.195 1.00 50.03 102 ASP B N 1
ATOM 2732 C CA . ASP B 1 96 ? -35.605 -16.984 15.705 1.00 48.84 102 ASP B CA 1
ATOM 2733 C C . ASP B 1 96 ? -36.712 -17.991 15.369 1.00 51.15 102 ASP B C 1
ATOM 2734 O O . ASP B 1 96 ? -37.700 -17.630 14.718 1.00 50.32 102 ASP B O 1
ATOM 2739 N N . THR B 1 97 ? -36.506 -19.260 15.723 1.00 49.33 103 THR B N 1
ATOM 2740 C CA . THR B 1 97 ? -37.549 -20.274 15.594 1.00 48.16 103 THR B CA 1
ATOM 2741 C C . THR B 1 97 ? -38.764 -19.816 16.393 1.00 53.03 103 THR B C 1
ATOM 2742 O O . THR B 1 97 ? -38.602 -19.412 17.530 1.00 51.69 103 THR B O 1
ATOM 2746 N N . PRO B 1 98 ? -39.967 -19.822 15.787 1.00 48.56 104 PRO B N 1
ATOM 2747 C CA . PRO B 1 98 ? -41.150 -19.325 16.487 1.00 43.50 104 PRO B CA 1
ATOM 2748 C C . PRO B 1 98 ? -41.626 -20.305 17.544 1.00 47.51 104 PRO B C 1
ATOM 2749 O O . PRO B 1 98 ? -41.379 -21.505 17.437 1.00 45.82 104 PRO B O 1
ATOM 2753 N N . ILE B 1 99 ? -42.335 -19.789 18.540 1.00 49.96 105 ILE B N 1
ATOM 2754 C CA . ILE B 1 99 ? -42.903 -20.593 19.616 1.00 49.53 105 ILE B CA 1
ATOM 2755 C C . ILE B 1 99 ? -44.194 -21.289 19.187 1.00 50.02 105 ILE B C 1
ATOM 2756 O O . ILE B 1 99 ? -45.048 -20.698 18.511 1.00 50.52 105 ILE B O 1
ATOM 2761 N N . THR B 1 100 ? -44.368 -22.538 19.603 1.00 53.75 106 THR B N 1
ATOM 2762 C CA . THR B 1 100 ? -45.552 -23.263 19.182 1.00 57.75 106 THR B CA 1
ATOM 2763 C C . THR B 1 100 ? -46.677 -22.947 20.170 1.00 57.12 106 THR B C 1
ATOM 2764 O O . THR B 1 100 ? -46.724 -23.468 21.276 1.00 61.43 106 THR B O 1
ATOM 2768 N N . VAL B 1 101 ? -47.567 -22.067 19.725 1.00 58.44 107 VAL B N 1
ATOM 2769 C CA . VAL B 1 101 ? -48.719 -21.593 20.475 1.00 60.55 107 VAL B CA 1
ATOM 2770 C C . VAL B 1 101 ? -49.670 -20.981 19.456 1.00 64.70 107 VAL B C 1
ATOM 2771 O O . VAL B 1 101 ? -49.239 -20.560 18.380 1.00 66.98 107 VAL B O 1
ATOM 2775 N N . GLY B 1 102 ? -50.946 -20.897 19.801 1.00 68.62 108 GLY B N 1
ATOM 2776 C CA . GLY B 1 102 ? -51.951 -20.394 18.893 1.00 63.17 108 GLY B CA 1
ATOM 2777 C C . GLY B 1 102 ? -51.982 -21.269 17.662 1.00 70.04 108 GLY B C 1
ATOM 2778 O O . GLY B 1 102 ? -52.055 -22.495 17.762 1.00 68.80 108 GLY B O 1
ATOM 2779 N N . LYS B 1 103 ? -51.890 -20.632 16.499 1.00 63.93 109 LYS B N 1
ATOM 2780 C CA . LYS B 1 103 ? -51.967 -21.338 15.236 1.00 70.05 109 LYS B CA 1
ATOM 2781 C C . LYS B 1 103 ? -50.597 -21.702 14.673 1.00 65.77 109 LYS B C 1
ATOM 2782 O O . LYS B 1 103 ? -50.512 -22.320 13.614 1.00 71.89 109 LYS B O 1
ATOM 2788 N N . VAL B 1 104 ? -49.529 -21.302 15.358 1.00 61.63 110 VAL B N 1
ATOM 2789 C CA . VAL B 1 104 ? -48.185 -21.543 14.848 1.00 57.62 110 VAL B CA 1
ATOM 2790 C C . VAL B 1 104 ? -47.757 -22.995 15.030 1.00 60.64 110 VAL B C 1
ATOM 2791 O O . VAL B 1 104 ? -47.719 -23.489 16.159 1.00 65.26 110 VAL B O 1
ATOM 2795 N N . GLU B 1 105 ? -47.427 -23.677 13.935 1.00 58.66 111 GLU B N 1
ATOM 2796 C CA . GLU B 1 105 ? -46.806 -24.990 14.040 1.00 57.54 111 GLU B CA 1
ATOM 2797 C C . GLU B 1 105 ? -45.427 -24.966 13.399 1.00 58.46 111 GLU B C 1
ATOM 2798 O O . GLU B 1 105 ? -45.164 -24.229 12.441 1.00 51.10 111 GLU B O 1
ATOM 2804 N N . VAL B 1 106 ? -44.528 -25.743 13.974 1.00 55.18 112 VAL B N 1
ATOM 2805 C CA . VAL B 1 106 ? -43.206 -25.893 13.442 1.00 50.45 112 VAL B CA 1
ATOM 2806 C C . VAL B 1 106 ? -43.043 -27.348 13.044 1.00 57.80 112 VAL B C 1
ATOM 2807 O O . VAL B 1 106 ? -43.309 -28.247 13.824 1.00 54.49 112 VAL B O 1
ATOM 2811 N N . ALA B 1 107 ? -42.604 -27.569 11.808 1.00 59.72 113 ALA B N 1
ATOM 2812 C CA . ALA B 1 107 ? -42.491 -28.914 11.276 1.00 59.66 113 ALA B CA 1
ATOM 2813 C C . ALA B 1 107 ? -41.057 -29.222 10.883 1.00 56.21 113 ALA B C 1
ATOM 2814 O O . ALA B 1 107 ? -40.333 -28.354 10.409 1.00 52.39 113 ALA B O 1
ATOM 2816 N N . VAL B 1 108 ? -40.651 -30.460 11.139 1.00 59.63 114 VAL B N 1
ATOM 2817 C CA . VAL B 1 108 ? -39.421 -31.036 10.617 1.00 59.41 114 VAL B CA 1
ATOM 2818 C C . VAL B 1 108 ? -39.744 -31.852 9.365 1.00 60.69 114 VAL B C 1
ATOM 2819 O O . VAL B 1 108 ? -40.441 -32.860 9.439 1.00 62.60 114 VAL B O 1
ATOM 2823 N N . VAL B 1 109 ? -39.227 -31.430 8.218 1.00 57.30 115 VAL B N 1
ATOM 2824 C CA . VAL B 1 109 ? -39.520 -32.112 6.954 1.00 55.15 115 VAL B CA 1
ATOM 2825 C C . VAL B 1 109 ? -38.267 -32.842 6.473 1.00 55.25 115 VAL B C 1
ATOM 2826 O O . VAL B 1 109 ? -37.168 -32.269 6.392 1.00 51.08 115 VAL B O 1
ATOM 2830 N N . THR B 1 110 ? -38.426 -34.132 6.218 1.00 53.81 116 THR B N 1
ATOM 2831 C CA . THR B 1 110 ? -37.337 -34.936 5.718 1.00 56.67 116 THR B CA 1
ATOM 2832 C C . THR B 1 110 ? -37.508 -35.106 4.199 1.00 62.02 116 THR B C 1
ATOM 2833 O O . THR B 1 110 ? -38.563 -35.522 3.709 1.00 61.71 116 THR B O 1
ATOM 2837 N N . ASP B 1 111 ? -36.476 -34.742 3.453 1.00 66.12 117 ASP B N 1
ATOM 2838 C CA . ASP B 1 111 ? -36.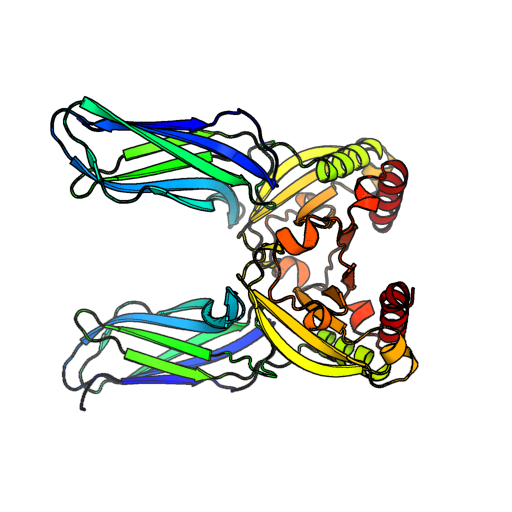474 -34.954 2.012 1.00 63.20 117 ASP B CA 1
ATOM 2839 C C . ASP B 1 111 ? -35.383 -35.959 1.670 1.00 68.12 117 ASP B C 1
ATOM 2840 O O . ASP B 1 111 ? -34.175 -35.699 1.814 1.00 66.91 117 ASP B O 1
ATOM 2845 N N . LEU B 1 112 ? -35.825 -37.133 1.255 1.00 70.83 118 LEU B N 1
ATOM 2846 C CA . LEU B 1 112 ? -34.930 -38.150 0.755 1.00 72.75 118 LEU B CA 1
ATOM 2847 C C . LEU B 1 112 ? -35.074 -38.168 -0.755 1.00 73.79 118 LEU B C 1
ATOM 2848 O O . LEU B 1 112 ? -36.123 -38.521 -1.293 1.00 69.68 118 LEU B O 1
ATOM 2853 N N . ASP B 1 113 ? -34.007 -37.740 -1.421 1.00 73.85 119 ASP B N 1
ATOM 2854 C CA . ASP B 1 113 ? -34.033 -37.516 -2.856 1.00 76.24 119 ASP B CA 1
ATOM 2855 C C . ASP B 1 113 ? -33.561 -38.776 -3.572 1.00 76.31 119 ASP B C 1
ATOM 2856 O O . ASP B 1 113 ? -32.478 -39.286 -3.301 1.00 76.40 119 ASP B O 1
ATOM 2861 N N . ILE B 1 114 ? -34.399 -39.293 -4.462 1.00 73.94 120 ILE B N 1
ATOM 2862 C CA . ILE B 1 114 ? -34.067 -40.507 -5.176 1.00 78.74 120 ILE B CA 1
ATOM 2863 C C . ILE B 1 114 ? -33.939 -40.181 -6.653 1.00 80.49 120 ILE B C 1
ATOM 2864 O O . ILE B 1 114 ? -34.868 -39.627 -7.281 1.00 73.27 120 ILE B O 1
ATOM 2869 N N . GLN B 1 115 ? -32.800 -40.559 -7.217 1.00 77.32 121 GLN B N 1
ATOM 2870 C CA . GLN B 1 115 ? -32.590 -40.257 -8.613 1.00 85.02 121 GLN B CA 1
ATOM 2871 C C . GLN B 1 115 ? -33.329 -41.282 -9.433 1.00 82.57 121 GLN B C 1
ATOM 2872 O O . GLN B 1 115 ? -32.984 -42.471 -9.450 1.00 79.58 121 GLN B O 1
ATOM 2878 N N . GLY B 1 116 ? -34.327 -40.791 -10.146 1.00 79.67 122 GLY B N 1
ATOM 2879 C CA . GLY B 1 116 ? -35.074 -41.617 -11.053 1.00 79.13 122 GLY B CA 1
ATOM 2880 C C . GLY B 1 116 ? -35.668 -42.953 -10.623 1.00 80.56 122 GLY B C 1
ATOM 2881 O O . GLY B 1 116 ? -35.319 -43.948 -11.249 1.00 82.99 122 GLY B O 1
ATOM 2882 N N . GLY B 1 117 ? -36.506 -43.070 -9.585 1.00 81.80 123 GLY B N 1
ATOM 2883 C CA . GLY B 1 117 ? -36.888 -42.124 -8.542 1.00 74.13 123 GLY B CA 1
ATOM 2884 C C . GLY B 1 117 ? -38.196 -41.334 -8.577 1.00 72.34 123 GLY B C 1
ATOM 2885 O O . GLY B 1 117 ? -38.549 -40.680 -9.545 1.00 80.34 123 GLY B O 1
ATOM 2886 N N . ILE B 1 118 ? -38.871 -41.358 -7.438 1.00 78.70 124 ILE B N 1
ATOM 2887 C CA . ILE B 1 118 ? -39.969 -40.472 -7.048 1.00 77.95 124 ILE B CA 1
ATOM 2888 C C . ILE B 1 118 ? -39.558 -40.204 -5.614 1.00 71.34 124 ILE B C 1
ATOM 2889 O O . ILE B 1 118 ? -39.441 -41.140 -4.829 1.00 74.53 124 ILE B O 1
ATOM 2894 N N . ASP B 1 119 ? -39.260 -38.955 -5.279 1.00 74.76 125 ASP B N 1
ATOM 2895 C CA . ASP B 1 119 ? -38.557 -38.705 -4.019 1.00 72.55 125 ASP B CA 1
ATOM 2896 C C . ASP B 1 119 ? -39.494 -39.011 -2.856 1.00 71.86 125 ASP B C 1
ATOM 2897 O O . ASP B 1 119 ? -40.721 -38.970 -3.006 1.00 73.83 125 ASP B O 1
ATOM 2902 N N . LYS B 1 120 ? -38.909 -39.350 -1.706 1.00 74.90 126 LYS B N 1
ATOM 2903 C CA . LYS B 1 120 ? -39.693 -39.705 -0.520 1.00 78.01 126 LYS B CA 1
ATOM 2904 C C . LYS B 1 120 ? -39.525 -38.618 0.541 1.00 73.88 126 LYS B C 1
ATOM 2905 O O . LYS B 1 120 ? -38.521 -37.906 0.558 1.00 71.64 126 LYS B O 1
ATOM 2911 N N . SER B 1 121 ? -40.526 -38.468 1.402 1.00 71.73 127 SER B N 1
ATOM 2912 C CA . SER B 1 121 ? -40.492 -37.415 2.410 1.00 71.21 127 SER B CA 1
ATOM 2913 C C . SER B 1 121 ? -41.043 -37.902 3.737 1.00 68.90 127 SER B C 1
ATOM 2914 O O . SER B 1 121 ? -41.671 -38.959 3.816 1.00 74.90 127 SER B O 1
ATOM 2917 N N . ASP B 1 122 ? -40.768 -37.140 4.786 1.00 69.43 128 ASP B N 1
ATOM 2918 C CA . ASP B 1 122 ? -41.405 -37.347 6.081 1.00 64.27 128 ASP B CA 1
ATOM 2919 C C . ASP B 1 122 ? -41.708 -35.986 6.708 1.00 67.19 128 ASP B C 1
ATOM 2920 O O . ASP B 1 122 ? -41.161 -34.967 6.286 1.00 63.25 128 ASP B O 1
ATOM 2925 N N . HIS B 1 123 ? -42.643 -35.963 7.653 1.00 73.31 129 HIS B N 1
ATOM 2926 C CA . HIS B 1 123 ? -43.016 -34.748 8.380 1.00 73.80 129 HIS B CA 1
ATOM 2927 C C . HIS B 1 123 ? -43.223 -35.050 9.897 1.00 73.01 129 HIS B C 1
ATOM 2928 O O . HIS B 1 123 ? -43.974 -35.940 10.272 1.00 71.82 129 HIS B O 1
ATOM 2935 N N . ASP B 1 124 ? -42.503 -34.352 10.759 1.00 73.76 130 ASP B N 1
ATOM 2936 C CA . ASP B 1 124 ? -42.663 -34.460 12.204 1.00 67.53 130 ASP B CA 1
ATOM 2937 C C . ASP B 1 124 ? -42.875 -33.099 12.836 1.00 68.55 130 ASP B C 1
ATOM 2938 O O . ASP B 1 124 ? -41.966 -32.270 12.854 1.00 68.91 130 ASP B O 1
ATOM 2943 N N . ARG B 1 125 ? -44.046 -32.881 13.411 1.00 70.98 131 ARG B N 1
ATOM 2944 C CA . ARG B 1 125 ? -44.256 -31.681 14.209 1.00 66.79 131 ARG B CA 1
ATOM 2945 C C . ARG B 1 125 ? -43.201 -31.616 15.330 1.00 67.32 131 ARG B C 1
ATOM 2946 O O . ARG B 1 125 ? -42.799 -32.661 15.873 1.00 63.05 131 ARG B O 1
ATOM 2954 N N . ILE B 1 126 ? -42.696 -30.422 15.637 1.00 64.50 132 ILE B N 1
ATOM 2955 C CA . ILE B 1 126 ? -42.025 -30.256 16.917 1.00 64.65 132 ILE B CA 1
ATOM 2956 C C . ILE B 1 126 ? -42.635 -29.077 17.638 1.00 63.22 132 ILE B C 1
ATOM 2957 O O . ILE B 1 126 ? -43.036 -28.082 17.013 1.00 58.05 132 ILE B O 1
ATOM 2962 N N . PHE B 1 127 ? -42.738 -29.221 18.957 1.00 63.24 133 PHE B N 1
ATOM 2963 C CA . PHE B 1 127 ? -43.223 -28.146 19.799 1.00 60.85 133 PHE B CA 1
ATOM 2964 C C . PHE B 1 127 ? -42.017 -27.353 20.220 1.00 56.97 133 PHE B C 1
ATOM 2965 O O . PHE B 1 127 ? -40.991 -27.900 20.640 1.00 53.31 133 PHE B O 1
ATOM 2973 N N . VAL B 1 128 ? -42.126 -26.053 20.009 1.00 59.44 134 VAL B N 1
ATOM 2974 C CA . VAL B 1 128 ? -41.083 -25.125 20.380 1.00 58.11 134 VAL B CA 1
ATOM 2975 C C . VAL B 1 128 ? -41.564 -24.341 21.584 1.00 52.07 134 VAL B C 1
ATOM 2976 O O . VAL B 1 128 ? -42.568 -23.635 21.508 1.00 52.61 134 VAL B O 1
ATOM 2980 N N . GLU B 1 129 ? -40.890 -24.539 22.704 1.00 50.84 135 GLU B N 1
ATOM 2981 C CA . GLU B 1 129 ? -41.238 -23.875 23.951 1.00 57.47 135 GLU B CA 1
ATOM 2982 C C . GLU B 1 129 ? -40.662 -22.463 23.967 1.00 55.59 135 GLU B C 1
ATOM 2983 O O . GLU B 1 129 ? -39.641 -22.200 23.327 1.00 53.89 135 GLU B O 1
ATOM 2989 N N . ALA B 1 130 ? -41.290 -21.572 24.729 1.00 54.49 136 ALA B N 1
ATOM 2990 C CA . ALA B 1 130 ? -40.752 -20.236 24.982 1.00 52.44 136 ALA B CA 1
ATOM 2991 C C . ALA B 1 130 ? -39.378 -20.313 25.648 1.00 61.81 136 ALA B C 1
ATOM 2992 O O . ALA B 1 130 ? -39.174 -21.064 26.617 1.00 57.54 136 ALA B O 1
ATOM 2994 N N . HIS B 1 131 ? -38.431 -19.550 25.111 1.00 52.94 137 HIS B N 1
ATOM 2995 C CA . HIS B 1 131 ? -37.120 -19.449 25.724 1.00 56.18 137 HIS B CA 1
ATOM 2996 C C . HIS B 1 131 ? -37.292 -18.850 27.128 1.00 56.01 137 HIS B C 1
ATOM 2997 O O . HIS B 1 131 ? -38.160 -17.983 27.326 1.00 52.53 137 HIS B O 1
ATOM 3004 N N . PRO B 1 132 ? -36.484 -19.314 28.104 1.00 55.65 138 PRO B N 1
ATOM 3005 C CA . PRO B 1 132 ? -36.676 -18.875 29.504 1.00 55.55 138 PRO B CA 1
ATOM 3006 C C . PRO B 1 132 ? -36.795 -17.356 29.658 1.00 52.24 138 PRO B C 1
ATOM 3007 O O . PRO B 1 132 ? -37.713 -16.886 30.335 1.00 50.19 138 PRO B O 1
ATOM 3011 N N . TRP B 1 133 ? -35.919 -16.603 28.995 1.00 52.53 139 TRP B N 1
ATOM 3012 C CA . TRP B 1 133 ? -35.987 -15.140 29.035 1.00 53.86 139 TRP B CA 1
ATOM 3013 C C . TRP B 1 133 ? -37.326 -14.634 28.481 1.00 56.55 139 TRP B C 1
ATOM 3014 O O . TRP B 1 133 ? -37.928 -13.677 29.022 1.00 55.65 139 TRP B O 1
ATOM 3025 N N . ILE B 1 134 ? -37.779 -15.261 27.385 1.00 54.57 140 ILE B N 1
ATOM 3026 C CA . ILE B 1 134 ? -39.031 -14.849 26.759 1.00 53.92 140 ILE B CA 1
ATOM 3027 C C . ILE B 1 134 ? -40.189 -15.141 27.691 1.00 52.57 140 ILE B C 1
ATOM 3028 O O . ILE B 1 134 ? -41.060 -14.296 27.884 1.00 56.03 140 ILE B O 1
ATOM 3033 N N . GLU B 1 135 ? -40.197 -16.323 28.293 1.00 52.67 141 GLU B N 1
ATOM 3034 C CA . GLU B 1 135 ? -41.259 -16.639 29.237 1.00 59.94 141 GLU B CA 1
ATOM 3035 C C . GLU B 1 135 ? -41.222 -15.750 30.501 1.00 59.84 141 GLU B C 1
ATOM 3036 O O . GLU B 1 135 ? -42.267 -15.510 31.117 1.00 61.17 141 GLU B O 1
ATOM 3042 N N . ASN B 1 136 ? -40.041 -15.257 30.875 1.00 54.55 142 ASN B N 1
ATOM 3043 C CA . ASN B 1 136 ? -39.955 -14.261 31.953 1.00 60.04 142 ASN B CA 1
ATOM 3044 C C . ASN B 1 136 ? -40.667 -12.997 31.553 1.00 59.00 142 ASN B C 1
ATOM 3045 O O . ASN B 1 136 ? -41.417 -12.420 32.349 1.00 63.29 142 ASN B O 1
ATOM 3050 N N . VAL B 1 137 ? -40.422 -12.555 30.322 1.00 59.04 143 VAL B N 1
ATOM 3051 C CA . VAL B 1 137 ? -41.104 -11.363 29.832 1.00 56.98 143 VAL B CA 1
ATOM 3052 C C . VAL B 1 137 ? -42.613 -11.574 29.799 1.00 58.14 143 VAL B C 1
ATOM 3053 O O . VAL B 1 137 ? -43.391 -10.688 30.163 1.00 57.29 143 VAL B O 1
ATOM 3057 N N . LEU B 1 138 ? -43.029 -12.755 29.360 1.00 59.44 144 LEU B N 1
ATOM 3058 C CA . LEU B 1 138 ? -44.451 -13.012 29.177 1.00 59.20 144 LEU B CA 1
ATOM 3059 C C . LEU B 1 138 ? -45.158 -13.034 30.535 1.00 61.42 144 LEU B C 1
ATOM 3060 O O . LEU B 1 138 ? -46.190 -12.373 30.723 1.00 60.54 144 LEU B O 1
ATOM 3065 N N . GLU B 1 139 ? -44.573 -13.750 31.490 1.00 61.91 145 GLU B N 1
ATOM 3066 C CA . GLU B 1 139 ? -45.141 -13.813 32.841 1.00 66.89 145 GLU B CA 1
ATOM 3067 C C . GLU B 1 139 ? -45.192 -12.425 33.486 1.00 62.98 145 GLU B C 1
ATOM 3068 O O . GLU B 1 139 ? -46.200 -12.053 34.109 1.00 64.56 145 GLU B O 1
ATOM 3074 N N . ALA B 1 140 ? -44.122 -11.655 33.313 1.00 58.66 146 ALA B N 1
ATOM 3075 C CA . ALA B 1 140 ? -44.110 -10.271 33.785 1.00 60.53 146 ALA B CA 1
ATOM 3076 C C . ALA B 1 140 ? -45.259 -9.453 33.188 1.00 67.33 146 ALA B C 1
ATOM 3077 O O . ALA B 1 140 ? -45.948 -8.714 33.912 1.00 68.40 146 ALA B O 1
ATOM 3079 N N . ILE B 1 141 ? -45.468 -9.587 31.876 1.00 58.61 147 ILE B N 1
ATOM 3080 C CA . ILE B 1 141 ? -46.517 -8.840 31.185 1.00 60.58 147 ILE B CA 1
ATOM 3081 C C . ILE B 1 141 ? -47.907 -9.214 31.692 1.00 61.14 147 ILE B C 1
ATOM 3082 O O . ILE B 1 141 ? -48.765 -8.345 31.889 1.00 59.98 147 ILE B O 1
ATOM 3087 N N . GLU B 1 142 ? -48.142 -10.505 31.888 1.00 61.48 148 GLU B N 1
ATOM 3088 C CA . GLU B 1 142 ? -49.444 -10.937 32.378 1.00 64.72 148 GLU B CA 1
ATOM 3089 C C . GLU B 1 142 ? -49.673 -10.514 33.850 1.00 69.98 148 GLU B C 1
ATOM 3090 O O . GLU B 1 142 ? -50.814 -10.288 34.262 1.00 70.37 148 GLU B O 1
ATOM 3096 N N . ASN B 1 143 ? -48.614 -10.436 34.653 1.00 66.76 149 ASN B N 1
ATOM 3097 C CA . ASN B 1 143 ? -48.790 -9.967 36.030 1.00 68.89 149 ASN B CA 1
ATOM 3098 C C . ASN B 1 143 ? -49.270 -8.523 36.107 1.00 69.20 149 ASN B C 1
ATOM 3099 O O . ASN B 1 143 ? -50.038 -8.168 36.993 1.00 69.97 149 ASN B O 1
ATOM 3104 N N . LEU B 1 144 ? -48.865 -7.713 35.133 1.00 70.06 150 LEU B N 1
ATOM 3105 C CA . LEU B 1 144 ? -49.192 -6.290 35.110 1.00 67.77 150 LEU B CA 1
ATOM 3106 C C . LEU B 1 144 ? -50.667 -6.022 34.854 1.00 70.25 150 LEU B C 1
ATOM 3107 O O . LEU B 1 144 ? -51.100 -4.874 34.896 1.00 68.07 150 LEU B O 1
ATOM 3112 N N . GLY B 1 145 ? -51.443 -7.079 34.631 1.00 71.10 151 GLY B N 1
ATOM 3113 C CA . GLY B 1 145 ? -52.803 -6.919 34.153 1.00 72.88 151 GLY B CA 1
ATOM 3114 C C . GLY B 1 145 ? -53.051 -7.188 32.677 1.00 68.90 151 GLY B C 1
ATOM 3115 O O . GLY B 1 145 ? -53.920 -6.564 32.077 1.00 70.86 151 GLY B O 1
ATOM 3116 N N . PHE B 1 146 ? -52.269 -8.082 32.076 1.00 67.15 152 PHE B N 1
ATOM 3117 C CA . PHE B 1 146 ? -52.547 -8.533 30.705 1.00 67.13 152 PHE B CA 1
ATOM 3118 C C . PHE B 1 146 ? -52.800 -10.041 30.570 1.00 64.93 152 PHE B C 1
ATOM 3119 O O . PHE B 1 146 ? -52.487 -10.833 31.451 1.00 65.91 152 PHE B O 1
ATOM 3127 N N . ARG B 1 147 ? -53.389 -10.418 29.444 1.00 65.58 153 ARG B N 1
ATOM 3128 C CA . ARG B 1 147 ? -53.557 -11.822 29.080 1.00 67.27 153 ARG B CA 1
ATOM 3129 C C . ARG B 1 147 ? -53.163 -12.099 27.625 1.00 61.84 153 ARG B C 1
ATOM 3130 O O . ARG B 1 147 ? -53.546 -11.337 26.739 1.00 56.34 153 ARG B O 1
ATOM 3138 N N . LEU B 1 148 ? -52.397 -13.165 27.376 1.00 63.89 154 LEU B N 1
ATOM 3139 C CA . LEU B 1 148 ? -52.012 -13.476 25.990 1.00 60.51 154 LEU B CA 1
ATOM 3140 C C . LEU B 1 148 ? -53.207 -13.978 25.200 1.00 57.65 154 LEU B C 1
ATOM 3141 O O . LEU B 1 148 ? -53.772 -15.017 25.507 1.00 61.56 154 LEU B O 1
ATOM 3146 N N . ASN B 1 149 ? -53.520 -13.274 24.125 1.00 56.84 155 ASN B N 1
ATOM 3147 C CA . ASN B 1 149 ? -54.707 -13.528 23.318 1.00 61.66 155 ASN B CA 1
ATOM 3148 C C . ASN B 1 149 ? -54.367 -14.316 22.058 1.00 65.76 155 ASN B C 1
ATOM 3149 O O . ASN B 1 149 ? -55.001 -15.334 21.749 1.00 63.31 155 ASN B O 1
ATOM 3154 N N . GLU B 1 150 ? -53.417 -13.789 21.293 1.00 61.70 156 GLU B N 1
ATOM 3155 C CA . GLU B 1 150 ? -53.026 -14.449 20.058 1.00 64.25 156 GLU B CA 1
ATOM 3156 C C . GLU B 1 150 ? -51.518 -14.420 19.881 1.00 62.67 156 GLU B C 1
ATOM 3157 O O . GLU B 1 150 ? -50.839 -13.575 20.441 1.00 59.99 156 GLU B O 1
ATOM 3163 N N . ALA B 1 151 ? -50.989 -15.362 19.121 1.00 63.61 157 ALA B N 1
ATOM 3164 C CA . ALA B 1 151 ? -49.612 -15.276 18.685 1.00 58.28 157 ALA B CA 1
ATOM 3165 C C . ALA B 1 151 ? -49.594 -15.855 17.292 1.00 65.20 157 ALA B C 1
ATOM 3166 O O . ALA B 1 151 ? -50.072 -16.966 17.071 1.00 72.31 157 ALA B O 1
ATOM 3168 N N . ASP B 1 152 ? -49.046 -15.131 16.337 1.00 56.33 158 ASP B N 1
ATOM 3169 C CA . ASP B 1 152 ? -48.956 -15.748 15.022 1.00 59.65 158 ASP B CA 1
ATOM 3170 C C . ASP B 1 152 ? -47.798 -15.150 14.295 1.00 51.04 158 ASP B C 1
ATOM 3171 O O . ASP B 1 152 ? -47.324 -14.078 14.653 1.00 55.02 158 ASP B O 1
ATOM 3176 N N . CYS B 1 153 ? -47.344 -15.850 13.271 1.00 53.31 159 CYS B N 1
ATOM 3177 C CA . CYS B 1 153 ? -46.249 -15.363 12.448 1.00 53.31 159 CYS B CA 1
ATOM 3178 C C . CYS B 1 153 ? -46.805 -14.506 11.329 1.00 51.88 159 CYS B C 1
ATOM 3179 O O . CYS B 1 153 ? -47.666 -14.934 10.575 1.00 49.93 159 CYS B O 1
ATOM 3182 N N . GLU B 1 154 ? -46.319 -13.273 11.291 1.00 51.80 160 GLU B N 1
ATOM 3183 C CA . GLU B 1 154 ? -46.805 -12.219 10.427 1.00 51.34 160 GLU B CA 1
ATOM 3184 C C . GLU B 1 154 ? -45.686 -11.728 9.533 1.00 54.12 160 GLU B C 1
ATOM 3185 O O . GLU B 1 154 ? -44.532 -11.626 9.957 1.00 55.31 160 GLU B O 1
ATOM 3191 N N . GLN B 1 155 ? -46.054 -11.430 8.297 1.00 53.68 161 GLN B N 1
ATOM 3192 C CA . GLN B 1 155 ? -45.187 -10.829 7.299 1.00 53.08 161 GLN B CA 1
ATOM 3193 C C . GLN B 1 155 ? -44.523 -9.584 7.878 1.00 49.60 161 GLN B C 1
ATOM 3194 O O . GLN B 1 155 ? -45.209 -8.727 8.454 1.00 50.04 161 GLN B O 1
ATOM 3200 N N . ALA B 1 156 ? -43.200 -9.495 7.764 1.00 49.83 162 ALA B N 1
ATOM 3201 C CA . ALA B 1 156 ? -42.474 -8.362 8.344 1.00 49.49 162 ALA B CA 1
ATOM 3202 C C . ALA B 1 156 ? -41.287 -7.887 7.506 1.00 52.98 162 ALA B C 1
ATOM 3203 O O . ALA B 1 156 ? -40.149 -7.900 7.991 1.00 52.27 162 ALA B O 1
ATOM 3205 N N . PRO B 1 157 ? -41.540 -7.435 6.264 1.00 52.80 163 PRO B N 1
ATOM 3206 C CA . PRO B 1 157 ? -40.440 -6.923 5.430 1.00 53.23 163 PRO B CA 1
ATOM 3207 C C . PRO B 1 157 ? -39.769 -5.690 6.022 1.00 53.52 163 PRO B C 1
ATOM 3208 O O . PRO B 1 157 ? -38.585 -5.485 5.788 1.00 55.63 163 PRO B O 1
ATOM 3212 N N . TYR B 1 158 ? -40.515 -4.899 6.786 1.00 57.35 164 TYR B N 1
ATOM 3213 C CA . TYR B 1 158 ? -39.998 -3.666 7.384 1.00 59.08 164 TYR B CA 1
ATOM 3214 C C . TYR B 1 158 ? -38.738 -3.875 8.236 1.00 58.25 164 TYR B C 1
ATOM 3215 O O . TYR B 1 158 ? -37.836 -3.027 8.226 1.00 56.14 164 TYR B O 1
ATOM 3224 N N . PHE B 1 159 ? -38.658 -5.006 8.935 1.00 55.94 165 PHE B N 1
ATOM 3225 C CA . PHE B 1 159 ? -37.535 -5.250 9.850 1.00 51.69 165 PHE B CA 1
ATOM 3226 C C . PHE B 1 159 ? -36.321 -5.867 9.197 1.00 53.94 165 PHE B C 1
ATOM 3227 O O . PHE B 1 159 ? -35.268 -5.931 9.831 1.00 52.99 165 PHE B O 1
ATOM 3235 N N . GLN B 1 160 ? -36.467 -6.315 7.943 1.00 56.47 166 GLN B N 1
ATOM 3236 C CA . GLN B 1 160 ? -35.340 -6.854 7.158 1.00 56.81 166 GLN B CA 1
ATOM 3237 C C . GLN B 1 160 ? -34.522 -7.878 7.960 1.00 57.50 166 GLN B C 1
ATOM 3238 O O . GLN B 1 160 ? -33.289 -7.833 7.977 1.00 56.83 166 GLN B O 1
ATOM 3244 N N . ARG B 1 161 ? -35.241 -8.804 8.593 1.00 53.91 167 ARG B N 1
ATOM 3245 C CA . ARG B 1 161 ? -34.683 -9.850 9.437 1.00 51.49 167 ARG B CA 1
ATOM 3246 C C . ARG B 1 161 ? -34.146 -11.017 8.611 1.00 54.59 167 ARG B C 1
ATOM 3247 O O . ARG B 1 161 ? -34.269 -11.025 7.370 1.00 52.29 167 ARG B O 1
ATOM 3255 N N . ARG B 1 162 ? -33.576 -12.018 9.279 1.00 50.49 168 ARG B N 1
ATOM 3256 C CA . ARG B 1 162 ? -33.155 -13.229 8.572 1.00 52.82 168 ARG B CA 1
ATOM 3257 C C . ARG B 1 162 ? -34.372 -13.913 7.950 1.00 56.63 168 ARG B C 1
ATOM 3258 O O . ARG B 1 162 ? -34.337 -14.338 6.793 1.00 53.76 168 ARG B O 1
ATOM 3266 N N . LEU B 1 163 ? -35.441 -14.054 8.738 1.00 48.62 169 LEU B N 1
ATOM 3267 C CA . LEU B 1 163 ? -36.690 -14.601 8.216 1.00 49.24 169 LEU B CA 1
ATOM 3268 C C . LEU B 1 163 ? -37.618 -13.476 7.732 1.00 51.58 169 LEU B C 1
ATOM 3269 O O . LEU B 1 163 ? -37.496 -12.336 8.189 1.00 51.83 169 LEU B O 1
ATOM 3274 N N . PRO B 1 164 ? -38.509 -13.783 6.762 1.00 46.65 170 PRO B N 1
ATOM 3275 C CA . PRO B 1 164 ? -39.500 -12.844 6.211 1.00 49.97 170 PRO B CA 1
ATOM 3276 C C . PRO B 1 164 ? -40.642 -12.510 7.188 1.00 50.15 170 PRO B C 1
ATOM 3277 O O . PRO B 1 164 ? -41.459 -11.643 6.891 1.00 52.59 170 PRO B O 1
ATOM 3281 N N . PHE B 1 165 ? -40.751 -13.242 8.286 1.00 49.47 171 PHE B N 1
ATOM 3282 C CA . PHE B 1 165 ? -41.831 -13.026 9.243 1.00 49.76 171 PHE B CA 1
ATOM 3283 C C . PHE B 1 165 ? -41.289 -12.758 10.650 1.00 52.37 171 PHE B C 1
ATOM 3284 O O . PHE B 1 165 ? -40.131 -13.080 10.947 1.00 48.29 171 PHE B O 1
ATOM 3292 N N . VAL B 1 166 ? -42.140 -12.218 11.523 1.00 50.44 172 VAL B N 1
ATOM 3293 C CA . VAL B 1 166 ? -41.848 -12.206 12.956 1.00 54.03 172 VAL B CA 1
ATOM 3294 C C . VAL B 1 166 ? -43.049 -12.781 13.680 1.00 51.86 172 VAL B C 1
ATOM 3295 O O . VAL B 1 166 ? -44.157 -12.771 13.157 1.00 52.44 172 VAL B O 1
ATOM 3299 N N . GLN B 1 167 ? -42.819 -13.306 14.875 1.00 50.58 173 GLN B N 1
ATOM 3300 C CA . GLN B 1 167 ? -43.897 -13.803 15.698 1.00 49.44 173 GLN B CA 1
ATOM 3301 C C . GLN B 1 167 ? -44.464 -12.678 16.546 1.00 52.88 173 GLN B C 1
ATOM 3302 O O . GLN B 1 167 ? -43.785 -12.120 17.411 1.00 55.62 173 GLN B O 1
ATOM 3308 N N . GLU B 1 168 ? -45.735 -12.384 16.318 1.00 53.14 174 GLU B N 1
ATOM 3309 C CA . GLU B 1 168 ? -46.408 -11.297 16.989 1.00 53.27 174 GLU B CA 1
ATOM 3310 C C . GLU B 1 168 ? -47.295 -11.808 18.134 1.00 54.89 174 GLU B C 1
ATOM 3311 O O . GLU B 1 168 ? -48.274 -12.559 17.924 1.00 54.38 174 GLU B O 1
ATOM 3317 N N . PHE B 1 169 ? -46.928 -11.390 19.349 1.00 53.94 175 PHE B N 1
ATOM 3318 C CA . PHE B 1 169 ? -47.691 -11.729 20.554 1.00 52.55 175 PHE B CA 1
ATOM 3319 C C . PHE B 1 169 ? -48.645 -10.597 20.807 1.00 53.60 175 PHE B C 1
ATOM 3320 O O . PHE B 1 169 ? -48.251 -9.439 20.888 1.00 58.27 175 PHE B O 1
ATOM 3328 N N . GLU B 1 170 ? -49.920 -10.940 20.850 1.00 53.07 176 GLU B N 1
ATOM 3329 C CA . GLU B 1 170 ? -50.970 -9.973 21.076 1.00 58.58 176 GLU B CA 1
ATOM 3330 C C . GLU B 1 170 ? -51.641 -10.285 22.404 1.00 57.34 176 GLU B C 1
ATOM 3331 O O . GLU B 1 170 ? -52.209 -11.372 22.602 1.00 59.93 176 GLU B O 1
ATOM 3337 N N . PHE B 1 171 ? -51.547 -9.309 23.303 1.00 60.42 177 PHE B N 1
ATOM 3338 C CA . PHE B 1 171 ? -52.072 -9.372 24.665 1.00 59.82 177 PHE B CA 1
ATOM 3339 C C . PHE B 1 171 ? -53.311 -8.490 24.801 1.00 61.75 177 PHE B C 1
ATOM 3340 O O . PHE B 1 171 ? -53.389 -7.418 24.184 1.00 62.11 177 PHE B O 1
ATOM 3348 N N . VAL B 1 172 ? -54.246 -8.902 25.655 1.00 61.72 178 VAL B N 1
ATOM 3349 C CA . VAL B 1 172 ? -55.433 -8.086 25.940 1.00 67.07 178 VAL B CA 1
ATOM 3350 C C . VAL B 1 172 ? -55.433 -7.671 27.419 1.00 66.04 178 VAL B C 1
ATOM 3351 O O . VAL B 1 172 ? -55.141 -8.490 28.306 1.00 61.44 178 VAL B O 1
ATOM 3355 N N . PRO B 1 173 ? -55.791 -6.405 27.690 1.00 68.52 179 PRO B N 1
ATOM 3356 C CA . PRO B 1 173 ? -55.741 -5.942 29.084 1.00 68.95 179 PRO B CA 1
ATOM 3357 C C . PRO B 1 173 ? -56.801 -6.609 29.962 1.00 70.29 179 PRO B C 1
ATOM 3358 O O . PRO B 1 173 ? -57.971 -6.635 29.570 1.00 68.50 179 PRO B O 1
ATOM 3362 N N . THR B 1 174 ? -56.375 -7.155 31.106 1.00 68.98 180 THR B N 1
ATOM 3363 C CA . THR B 1 174 ? -57.266 -7.751 32.111 1.00 72.58 180 THR B CA 1
ATOM 3364 C C . THR B 1 174 ? -57.545 -6.852 33.331 1.00 78.83 180 THR B C 1
ATOM 3365 O O . THR B 1 174 ? -58.300 -7.224 34.235 1.00 80.90 180 THR B O 1
ATOM 3369 N N . SER B 1 175 ? -56.921 -5.682 33.364 1.00 80.46 181 SER B N 1
ATOM 3370 C CA . SER B 1 175 ? -57.131 -4.746 34.454 1.00 74.27 181 SER B CA 1
ATOM 3371 C C . SER B 1 175 ? -57.791 -3.484 33.915 1.00 79.78 181 SER B C 1
ATOM 3372 O O . SER B 1 175 ? -57.609 -3.145 32.741 1.00 82.51 181 SER B O 1
ATOM 3375 N N . GLY B 1 176 ? -58.543 -2.792 34.771 1.00 77.98 182 GLY B N 1
ATOM 3376 C CA . GLY B 1 176 ? -59.202 -1.541 34.418 1.00 75.48 182 GLY B CA 1
ATOM 3377 C C . GLY B 1 176 ? -58.270 -0.452 33.909 1.00 76.05 182 GLY B C 1
ATOM 3378 O O . GLY B 1 176 ? -58.616 0.309 32.989 1.00 78.66 182 GLY B O 1
ATOM 3379 N N . TYR B 1 177 ? -57.087 -0.370 34.515 1.00 76.67 183 TYR B N 1
ATOM 3380 C CA . TYR B 1 177 ? -56.087 0.638 34.152 1.00 81.14 183 TYR B CA 1
ATOM 3381 C C . TYR B 1 177 ? -55.624 0.511 32.691 1.00 82.40 183 TYR B C 1
ATOM 3382 O O . TYR B 1 177 ? -55.647 1.483 31.914 1.00 83.48 183 TYR B O 1
ATOM 3391 N N . TYR B 1 178 ? -55.230 -0.702 32.323 1.00 80.85 184 TYR B N 1
ATOM 3392 C CA . TYR B 1 178 ? -54.709 -0.970 30.991 1.00 77.87 184 TYR B CA 1
ATOM 3393 C C . TYR B 1 178 ? -55.839 -1.050 29.963 1.00 79.56 184 TYR B C 1
ATOM 3394 O O . TYR B 1 178 ? -55.628 -0.726 28.788 1.00 77.34 184 TYR B O 1
ATOM 3403 N N . ARG B 1 179 ? -57.031 -1.475 30.395 1.00 77.34 185 ARG B N 1
ATOM 3404 C CA . ARG B 1 179 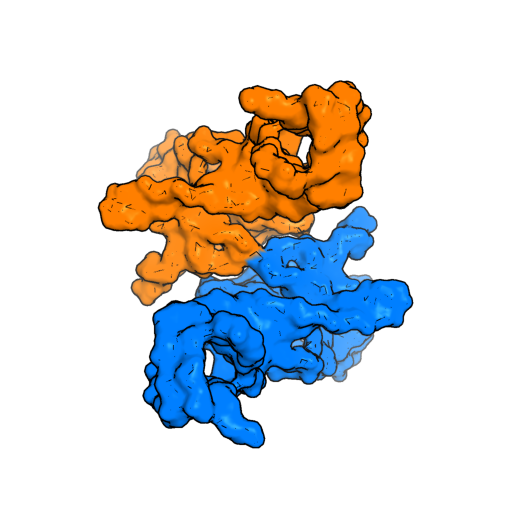? -58.217 -1.367 29.538 1.00 80.16 185 ARG B CA 1
ATOM 3405 C C . ARG B 1 179 ? -58.415 0.080 29.142 1.00 80.93 185 ARG B C 1
ATOM 3406 O O . ARG B 1 179 ? -58.790 0.386 28.002 1.00 75.18 185 ARG B O 1
ATOM 3414 N N . GLN B 1 180 ? -58.209 0.972 30.106 1.00 82.10 186 GLN B N 1
ATOM 3415 C CA . GLN B 1 180 ? -58.325 2.387 29.799 1.00 84.64 186 GLN B CA 1
ATOM 3416 C C . GLN B 1 180 ? -57.190 2.884 28.903 1.00 80.72 186 GLN B C 1
ATOM 3417 O O . GLN B 1 180 ? -57.402 3.733 28.035 1.00 80.98 186 GLN B O 1
ATOM 3423 N N . MET B 1 181 ? -55.990 2.348 29.106 1.00 80.23 187 MET B N 1
ATOM 3424 C CA . MET B 1 181 ? -54.834 2.793 28.325 1.00 78.73 187 MET B CA 1
ATOM 3425 C C . MET B 1 181 ? -54.861 2.390 26.847 1.00 78.47 187 MET B C 1
ATOM 3426 O O . MET B 1 181 ? -54.447 3.168 25.985 1.00 81.99 187 MET B O 1
ATOM 3431 N N . LEU B 1 182 ? -55.315 1.175 26.552 1.00 77.30 188 LEU B N 1
ATOM 3432 C CA . LEU B 1 182 ? -55.201 0.637 25.197 1.00 71.69 188 LEU B CA 1
ATOM 3433 C C . LEU B 1 182 ? -56.257 -0.422 24.946 1.00 72.06 188 LEU B C 1
ATOM 3434 O O . LEU B 1 182 ? -56.803 -0.998 25.886 1.00 68.82 188 LEU B O 1
ATOM 3439 N N . ASP B 1 183 ? -56.545 -0.687 23.676 1.00 67.80 189 ASP B N 1
ATOM 3440 C CA . ASP B 1 183 ? -57.424 -1.795 23.352 1.00 64.98 189 ASP B CA 1
ATOM 3441 C C . ASP B 1 183 ? -56.667 -3.120 23.324 1.00 68.01 189 ASP B C 1
ATOM 3442 O O . ASP B 1 183 ? -57.211 -4.143 23.728 1.00 70.02 189 ASP B O 1
ATOM 3447 N N . GLU B 1 184 ? -55.428 -3.115 22.834 1.00 68.66 190 GLU B N 1
ATOM 3448 C CA . GLU B 1 184 ? -54.548 -4.279 23.015 1.00 65.52 190 GLU B CA 1
ATOM 3449 C C . GLU B 1 184 ? -53.066 -3.949 22.851 1.00 64.08 190 GLU B C 1
ATOM 3450 O O . GLU B 1 184 ? -52.697 -2.907 22.299 1.00 64.86 190 GLU B O 1
ATOM 3456 N N . LEU B 1 185 ? -52.230 -4.849 23.368 1.00 62.42 191 LEU B N 1
ATOM 3457 C CA . LEU B 1 185 ? -50.777 -4.695 23.356 1.00 59.14 191 LEU B CA 1
ATOM 3458 C C . LEU B 1 185 ? -50.115 -5.703 22.400 1.00 62.48 191 LEU B C 1
ATOM 3459 O O . LEU B 1 185 ? -50.562 -6.847 22.316 1.00 58.37 191 LEU B O 1
ATOM 3464 N N . GLU B 1 186 ? -49.079 -5.280 21.669 1.00 56.84 192 GLU B N 1
ATOM 3465 C CA . GLU B 1 186 ? -48.345 -6.178 20.761 1.00 58.38 192 GLU B CA 1
ATOM 3466 C C . GLU B 1 186 ? -46.843 -6.178 21.051 1.00 58.53 192 GLU B C 1
ATOM 3467 O O . GLU B 1 186 ? -46.232 -5.117 21.198 1.00 59.53 192 GLU B O 1
ATOM 3473 N N . LEU B 1 187 ? -46.275 -7.380 21.144 1.00 56.94 193 LEU B N 1
ATOM 3474 C CA . LEU B 1 187 ? -44.847 -7.600 21.381 1.00 56.78 193 LEU B CA 1
ATOM 3475 C C . LEU B 1 187 ? -44.209 -8.474 20.293 1.00 52.94 193 LEU B C 1
ATOM 3476 O O . LEU B 1 187 ? -44.789 -9.467 19.854 1.00 53.44 193 LEU B O 1
ATOM 3481 N N . ILE B 1 188 ? -43.008 -8.098 19.874 1.00 57.31 194 ILE B N 1
ATOM 3482 C CA . ILE B 1 188 ? -42.170 -8.960 19.046 1.00 56.06 194 ILE B CA 1
ATOM 3483 C C . ILE B 1 188 ? -40.879 -9.250 19.782 1.00 51.31 194 ILE B C 1
ATOM 3484 O O . ILE B 1 188 ? -40.214 -8.320 20.225 1.00 56.00 194 ILE B O 1
ATOM 3489 N N . PHE B 1 189 ? -40.531 -10.526 19.915 1.00 47.13 195 PHE B N 1
ATOM 3490 C CA . PHE B 1 189 ? -39.259 -10.904 20.506 1.00 46.90 195 PHE B CA 1
ATOM 3491 C C . PHE B 1 189 ? -38.217 -11.221 19.449 1.00 55.70 195 PHE B C 1
ATOM 3492 O O . PHE B 1 189 ? -38.455 -12.022 18.522 1.00 52.48 195 PHE B O 1
ATOM 3500 N N . LEU B 1 190 ? -37.077 -10.547 19.569 1.00 55.71 196 LEU B N 1
ATOM 3501 C CA . LEU B 1 190 ? -35.902 -10.861 18.783 1.00 51.41 196 LEU B CA 1
ATOM 3502 C C . LEU B 1 190 ? -34.817 -11.370 19.708 1.00 51.42 196 LEU B C 1
ATOM 3503 O O . LEU B 1 190 ? -34.095 -10.585 20.315 1.00 52.72 196 LEU B O 1
ATOM 3508 N N . LEU B 1 191 ? -34.623 -12.680 19.702 1.00 50.12 197 LEU B N 1
ATOM 3509 C CA . LEU B 1 191 ? -33.726 -13.356 20.631 1.00 52.04 197 LEU B CA 1
ATOM 3510 C C . LEU B 1 191 ? -32.321 -13.464 20.029 1.00 55.30 197 LEU B C 1
ATOM 3511 O O . LEU B 1 191 ? -32.178 -13.832 18.864 1.00 52.69 197 LEU B O 1
ATOM 3516 N N . ASP B 1 192 ? -31.289 -13.098 20.784 1.00 53.48 198 ASP B N 1
ATOM 3517 C CA . ASP B 1 192 ? -29.915 -13.351 20.339 1.00 53.32 198 ASP B CA 1
ATOM 3518 C C . ASP B 1 192 ? -29.169 -14.021 21.508 1.00 58.44 198 ASP B C 1
ATOM 3519 O O . ASP B 1 192 ? -29.759 -14.276 22.567 1.00 55.99 198 ASP B O 1
ATOM 3524 N N . GLU B 1 193 ? -27.877 -14.288 21.341 1.00 56.62 199 GLU B N 1
ATOM 3525 C CA . GLU B 1 193 ? -27.130 -15.034 22.358 1.00 60.51 199 GLU B CA 1
ATOM 3526 C C . GLU B 1 193 ? -26.943 -14.266 23.667 1.00 59.10 199 GLU B C 1
ATOM 3527 O O . GLU B 1 193 ? -26.877 -14.862 24.741 1.00 58.63 199 GLU B O 1
ATOM 3533 N N . ASP B 1 194 ? -26.832 -12.946 23.560 1.00 61.29 200 ASP B N 1
ATOM 3534 C CA . ASP B 1 194 ? -26.540 -12.084 24.707 1.00 63.74 200 ASP B CA 1
ATOM 3535 C C . ASP B 1 194 ? -27.740 -11.389 25.341 1.00 63.90 200 ASP B C 1
ATOM 3536 O O . ASP B 1 194 ? -27.600 -10.603 26.276 1.00 67.51 200 ASP B O 1
ATOM 3541 N N . GLY B 1 195 ? -28.919 -11.644 24.811 1.00 61.63 201 GLY B N 1
ATOM 3542 C CA . GLY B 1 195 ? -30.083 -10.953 25.299 1.00 62.77 201 GLY B CA 1
ATOM 3543 C C . GLY B 1 195 ? -31.253 -11.034 24.350 1.00 62.10 201 GLY B C 1
ATOM 3544 O O . GLY B 1 195 ? -31.367 -11.933 23.504 1.00 58.68 201 GLY B O 1
ATOM 3545 N N . LEU B 1 196 ? -32.126 -10.056 24.499 1.00 61.41 202 LEU B N 1
ATOM 3546 C CA . LEU B 1 196 ? -33.417 -10.094 23.865 1.00 65.83 202 LEU B CA 1
ATOM 3547 C C . LEU B 1 196 ? -33.814 -8.675 23.490 1.00 67.35 202 LEU B C 1
ATOM 3548 O O . LEU B 1 196 ? -33.704 -7.766 24.312 1.00 67.02 202 LEU B O 1
ATOM 3553 N N . GLU B 1 197 ? -34.302 -8.478 22.274 1.00 60.76 203 GLU B N 1
ATOM 3554 C CA . GLU B 1 197 ? -34.825 -7.177 21.890 1.00 61.43 203 GLU B CA 1
ATOM 3555 C C . GLU B 1 197 ? -36.355 -7.286 21.809 1.00 62.41 203 GLU B C 1
ATOM 3556 O O . GLU B 1 197 ? -36.884 -8.276 21.302 1.00 55.28 203 GLU B O 1
ATOM 3562 N N . ILE B 1 198 ? -37.065 -6.303 22.358 1.00 64.53 204 ILE B N 1
ATOM 3563 C CA . ILE B 1 198 ? -38.522 -6.286 22.309 1.00 59.94 204 ILE B CA 1
ATOM 3564 C C . ILE B 1 198 ? -39.040 -5.102 21.530 1.00 63.35 204 ILE B C 1
ATOM 3565 O O . ILE B 1 198 ? -38.663 -3.961 21.805 1.00 64.94 204 ILE B O 1
ATOM 3570 N N . ILE B 1 199 ? -39.928 -5.377 20.578 1.00 58.62 205 ILE B N 1
ATOM 3571 C CA . ILE B 1 199 ? -40.621 -4.325 19.861 1.00 55.60 205 ILE B CA 1
ATOM 3572 C C . ILE B 1 199 ? -42.024 -4.228 20.431 1.00 57.57 205 ILE B C 1
ATOM 3573 O O . ILE B 1 199 ? -42.699 -5.249 20.604 1.00 58.32 205 ILE B O 1
ATOM 3578 N N . PHE B 1 200 ? -42.420 -3.008 20.797 1.00 61.02 206 PHE B N 1
ATOM 3579 C CA . PHE B 1 200 ? -43.711 -2.733 21.442 1.00 60.59 206 PHE B CA 1
ATOM 3580 C C . PHE B 1 200 ? -44.604 -1.939 20.526 1.00 61.41 206 PHE B C 1
ATOM 3581 O O . PHE B 1 200 ? -44.146 -0.974 19.917 1.00 65.45 206 PHE B O 1
ATOM 3589 N N . GLU B 1 201 ? -45.886 -2.288 20.476 1.00 58.33 207 GLU B N 1
ATOM 3590 C CA . GLU B 1 201 ? -46.834 -1.476 19.733 1.00 60.85 207 GLU B CA 1
ATOM 3591 C C . GLU B 1 201 ? -48.203 -1.602 20.398 1.00 64.12 207 GLU B C 1
ATOM 3592 O O . GLU B 1 201 ? -48.449 -2.554 21.144 1.00 62.34 207 GLU B O 1
ATOM 3598 N N . VAL B 1 202 ? -49.093 -0.640 20.183 1.00 65.39 208 VAL B N 1
ATOM 3599 C CA . VAL B 1 202 ? -50.431 -0.779 20.756 1.00 65.81 208 VAL B CA 1
ATOM 3600 C C . VAL B 1 202 ? -51.513 -0.545 19.715 1.00 63.29 208 VAL B C 1
ATOM 3601 O O . VAL B 1 202 ? -51.313 0.164 18.727 1.00 65.11 208 VAL B O 1
ATOM 3605 N N . ASP B 1 203 ? -52.658 -1.175 19.954 1.00 66.28 209 ASP B N 1
ATOM 3606 C CA . ASP B 1 203 ? -53.878 -0.920 19.199 1.00 67.39 209 ASP B CA 1
ATOM 3607 C C . ASP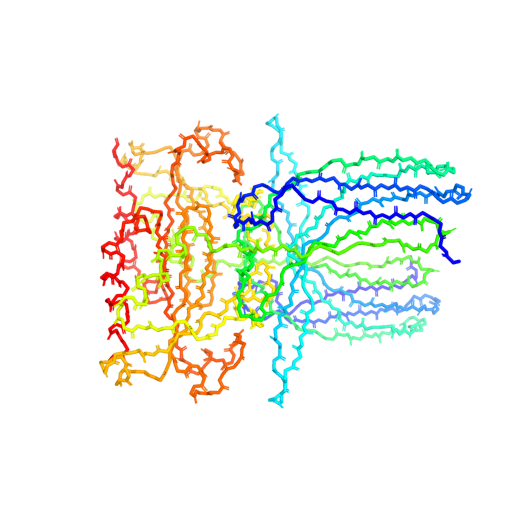 B 1 203 ? -53.711 -1.237 17.716 1.00 66.86 209 ASP B C 1
ATOM 3608 O O . ASP B 1 203 ? -54.315 -0.588 16.863 1.00 66.70 209 ASP B O 1
ATOM 3613 N N . ARG B 1 204 ? -52.888 -2.241 17.419 1.00 64.53 210 ARG B N 1
ATOM 3614 C CA . ARG B 1 204 ? -52.747 -2.712 16.049 1.00 64.35 210 ARG B CA 1
ATOM 3615 C C . ARG B 1 204 ? -54.052 -3.320 15.535 1.00 64.45 210 ARG B C 1
ATOM 3616 O O . ARG B 1 204 ? -54.429 -3.076 14.386 1.00 64.08 210 ARG B O 1
ATOM 3624 N N . ARG B 1 205 ? -54.752 -4.091 16.372 1.00 63.12 211 ARG B N 1
ATOM 3625 C CA . ARG B 1 205 ? -56.011 -4.691 15.921 1.00 64.14 211 ARG B CA 1
ATOM 3626 C C . ARG B 1 205 ? -57.039 -3.613 15.765 1.00 65.06 211 ARG B C 1
ATOM 3627 O O . ARG B 1 205 ? -57.767 -3.577 14.775 1.00 68.15 211 ARG B O 1
ATOM 3635 N N . ALA B 1 206 ? -57.058 -2.709 16.736 1.00 67.21 212 ALA B N 1
ATOM 3636 C CA . ALA B 1 206 ? -57.967 -1.581 16.704 1.00 68.61 212 ALA B CA 1
ATOM 3637 C C . ALA B 1 206 ? -57.806 -0.801 15.403 1.00 63.98 212 ALA B C 1
ATOM 3638 O O . ALA B 1 206 ? -58.790 -0.381 14.797 1.00 59.71 212 ALA B O 1
ATOM 3640 N N . ARG B 1 207 ? -56.560 -0.637 14.974 1.00 60.07 213 ARG B N 1
ATOM 3641 C CA . ARG B 1 207 ? -56.258 0.135 13.776 1.00 64.17 213 ARG B CA 1
ATOM 3642 C C . ARG B 1 207 ? -56.370 -0.722 12.525 1.00 61.83 213 ARG B C 1
ATOM 3643 O O . ARG B 1 207 ? -56.089 -0.255 11.420 1.00 62.73 213 ARG B O 1
ATOM 3651 N N . GLY B 1 208 ? -56.750 -1.985 12.707 1.00 61.35 214 GLY B N 1
ATOM 3652 C CA . GLY B 1 208 ? -56.875 -2.897 11.586 1.00 62.68 214 GLY B CA 1
ATOM 3653 C C . GLY B 1 208 ? -55.555 -3.087 10.846 1.00 63.24 214 GLY B C 1
ATOM 3654 O O . GLY B 1 208 ? -55.540 -3.135 9.606 1.00 66.64 214 GLY B O 1
ATOM 3655 N N . LEU B 1 209 ? -54.448 -3.160 11.594 1.00 62.71 215 LEU B N 1
ATOM 3656 C CA . LEU B 1 209 ? -53.115 -3.355 11.002 1.00 62.37 215 LEU B CA 1
ATOM 3657 C C . LEU B 1 209 ? -52.680 -4.806 11.020 1.00 61.16 215 LEU B C 1
ATOM 3658 O O . LEU B 1 209 ? -52.785 -5.480 12.032 1.00 61.79 215 LEU B O 1
ATOM 3663 N N . ARG B 1 210 ? -52.199 -5.287 9.884 1.00 59.18 216 ARG B N 1
ATOM 3664 C CA . ARG B 1 210 ? -51.662 -6.637 9.802 1.00 63.28 216 ARG B CA 1
ATOM 3665 C C . ARG B 1 210 ? -50.328 -6.627 9.075 1.00 62.69 216 ARG B C 1
ATOM 3666 O O . ARG B 1 210 ? -50.160 -5.924 8.073 1.00 61.28 216 ARG B O 1
ATOM 3674 N N . GLY B 1 211 ? -49.382 -7.409 9.585 1.00 63.33 217 GLY B N 1
ATOM 3675 C CA . GLY B 1 211 ? -48.057 -7.467 8.999 1.00 63.71 217 GLY B CA 1
ATOM 3676 C C . GLY B 1 211 ? -47.246 -6.247 9.375 1.00 57.41 217 GLY B C 1
ATOM 3677 O O . GLY B 1 211 ? -47.775 -5.295 9.949 1.00 56.58 217 GLY B O 1
ATOM 3678 N N . TRP B 1 212 ? -45.953 -6.286 9.090 1.00 48.96 218 TRP B N 1
ATOM 3679 C CA . TRP B 1 212 ? -45.103 -5.167 9.452 1.00 55.37 218 TRP B CA 1
ATOM 3680 C C . TRP B 1 212 ? -44.456 -4.594 8.208 1.00 56.31 218 TRP B C 1
ATOM 3681 O O . TRP B 1 212 ? -43.549 -5.189 7.624 1.00 57.16 218 TRP B O 1
ATOM 3692 N N . LEU B 1 213 ? -44.927 -3.411 7.832 1.00 56.67 219 LEU B N 1
ATOM 3693 C CA . LEU B 1 213 ? -44.611 -2.822 6.541 1.00 62.72 219 LEU B CA 1
ATOM 3694 C C . LEU B 1 213 ? -44.214 -1.353 6.686 1.00 66.80 219 LEU B C 1
ATOM 3695 O O . LEU B 1 213 ? -44.654 -0.664 7.607 1.00 66.46 219 LEU B O 1
ATOM 3700 N N . GLU B 1 214 ? -43.395 -0.886 5.749 1.00 70.32 220 GLU B N 1
ATOM 3701 C CA . GLU B 1 214 ? -42.916 0.500 5.686 1.00 73.72 220 GLU B CA 1
ATOM 3702 C C . GLU B 1 214 ? -44.007 1.562 5.831 1.00 76.02 220 GLU B C 1
ATOM 3703 O O . GLU B 1 214 ? -43.828 2.586 6.497 1.00 76.22 220 GLU B O 1
ATOM 3709 N N . GLU B 1 215 ? -45.117 1.302 5.151 1.00 70.44 221 GLU B N 1
ATOM 3710 C CA . GLU B 1 215 ? -46.268 2.191 5.050 1.00 76.61 221 GLU B CA 1
ATOM 3711 C C . GLU B 1 215 ? -46.909 2.527 6.386 1.00 76.11 221 GLU B C 1
ATOM 3712 O O . GLU B 1 215 ? -47.634 3.509 6.504 1.00 79.46 221 GLU B O 1
ATOM 3718 N N . MET B 1 216 ? -46.647 1.708 7.392 1.00 75.38 222 MET B N 1
ATOM 3719 C CA . MET B 1 216 ? -47.145 1.974 8.732 1.00 74.32 222 MET B CA 1
ATOM 3720 C C . MET B 1 216 ? -46.301 3.013 9.491 1.00 78.18 222 MET B C 1
ATOM 3721 O O . MET B 1 216 ? -46.786 3.649 10.432 1.00 81.94 222 MET B O 1
ATOM 3726 N N . TYR B 1 217 ? -45.025 3.129 9.130 1.00 75.74 223 TYR B N 1
ATOM 3727 C CA . TYR B 1 217 ? -44.125 4.091 9.772 1.00 80.74 223 TYR B CA 1
ATOM 3728 C C . TYR B 1 217 ? -43.703 5.314 8.914 1.00 84.89 223 TYR B C 1
ATOM 3729 O O . TYR B 1 217 ? -42.883 6.130 9.351 1.00 87.27 223 TYR B O 1
ATOM 3738 N N . ASN B 1 218 ? -44.255 5.426 7.702 1.00 85.18 224 ASN B N 1
ATOM 3739 C CA . ASN B 1 218 ? -43.973 6.552 6.781 1.00 91.19 224 ASN B CA 1
ATOM 3740 C C . ASN B 1 218 ? -44.635 7.899 7.119 1.00 93.90 224 ASN B C 1
ATOM 3741 O O . ASN B 1 218 ? -44.166 8.954 6.684 1.00 94.01 224 ASN B O 1
ATOM 3746 N N . ASP B 1 219 ? -45.740 7.844 7.862 1.00 95.68 225 ASP B N 1
ATOM 3747 C CA . ASP B 1 219 ? -46.562 9.017 8.163 1.00 95.27 225 ASP B CA 1
ATOM 3748 C C . ASP B 1 219 ? -46.050 9.646 9.463 1.00 97.16 225 ASP B C 1
ATOM 3749 O O . ASP B 1 219 ? -46.671 10.543 10.039 1.00 98.60 225 ASP B O 1
ATOM 3754 N N . GLY B 1 220 ? -44.910 9.144 9.930 1.00 93.65 226 GLY B N 1
ATOM 3755 C CA . GLY B 1 220 ? -44.258 9.694 11.099 1.00 92.02 226 GLY B CA 1
ATOM 3756 C C . GLY B 1 220 ? -44.698 8.990 12.364 1.00 92.46 226 GLY B C 1
ATOM 3757 O O . GLY B 1 220 ? -44.371 9.428 13.470 1.00 94.18 226 GLY B O 1
ATOM 3758 N N . GLU B 1 221 ? -45.444 7.898 12.207 1.00 90.09 227 GLU B N 1
ATOM 3759 C CA . GLU B 1 221 ? -45.659 6.987 13.319 1.00 89.22 227 GLU B CA 1
ATOM 3760 C C . GLU B 1 221 ? -44.275 6.477 13.677 1.00 89.65 227 GLU B C 1
ATOM 3761 O O . GLU B 1 221 ? -43.454 6.264 12.778 1.00 87.63 227 GLU B O 1
ATOM 3767 N N . GLN B 1 222 ? -43.984 6.301 14.960 1.00 88.89 228 GLN B N 1
ATOM 3768 C CA . GLN B 1 222 ? -42.752 5.605 15.304 1.00 89.15 228 GLN B CA 1
ATOM 3769 C C . GLN B 1 222 ? -42.940 4.557 16.396 1.00 85.73 228 GLN B C 1
ATOM 3770 O O . GLN B 1 222 ? -43.985 4.463 17.044 1.00 81.35 228 GLN B O 1
ATOM 3776 N N . LEU B 1 223 ? -41.877 3.783 16.575 1.00 85.15 229 LEU B N 1
ATOM 3777 C CA . LEU B 1 223 ? -41.926 2.443 17.125 1.00 80.45 229 LEU B CA 1
ATOM 3778 C C . LEU B 1 223 ? -41.033 2.323 18.343 1.00 76.73 229 LEU B C 1
ATOM 3779 O O . LEU B 1 223 ? -39.891 2.798 18.333 1.00 81.02 229 LEU B O 1
ATOM 3784 N N . VAL B 1 224 ? -41.559 1.709 19.399 1.00 68.34 230 VAL B N 1
ATOM 3785 C CA . VAL B 1 224 ? -40.781 1.523 20.613 1.00 67.42 230 VAL B CA 1
ATOM 3786 C C . VAL B 1 224 ? -40.000 0.237 20.516 1.00 67.86 230 VAL B C 1
ATOM 3787 O O . VAL B 1 224 ? -40.575 -0.840 20.419 1.00 68.39 230 VAL B O 1
ATOM 3791 N N . ARG B 1 225 ? -38.680 0.361 20.554 1.00 71.57 231 ARG B N 1
ATOM 3792 C CA . ARG B 1 225 ? -37.789 -0.776 20.385 1.00 68.12 231 ARG B CA 1
ATOM 3793 C C . ARG B 1 225 ? -36.741 -0.792 21.476 1.00 68.44 231 ARG B C 1
ATOM 3794 O O . ARG B 1 225 ? -35.933 0.122 21.575 1.00 71.42 231 ARG B O 1
ATOM 3802 N N . VAL B 1 226 ? -36.759 -1.821 22.312 1.00 69.51 232 VAL B N 1
ATOM 3803 C CA . VAL B 1 226 ? -35.919 -1.818 23.497 1.00 69.70 232 VAL B CA 1
ATOM 3804 C C . VAL B 1 226 ? -35.129 -3.109 23.671 1.00 71.67 232 VAL B C 1
ATOM 3805 O O . VAL B 1 226 ? -35.695 -4.191 23.637 1.00 70.56 232 VAL B O 1
ATOM 3809 N N . ARG B 1 227 ? -33.820 -2.997 23.867 1.00 71.56 233 ARG B N 1
ATOM 3810 C CA . ARG B 1 227 ? -33.011 -4.172 24.142 1.00 67.92 233 ARG B CA 1
ATOM 3811 C C . ARG B 1 227 ? -32.807 -4.412 25.640 1.00 66.81 233 ARG B C 1
ATOM 3812 O O . ARG B 1 227 ? -32.442 -3.502 26.387 1.00 68.30 233 ARG B O 1
ATOM 3820 N N . PHE B 1 228 ? -33.043 -5.649 26.065 1.00 66.32 234 PHE B N 1
ATOM 3821 C CA . PHE B 1 228 ? -32.689 -6.122 27.402 1.00 66.59 234 PHE B CA 1
ATOM 3822 C C . PHE B 1 228 ? -31.517 -7.092 27.278 1.00 68.88 234 PHE B C 1
ATOM 3823 O O . PHE B 1 228 ? -31.464 -7.884 26.339 1.00 67.82 234 PHE B O 1
ATOM 3831 N N . SER B 1 229 ? -30.600 -7.062 28.242 1.00 73.22 235 SER B N 1
ATOM 3832 C CA . SER B 1 229 ? -29.479 -7.998 28.261 1.00 70.12 235 SER B CA 1
ATOM 3833 C C . SER B 1 229 ? -29.856 -9.186 29.130 1.00 68.13 235 SER B C 1
ATOM 3834 O O . SER B 1 229 ? -30.919 -9.185 29.751 1.00 66.40 235 SER B O 1
ATOM 3837 N N . GLN B 1 230 ? -28.975 -10.179 29.207 1.00 66.41 236 GLN B N 1
ATOM 3838 C CA . GLN B 1 230 ? -29.253 -11.368 30.009 1.00 70.02 236 GLN B CA 1
ATOM 3839 C C . GLN B 1 230 ? -29.548 -11.078 31.477 1.00 71.66 236 GLN B C 1
ATOM 3840 O O . GLN B 1 230 ? -30.499 -11.646 32.041 1.00 73.24 236 GLN B O 1
ATOM 3846 N N . SER B 1 231 ? -28.751 -10.196 32.084 1.00 70.09 237 SER B N 1
ATOM 3847 C 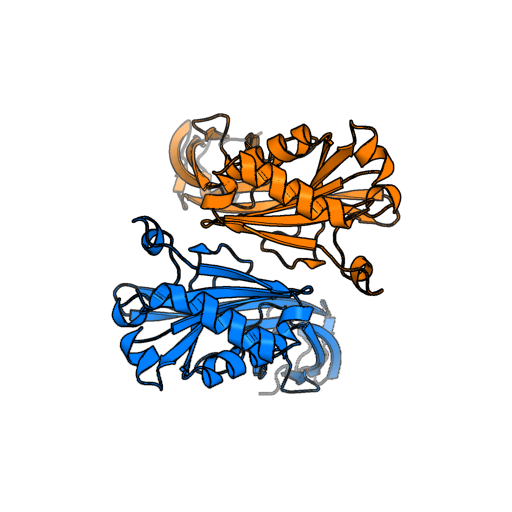CA . SER B 1 231 ? -28.873 -9.931 33.521 1.00 75.16 237 SER B CA 1
ATOM 3848 C C . SER B 1 231 ? -30.263 -9.419 33.834 1.00 69.34 237 SER B C 1
ATOM 3849 O O . SER B 1 231 ? -30.957 -9.953 34.697 1.00 71.04 237 SER B O 1
ATOM 3852 N N . GLU B 1 232 ? -30.693 -8.444 33.045 1.00 70.11 238 GLU B N 1
ATOM 3853 C CA . GLU B 1 232 ? -32.013 -7.844 33.185 1.00 71.73 238 GLU B CA 1
ATOM 3854 C C . GLU B 1 232 ? -33.133 -8.863 33.028 1.00 69.50 238 GLU B C 1
ATOM 3855 O O . GLU B 1 232 ? -34.102 -8.839 33.778 1.00 67.37 238 GLU B O 1
ATOM 3861 N N . LEU B 1 233 ? -33.005 -9.752 32.048 1.00 71.86 239 LEU B N 1
ATOM 3862 C CA . LEU B 1 233 ? -34.058 -10.730 31.786 1.00 70.36 239 LEU B CA 1
ATOM 3863 C C . LEU B 1 233 ? -34.141 -11.769 32.890 1.00 64.41 239 LEU B C 1
ATOM 3864 O O . LEU B 1 233 ? -35.219 -12.273 33.191 1.00 63.18 239 LEU B O 1
ATOM 3869 N N . GLU B 1 234 ? -33.010 -12.078 33.511 1.00 68.55 240 GLU B N 1
ATOM 3870 C CA . GLU B 1 234 ? -33.008 -13.097 34.562 1.00 70.72 240 GLU B CA 1
ATOM 3871 C C . GLU B 1 234 ? -33.362 -12.473 35.902 1.00 70.21 240 GLU B C 1
ATOM 3872 O O . GLU B 1 234 ? -33.589 -13.171 36.899 1.00 69.10 240 GLU B O 1
ATOM 3878 N N . ASP B 1 235 ? -33.532 -11.157 35.889 1.00 68.73 241 ASP B N 1
ATOM 3879 C CA . ASP B 1 235 ? -33.831 -10.444 37.111 1.00 72.22 241 ASP B CA 1
ATOM 3880 C C . ASP B 1 235 ? -35.315 -10.035 37.043 1.00 74.71 241 ASP B C 1
ATOM 3881 O O . ASP B 1 235 ? -35.675 -9.075 36.380 1.00 76.35 241 ASP B O 1
ATOM 3886 N N . THR B 1 236 ? -36.157 -10.744 37.799 1.00 76.78 242 THR B N 1
ATOM 3887 C CA . THR B 1 236 ? -37.621 -10.832 37.571 1.00 75.83 242 THR B CA 1
ATOM 3888 C C . THR B 1 236 ? -38.456 -9.612 37.933 1.00 82.29 242 THR B C 1
ATOM 3889 O O . THR B 1 236 ? -39.238 -9.052 37.126 1.00 81.97 242 THR B O 1
ATOM 3893 N N . GLU B 1 237 ? -38.223 -9.195 39.162 1.00 82.05 243 GLU B N 1
ATOM 3894 C CA . GLU B 1 237 ? -38.697 -7.969 39.766 1.00 81.41 243 GLU B CA 1
ATOM 3895 C C . GLU B 1 237 ? -38.534 -6.699 38.916 1.00 79.09 243 GLU B C 1
ATOM 3896 O O . GLU B 1 237 ? -39.514 -6.091 38.423 1.00 78.02 243 GLU B O 1
ATOM 3902 N N . GLU B 1 238 ? -37.276 -6.347 38.666 1.00 78.40 244 GLU B N 1
ATOM 3903 C CA . GLU B 1 238 ? -37.011 -5.086 37.982 1.00 81.07 244 GLU B CA 1
ATOM 3904 C C . GLU B 1 238 ? -37.462 -5.251 36.546 1.00 81.75 244 GLU B C 1
ATOM 3905 O O . GLU B 1 238 ? -37.783 -4.269 35.894 1.00 81.20 244 GLU B O 1
ATOM 3911 N N . LEU B 1 239 ? -37.518 -6.494 36.069 1.00 80.78 245 LEU B N 1
ATOM 3912 C CA . LEU B 1 239 ? -38.077 -6.755 34.745 1.00 75.64 245 LEU B CA 1
ATOM 3913 C C . LEU B 1 239 ? -39.522 -6.277 34.693 1.00 72.70 245 LEU B C 1
ATOM 3914 O O . LEU B 1 239 ? -39.866 -5.453 33.833 1.00 68.86 245 LEU B O 1
ATOM 3919 N N . GLU B 1 240 ? -40.369 -6.728 35.621 1.00 72.19 246 GLU B N 1
ATOM 3920 C CA . GLU B 1 240 ? -41.751 -6.256 35.539 1.00 68.75 246 GLU B CA 1
ATOM 3921 C C . GLU B 1 240 ? -41.857 -4.753 35.721 1.00 71.34 246 GLU B C 1
ATOM 3922 O O . GLU B 1 240 ? -42.754 -4.124 35.141 1.00 74.27 246 GLU B O 1
ATOM 3928 N N . GLU B 1 241 ? -40.959 -4.148 36.493 1.00 70.42 247 GLU B N 1
ATOM 3929 C CA . GLU B 1 241 ? -41.174 -2.718 36.717 1.00 74.01 247 GLU B CA 1
ATOM 3930 C C . GLU B 1 241 ? -40.669 -1.851 35.557 1.00 73.00 247 GLU B C 1
ATOM 3931 O O . GLU B 1 241 ? -41.303 -0.852 35.201 1.00 71.79 247 GLU B O 1
ATOM 3937 N N . VAL B 1 242 ? -39.587 -2.271 34.910 1.00 73.65 248 VAL B N 1
ATOM 3938 C CA . VAL B 1 242 ? -39.124 -1.602 33.696 1.00 72.96 248 VAL B CA 1
ATOM 3939 C C . VAL B 1 242 ? -40.151 -1.786 32.577 1.00 73.62 248 VAL B C 1
ATOM 3940 O O . VAL B 1 242 ? -40.402 -0.861 31.787 1.00 70.69 248 VAL B O 1
ATOM 3944 N N . LEU B 1 243 ? -40.752 -2.974 32.508 1.00 71.23 249 LEU B N 1
ATOM 3945 C CA . LEU B 1 243 ? -41.795 -3.196 31.506 1.00 69.16 249 LEU B CA 1
ATOM 3946 C C . LEU B 1 243 ? -42.985 -2.267 31.788 1.00 70.34 249 LEU B C 1
ATOM 3947 O O . LEU B 1 243 ? -43.515 -1.649 30.865 1.00 67.69 249 LEU B O 1
ATOM 3952 N N . GLU B 1 244 ? -43.379 -2.139 33.057 1.00 71.81 250 GLU B N 1
ATOM 3953 C CA . GLU B 1 244 ? -44.423 -1.186 33.441 1.00 69.98 250 GLU B CA 1
ATOM 3954 C C . GLU B 1 244 ? -44.092 0.251 33.018 1.00 68.77 250 GLU B C 1
ATOM 3955 O O . GLU B 1 244 ? -44.945 0.989 32.513 1.00 73.85 250 GLU B O 1
ATOM 3961 N N . GLU B 1 245 ? -42.849 0.644 33.257 1.00 71.06 251 GLU B N 1
ATOM 3962 C CA . GLU B 1 245 ? -42.335 1.953 32.860 1.00 73.70 251 GLU B CA 1
ATOM 3963 C C . GLU B 1 245 ? -42.466 2.177 31.350 1.00 74.49 251 GLU B C 1
ATOM 3964 O O . GLU B 1 245 ? -42.953 3.226 30.897 1.00 72.54 251 GLU B O 1
ATOM 3970 N N . ILE B 1 246 ? -42.029 1.189 30.571 1.00 73.37 252 ILE B N 1
ATOM 3971 C CA . ILE B 1 246 ? -42.168 1.254 29.118 1.00 73.08 252 ILE B CA 1
ATOM 3972 C C . ILE B 1 246 ? -43.629 1.383 28.709 1.00 70.76 252 ILE B C 1
ATOM 3973 O O . ILE B 1 246 ? -43.957 2.201 27.866 1.00 74.98 252 ILE B O 1
ATOM 3978 N N . LEU B 1 247 ? -44.510 0.595 29.319 1.00 71.32 253 LEU B N 1
ATOM 3979 C CA . LEU B 1 247 ? -45.920 0.636 28.944 1.00 73.02 253 LEU B CA 1
ATOM 3980 C C . LEU B 1 247 ? -46.584 1.954 29.313 1.00 77.72 253 LEU B C 1
ATOM 3981 O O . LEU B 1 247 ? -47.550 2.371 28.671 1.00 78.55 253 LEU B O 1
ATOM 3986 N N . ASP B 1 248 ? -46.049 2.621 30.331 1.00 79.84 254 ASP B N 1
ATOM 3987 C CA . ASP B 1 248 ? -46.689 3.820 30.857 1.00 82.63 254 ASP B CA 1
ATOM 3988 C C . ASP B 1 248 ? -46.653 4.980 29.860 1.00 82.13 254 ASP B C 1
ATOM 3989 O O . ASP B 1 248 ? -47.468 5.901 29.930 1.00 83.24 254 ASP B O 1
ATOM 3994 N N . GLN B 1 249 ? -45.743 4.906 28.895 1.00 84.02 255 GLN B N 1
ATOM 3995 C CA . GLN B 1 249 ? -45.587 5.971 27.909 1.00 80.54 255 GLN B CA 1
ATOM 3996 C C . GLN B 1 249 ? -46.773 6.026 26.959 1.00 80.23 255 GLN B C 1
ATOM 3997 O O . GLN B 1 249 ? -46.853 6.908 26.100 1.00 82.13 255 GLN B O 1
ATOM 4003 N N . TYR B 1 250 ? -47.685 5.073 27.110 1.00 79.69 256 TYR B N 1
ATOM 4004 C CA . TYR B 1 250 ? -48.875 5.023 26.277 1.00 80.85 256 TYR B CA 1
ATOM 4005 C C . TYR B 1 250 ? -50.081 5.734 26.906 1.00 82.62 256 TYR B C 1
ATOM 4006 O O . TYR B 1 250 ? -51.150 5.808 26.295 1.00 84.95 256 TYR B O 1
ATOM 4015 N N . ALA B 1 251 ? -49.913 6.252 28.122 1.00 85.31 257 ALA B N 1
ATOM 4016 C CA . ALA B 1 251 ? -50.979 7.008 28.783 1.00 82.66 257 ALA B CA 1
ATOM 4017 C C . ALA B 1 251 ? -51.100 8.402 28.159 1.00 81.89 257 ALA B C 1
ATOM 4018 O O . ALA B 1 251 ? -52.099 9.101 28.334 1.00 80.53 257 ALA B O 1
#

Organism: Bacillus subtilis (strain 168) (NCBI:txid224308)

Sequence (491 aa):
IGAAKVDTILEKDAYFPGEEVQGTVHVKGGKIAQDIRYIDLQLSTRYVIVKDDEEHRKYATIHSFRVTGSFTIQPGEEHQFPFTFTLPLDTPITVGKVEVAVVTDLDIQGGIDKSDHDRIFVEAHPWIENVLEAIENLGFRLNEADCEQAPYFQRRLPFVQEFEFVPTSGYYRQMLDELELIFLLDEDGLEIIFEVDRRARGLRGWLEEMYNDGEQLVRVRFSQSELEDTEELEEVLEEILDQYAEIGAAKVDTILEKDAYFPGEEVQGTVHVKGGKIAQDIRYIDLQLSTRYVIVKDDEEHRKYATIHSFRVTGSFTIQPGEEHQFPFTFTLPLDTPITVGKVEVAVVTDLDIQGGIDKSDHDRIFVEAHPWIENVLEAIENLGFRLNEADCEQAPYFQRRLPFVQEFEFVPTSGYYRQMLDELELIFLLDEDGLEIIFEVDRRARGLRGWLEEMYNDGEQLVRVRFSQSELEDTEELEEVLEEILDQYA

Nearest PDB structures (foldseek):
  5cl2-assembly1_B  TM=9.987E-01  e=1.420E-45  Bacillus subtilis subsp. subtilis str. 168
  8syo-assembly1_C  TM=7.151E-01  e=8.929E-04  Homo sapiens
  8p0x-assembly1_P  TM=4.788E-01  e=3.847E-04  Homo sapiens
  7blq-assembly1_J  TM=4.156E-01  e=9.794E-05  Thermochaetoides thermophila DSM 1495
  4p2a-assembly1_A  TM=3.883E-01  e=1.492E-04  Mus musculus

Foldseek 3Di:
DQAKDKDKDWPDQEEAAFDKTKTKIKIFHGQAKFKWAFKKKWKKKWAWDADPRDTDIDIWTQDMDTQTGIDMAGHRHMDMGIDMDGHHNQPDAPDAPIWIWIKMWTQTVVGDIYIDIRTHGYHDDQLRVLLQVLVVVVFKDWDHWGWFQEVPVVDPTRTFIKIKIAGRDPQVVLLARIKIWTWDDDDFFIKIKIDGCCVVVPHTYHDPVVPPVPDDIDIDTDGPVLSPPRVSSSVVVVVSSVVRSD/DDFKAKDKDWPDQEEAAFDKIKTKIKIFGGAAKFKWAFKKKWKKKWAWDADPNDTDIDIDTQDMDTQTGIDMHGHRDMDMGIDMDGHHNQPDAPDAPIWMKMKMWTQTVVDDIYMDIDTHGYHDDLLRVLLVVLVVVVFKDFDHWGWFQEVPVVDPTRTWIKTKIAGRDPVVVVLARIKIWTWDDDPFWIKIKIDTCCVVVVHTHHDPVVPPVPDDIDIGIDTPVLSVPRVVSSVVVVVVSVVSD

InterPro domains:
  IPR009776 Sporulation stage 0, protein M [PF07070] (4-212)
  IPR009776 Sporulation stage 0, protein M [PTHR40053] (1-258)
  IPR014752 Arrestin-like, C-terminal domain superfamily [G3DSA:2.60.40.640] (15-135)
  IPR014756 Immunoglobulin E-set [SSF81296] (17-108)

Secondary structure (DSSP, 8-state):
----EEEEEES-SEE-TTPEEEEEEEEE--SS-EEEEEEEEEEEEEEEEEETTEEEEEEEEEEEEEEE--EEE-TT-EEEEEEEEEPPTTPPP--TT--EEEEEEEEESSS--EEEEEEEEEPPPHHHHHHHHHHHHTTEEEEEEEEEE-GGG--SSSEEEEEEEEE-SHHHHHH-S-EEEEEEE-SSEEEEEEEE-TTTTT--S--GGGTTTS---EEEEEEHHHHH-HHHHHHHHHHHHHTTT-/----EEEEEES-SEE-TTPEEEEEEEEE--SS-EEEEEEEEEEEEEEEEEETTEEEEEEEEEEEEEEE--EEE-TT-EEEEEEEEEPPTTPPP--TT--EEEEEEEEESSS--EEEEEEEEEPPPHHHHHHHHHHHHTTEEEEEEEEEE-GGG--SSSEEEEEEEEE-SHHHHHH-S-EEEEEEEETTEEEEEEEE-TTTTT--S--GGGTTTS---EEEEEEHHHHH-HHHHHHHHHHHHHTT-

B-factor: mean 62.85, std 13.57, range [36.62, 112.23]

Radius of gyration: 25.83 Å; Cα contacts (8 Å, |Δi|>4): 1125; chains: 2; bounding box: 56×71×75 Å

Solvent-accessible surface area: 23498 Å² total; per-residue (Å²): 211,39,41,4,92,18,57,2,95,24,129,97,86,35,2,74,5,38,42,85,0,76,7,31,0,57,2,74,6,6,170,126,52,34,74,2,121,40,0,18,2,45,3,3,2,75,11,1,41,44,128,114,141,92,104,88,79,108,122,8,60,1,57,55,52,130,26,30,36,93,43,64,0,86,72,35,68,109,46,103,38,105,17,75,16,66,0,15,18,51,6,4,14,38,57,58,126,7,65,2,5,1,33,0,42,1,11,5,117,83,46,128,73,48,86,32,98,34,146,2,93,2,97,19,27,64,17,9,101,32,0,28,101,3,0,76,88,27,11,5,110,46,67,70,1,12,0,7,42,1,72,14,7,62,60,82,10,61,9,7,17,5,3,18,0,42,8,61,37,51,125,9,142,162,24,6,88,13,0,0,0,0,21,18,20,19,65,13,0,0,6,0,0,0,12,23,36,0,67,64,108,63,38,70,3,0,39,102,112,24,24,112,125,58,61,156,21,22,26,44,34,2,43,59,88,79,0,99,72,70,127,92,2,45,105,44,0,90,137,18,0,84,86,46,51,189,217,36,21,1,124,18,72,3,94,22,118,113,103,36,1,58,3,38,50,88,0,82,2,28,0,65,2,83,6,12,128,136,41,34,74,2,116,38,0,27,3,60,3,11,3,71,9,1,43,44,135,126,138,126,102,96,73,106,149,12,70,2,53,69,49,132,26,26,39,93,44,76,0,102,84,39,64,109,55,100,34,102,18,66,18,58,0,14,16,47,6,3,14,31,56,60,130,6,39,0,6,1,34,0,46,0,9,6,112,83,48,131,71,40,81,27,97,42,134,3,85,2,92,20,24,65,25,10,100,46,0,21,99,1,0,75,92,33,11,5,112,51,74,63,1,10,0,6,40,2,70,15,10,66,53,77,11,60,7,8,19,4,3,16,0,37,8,60,34,52,117,5,142,159,29,4,92,14,0,1,0,1,24,15,21,14,60,28,0,0,4,0,0,1,17,22,34,1,69,61,112,62,39,76,3,1,44,104,109,27,26,111,118,63,61,116,18,30,25,43,30,3,45,80,85,80,0,97,64,71,110,85,4,30,95,44,0,80,118,18,0,74,110,52,105